Protein 4GMO (pdb70)

B-factor: mean 41.02, std 13.16, range [17.58, 93.57]

Nearest PDB structures (foldseek):
  4gmo-assembly1_A  TM=1.002E+00  e=1.509E-62  Thermochaetoides thermophila DSM 1495
  4gmn-assembly1_A  TM=9.144E-01  e=6.607E-53  Thermochaetoides thermophila DSM 1495
  5aff-assembly1_A  TM=9.149E-01  e=1.069E-51  Thermochaetoides thermophila
  7ozs-assembly1_F  TM=9.091E-01  e=1.495E-50  Thermochaetoides thermophila DSM 1495
  3vyc-assembly1_A  TM=3.008E-01  e=9.945E-04  Saccharomyces cerevisiae S288C

Structure (mmCIF, N/CA/C/O backbone):
data_4GMO
#
_entry.id   4GMO
#
_cell.length_a   166.430
_cell.length_b   59.730
_cell.length_c   69.550
_cell.angle_alpha   90.00
_cell.angle_beta   97.71
_cell.angle_gamma   90.00
#
_symmetry.space_group_name_H-M   'C 1 2 1'
#
loop_
_entity.id
_entity.type
_entity.pdbx_description
1 polymer 'Putative uncharacterized protein'
2 water water
#
loop_
_atom_site.group_PDB
_atom_site.id
_atom_site.type_symbol
_atom_site.label_atom_id
_atom_site.label_alt_id
_atom_site.label_comp_id
_atom_site.label_asym_id
_atom_site.label_entity_id
_atom_site.label_seq_id
_atom_site.pdbx_PDB_ins_code
_atom_site.Cartn_x
_atom_site.Cartn_y
_atom_site.Cartn_z
_atom_site.occupancy
_atom_site.B_iso_or_equiv
_atom_site.auth_seq_id
_atom_site.auth_comp_id
_atom_site.auth_asym_id
_atom_site.auth_atom_id
_atom_site.pdbx_PDB_model_num
ATOM 1 N N . ASP A 1 25 ? 49.133 -0.681 46.240 1.00 49.88 25 ASP A N 1
ATOM 2 C CA . ASP A 1 25 ? 47.797 -0.290 46.704 1.00 58.80 25 ASP A CA 1
ATOM 3 C C . ASP A 1 25 ? 47.627 -0.410 48.225 1.00 58.02 25 ASP A C 1
ATOM 4 O O . ASP A 1 25 ? 47.525 -1.514 48.764 1.00 57.48 25 ASP A O 1
ATOM 9 N N . PRO A 1 26 ? 47.577 0.737 48.926 1.00 61.94 26 PRO A N 1
ATOM 10 C CA . PRO A 1 26 ? 47.490 0.764 50.393 1.00 61.03 26 PRO A CA 1
ATOM 11 C C . PRO A 1 26 ? 46.108 0.379 50.932 1.00 56.60 26 PRO A C 1
ATOM 12 O O . PRO A 1 26 ? 46.017 -0.178 52.025 1.00 57.73 26 PRO A O 1
ATOM 16 N N . GLU A 1 27 ? 45.051 0.669 50.185 1.00 56.74 27 GLU A N 1
ATOM 17 C CA . GLU A 1 27 ? 43.712 0.260 50.611 1.00 63.43 27 GLU A CA 1
ATOM 18 C C . GLU A 1 27 ? 43.544 -1.264 50.654 1.00 59.59 27 GLU A C 1
ATOM 19 O O . GLU A 1 27 ? 42.753 -1.778 51.440 1.00 58.87 27 GLU A O 1
ATOM 25 N N . LEU A 1 28 ? 44.287 -1.975 49.808 1.00 57.90 28 LEU A N 1
ATOM 26 C CA . LEU A 1 28 ? 44.298 -3.433 49.834 1.00 57.64 28 LEU A CA 1
ATOM 27 C C . LEU A 1 28 ? 45.071 -3.970 51.036 1.00 55.69 28 LEU A C 1
ATOM 28 O O . LEU A 1 28 ? 44.710 -4.995 51.610 1.00 54.83 28 LEU A O 1
ATOM 33 N N . ALA A 1 29 ? 46.144 -3.284 51.412 1.00 58.07 29 ALA A N 1
ATOM 34 C CA . ALA A 1 29 ? 46.944 -3.705 52.556 1.00 56.09 29 ALA A CA 1
ATOM 35 C C . ALA A 1 29 ? 46.128 -3.651 53.850 1.00 54.49 29 ALA A C 1
ATOM 36 O O . ALA A 1 29 ? 46.243 -4.531 54.698 1.00 53.40 29 ALA A O 1
ATOM 38 N N . LYS A 1 30 ? 45.303 -2.622 54.002 1.00 56.85 30 LYS A N 1
ATOM 39 C CA . LYS A 1 30 ? 44.509 -2.477 55.216 1.00 59.17 30 LYS A CA 1
ATOM 40 C C . LYS A 1 30 ? 43.331 -3.442 55.190 1.00 60.70 30 LYS A C 1
ATOM 41 O O . LYS A 1 30 ? 43.027 -4.095 56.189 1.00 60.86 30 LYS A O 1
ATOM 47 N N . LEU A 1 31 ? 42.670 -3.505 54.036 1.00 60.81 31 LEU A N 1
ATOM 48 C CA . LEU A 1 31 ? 41.575 -4.435 53.786 1.00 62.18 31 LEU A CA 1
ATOM 49 C C . LEU A 1 31 ? 42.033 -5.853 54.115 1.00 62.40 31 LEU A C 1
ATOM 50 O O . LEU A 1 31 ? 41.301 -6.641 54.715 1.00 65.14 31 LEU A O 1
ATOM 55 N N . ARG A 1 32 ? 43.266 -6.155 53.729 1.00 59.32 32 ARG A N 1
ATOM 56 C CA . ARG A 1 32 ? 43.902 -7.421 54.047 1.00 58.99 32 ARG A CA 1
ATOM 57 C C . ARG A 1 32 ? 44.149 -7.552 55.552 1.00 60.29 32 ARG A C 1
ATOM 58 O O . ARG A 1 32 ? 44.188 -8.657 56.088 1.00 60.50 32 ARG A O 1
ATOM 66 N N . GLU A 1 33 ? 44.520 -6.455 56.173 1.00 63.20 33 GLU A N 1
ATOM 67 C CA . GLU A 1 33 ? 44.783 -6.367 57.606 1.00 66.13 33 GLU A CA 1
ATOM 68 C C . GLU A 1 33 ? 43.606 -6.473 58.548 1.00 68.59 33 GLU A C 1
ATOM 69 O O . GLU A 1 33 ? 43.743 -6.956 59.641 1.00 68.41 33 GLU A O 1
ATOM 75 N N . ASP A 1 34 ? 42.481 -5.913 58.135 1.00 68.03 34 ASP A N 1
ATOM 76 C CA . ASP A 1 34 ? 41.297 -5.819 58.951 1.00 69.55 34 ASP A CA 1
ATOM 77 C C . ASP A 1 34 ? 40.144 -6.754 58.651 1.00 70.74 34 ASP A C 1
ATOM 78 O O . ASP A 1 34 ? 39.158 -6.733 59.358 1.00 69.94 34 ASP A O 1
ATOM 83 N N . LYS A 1 35 ? 40.216 -7.520 57.579 1.00 69.12 35 LYS A N 1
ATOM 84 C CA . LYS A 1 35 ? 39.201 -8.538 57.352 1.00 69.16 35 LYS A CA 1
ATOM 85 C C . LYS A 1 35 ? 39.700 -9.865 56.854 1.00 64.28 35 LYS A C 1
ATOM 86 O O . LYS A 1 35 ? 38.973 -10.803 56.834 1.00 65.41 35 LYS A O 1
ATOM 92 N N . ILE A 1 36 ? 40.933 -9.908 56.398 1.00 63.82 36 ILE A N 1
ATOM 93 C CA . ILE A 1 36 ? 41.434 -11.103 55.769 1.00 63.46 36 ILE A CA 1
ATOM 94 C C . ILE A 1 36 ? 42.315 -11.855 56.708 1.00 60.87 36 ILE A C 1
ATOM 95 O O . ILE A 1 36 ? 42.121 -13.009 56.930 1.00 58.94 36 ILE A O 1
ATOM 100 N N . LEU A 1 37 ? 43.284 -11.167 57.270 1.00 60.89 37 LEU A N 1
ATOM 101 C CA . LEU A 1 37 ? 44.236 -11.794 58.144 1.00 61.93 37 LEU A CA 1
ATOM 102 C C . LEU A 1 37 ? 43.623 -12.312 59.429 1.00 68.75 37 LEU A C 1
ATOM 103 O O . LEU A 1 37 ? 43.988 -13.377 59.905 1.00 69.14 37 LEU A O 1
ATOM 108 N N . PRO A 1 38 ? 42.689 -11.552 59.994 1.00 69.60 38 PRO A N 1
ATOM 109 C CA . PRO A 1 38 ? 41.989 -11.993 61.210 1.00 73.47 38 PRO A CA 1
ATOM 110 C C . PRO A 1 38 ? 41.192 -13.284 61.005 1.00 69.66 38 PRO A C 1
ATOM 111 O O . PRO A 1 38 ? 41.381 -14.256 61.746 1.00 69.06 38 PRO A O 1
ATOM 115 N N . VAL A 1 39 ? 40.316 -13.282 60.004 1.00 65.22 39 VAL A N 1
ATOM 116 C CA . VAL A 1 39 ? 39.433 -14.416 59.745 1.00 67.15 39 VAL A CA 1
ATOM 117 C C . VAL A 1 39 ? 40.186 -15.693 59.383 1.00 64.41 39 VAL A C 1
ATOM 118 O O . VAL A 1 39 ? 39.704 -16.793 59.628 1.00 63.61 39 VAL A O 1
ATOM 122 N N . LEU A 1 40 ? 41.362 -15.545 58.788 1.00 64.52 40 LEU A N 1
ATOM 123 C CA . LEU A 1 40 ? 42.152 -16.701 58.386 1.00 65.51 40 LEU A CA 1
ATOM 124 C C . LEU A 1 40 ? 42.772 -17.378 59.605 1.00 64.77 40 LEU A C 1
ATOM 125 O O . LEU A 1 40 ? 42.913 -18.600 59.645 1.00 61.03 40 LEU A O 1
ATOM 130 N N . LYS A 1 41 ? 43.143 -16.572 60.595 1.00 67.51 41 LYS A N 1
ATOM 131 C CA . LYS A 1 41 ? 43.660 -17.093 61.851 1.00 71.09 41 LYS A CA 1
ATOM 132 C C . LYS A 1 41 ? 42.528 -17.832 62.562 1.00 69.98 41 LYS A C 1
ATOM 133 O O . LYS A 1 41 ? 42.752 -18.785 63.307 1.00 72.48 41 LYS A O 1
ATOM 139 N N . ASP A 1 42 ? 41.308 -17.343 62.399 1.00 65.87 42 ASP A N 1
ATOM 140 C CA . ASP A 1 42 ? 40.114 -18.013 62.860 1.00 67.91 42 ASP A CA 1
ATOM 141 C C . ASP A 1 42 ? 39.832 -19.336 62.136 1.00 69.56 42 ASP A C 1
ATOM 142 O O . ASP A 1 42 ? 39.267 -20.269 62.692 1.00 66.56 42 ASP A O 1
ATOM 147 N N . LEU A 1 43 ? 40.123 -19.351 60.846 1.00 68.02 43 LEU A N 1
ATOM 148 C CA . LEU A 1 43 ? 39.931 -20.536 60.037 1.00 66.70 43 LEU A CA 1
ATOM 149 C C . LEU A 1 43 ? 40.857 -21.584 60.579 1.00 63.38 43 LEU A C 1
ATOM 150 O O . LEU A 1 43 ? 40.553 -22.744 60.599 1.00 58.11 43 LEU A O 1
ATOM 155 N N . LYS A 1 44 ? 42.019 -21.117 61.019 1.00 64.96 44 LYS A N 1
ATOM 156 C CA . LYS A 1 44 ? 42.997 -21.919 61.737 1.00 67.14 44 LYS A CA 1
ATOM 157 C C . LYS A 1 44 ? 42.655 -21.966 63.223 1.00 72.37 44 LYS A C 1
ATOM 158 O O . LYS A 1 44 ? 41.673 -21.360 63.652 1.00 73.38 44 LYS A O 1
ATOM 164 N N . SER A 1 45 ? 43.455 -22.720 63.976 1.00 77.62 45 SER A N 1
ATOM 165 C CA . SER A 1 45 ? 43.339 -22.882 65.435 1.00 79.43 45 SER A CA 1
ATOM 166 C C . SER A 1 45 ? 42.583 -24.146 65.837 1.00 76.20 45 SER A C 1
ATOM 167 O O . SER A 1 45 ? 41.841 -24.717 65.033 1.00 76.95 45 SER A O 1
ATOM 170 N N . PRO A 1 46 ? 42.807 -24.585 67.153 1.00 77.85 46 PRO A N 1
ATOM 171 C CA . PRO A 1 46 ? 42.214 -25.908 67.426 1.00 76.13 46 PRO A CA 1
ATOM 172 C C . PRO A 1 46 ? 40.698 -25.943 67.285 1.00 76.18 46 PRO A C 1
ATOM 173 O O . PRO A 1 46 ? 40.170 -26.897 66.714 1.00 70.31 46 PRO A O 1
ATOM 177 N N . ASP A 1 47 ? 39.998 -24.938 67.826 1.00 74.36 47 ASP A N 1
ATOM 178 C CA . ASP A 1 47 ? 38.538 -24.902 67.755 1.00 67.95 47 ASP A CA 1
ATOM 179 C C . ASP A 1 47 ? 38.080 -23.692 67.011 1.00 70.76 47 ASP A C 1
ATOM 180 O O . ASP A 1 47 ? 38.658 -22.633 67.232 1.00 64.55 47 ASP A O 1
ATOM 185 N N . ALA A 1 48 ? 37.183 -23.815 66.008 1.00 68.26 48 ALA A N 1
ATOM 186 C CA . ALA A 1 48 ? 36.107 -24.791 65.738 1.00 63.45 48 ALA A CA 1
ATOM 187 C C . ALA A 1 48 ? 34.634 -24.314 65.816 1.00 69.21 48 ALA A C 1
ATOM 188 O O . ALA A 1 48 ? 33.765 -24.941 65.212 1.00 62.04 48 ALA A O 1
ATOM 190 N N . LYS A 1 49 ? 34.320 -23.232 66.529 1.00 68.65 49 LYS A N 1
ATOM 191 C CA . LYS A 1 49 ? 33.178 -22.418 66.175 1.00 64.76 49 LYS A CA 1
ATOM 192 C C . LYS A 1 49 ? 33.696 -21.762 64.946 1.00 64.03 49 LYS A C 1
ATOM 193 O O . LYS A 1 49 ? 33.136 -21.780 63.859 1.00 58.48 49 LYS A O 1
ATOM 199 N N . SER A 1 50 ? 34.907 -21.299 65.150 1.00 66.72 50 SER A N 1
ATOM 200 C CA . SER A 1 50 ? 35.478 -20.250 64.348 1.00 66.20 50 SER A CA 1
ATOM 201 C C . SER A 1 50 ? 35.464 -20.766 62.947 1.00 64.99 50 SER A C 1
ATOM 202 O O . SER A 1 50 ? 35.521 -19.966 62.004 1.00 61.02 50 SER A O 1
ATOM 205 N N . ARG A 1 51 ? 35.422 -22.088 62.803 1.00 61.10 51 ARG A N 1
ATOM 206 C CA . ARG A 1 51 ? 35.494 -22.589 61.441 1.00 61.59 51 ARG A CA 1
ATOM 207 C C . ARG A 1 51 ? 34.202 -22.423 60.624 1.00 60.06 51 ARG A C 1
ATOM 208 O O . ARG A 1 51 ? 34.264 -21.925 59.498 1.00 59.54 51 ARG A O 1
ATOM 216 N N . THR A 1 52 ? 33.048 -22.816 61.171 1.00 58.05 52 THR A N 1
ATOM 217 C CA . THR A 1 52 ? 31.774 -22.538 60.487 1.00 55.51 52 THR A CA 1
ATOM 218 C C . THR A 1 52 ? 31.549 -21.028 60.403 1.00 60.20 52 THR A C 1
ATOM 219 O O . THR A 1 52 ? 30.947 -20.530 59.440 1.00 58.45 52 THR A O 1
ATOM 223 N N . THR A 1 53 ? 32.053 -20.314 61.415 1.00 60.29 53 THR A N 1
ATOM 224 C CA . THR A 1 53 ? 31.979 -18.851 61.481 1.00 59.31 53 THR A CA 1
ATOM 225 C C . THR A 1 53 ? 32.877 -18.201 60.435 1.00 56.00 53 THR A C 1
ATOM 226 O O . THR A 1 53 ? 32.474 -17.262 59.748 1.00 58.67 53 THR A O 1
ATOM 230 N N . ALA A 1 54 ? 34.095 -18.712 60.321 1.00 58.81 54 ALA A N 1
ATOM 231 C CA . ALA A 1 54 ? 34.954 -18.374 59.190 1.00 57.89 54 ALA A CA 1
ATOM 232 C C . ALA A 1 54 ? 34.159 -18.539 57.892 1.00 59.92 54 ALA A C 1
ATOM 233 O O . ALA A 1 54 ? 34.052 -17.603 57.091 1.00 57.52 54 ALA A O 1
ATOM 235 N N . ALA A 1 55 ? 33.605 -19.735 57.689 1.00 51.02 55 ALA A N 1
ATOM 236 C CA . ALA A 1 55 ? 32.904 -20.042 56.450 1.00 57.94 55 ALA A CA 1
ATOM 237 C C . ALA A 1 55 ? 31.785 -19.029 56.200 1.00 63.92 55 ALA A C 1
ATOM 238 O O . ALA A 1 55 ? 31.736 -18.396 55.136 1.00 62.99 55 ALA A O 1
ATOM 240 N N . GLY A 1 56 ? 30.896 -18.879 57.180 1.00 58.74 56 GLY A N 1
ATOM 241 C CA . GLY A 1 56 ? 29.767 -17.977 57.044 1.00 60.95 56 GLY A CA 1
ATOM 242 C C . GLY A 1 56 ? 30.259 -16.572 56.761 1.00 61.79 56 GLY A C 1
ATOM 243 O O . GLY A 1 56 ? 29.677 -15.845 55.943 1.00 61.91 56 GLY A O 1
ATOM 244 N N . ALA A 1 57 ? 31.340 -16.191 57.440 1.00 60.81 57 ALA A N 1
ATOM 245 C CA . ALA A 1 57 ? 31.972 -14.895 57.215 1.00 61.48 57 ALA A CA 1
ATOM 246 C C . ALA A 1 57 ? 32.349 -14.780 55.742 1.00 64.35 57 ALA A C 1
ATOM 247 O O . ALA A 1 57 ? 31.996 -13.821 55.053 1.00 66.49 57 ALA A O 1
ATOM 249 N N . ILE A 1 58 ? 33.045 -15.798 55.257 1.00 62.98 58 ILE A N 1
ATOM 250 C CA . ILE A 1 58 ? 33.522 -15.816 53.886 1.00 59.90 58 ILE A CA 1
ATOM 251 C C . ILE A 1 58 ? 32.383 -15.840 52.855 1.00 67.24 58 ILE A C 1
ATOM 252 O O . ILE A 1 58 ? 32.548 -15.331 51.744 1.00 65.66 58 ILE A O 1
ATOM 257 N N . ALA A 1 59 ? 31.239 -16.421 53.221 1.00 61.20 59 ALA A N 1
ATOM 258 C CA . ALA A 1 59 ? 30.084 -16.462 52.326 1.00 63.77 59 ALA A CA 1
ATOM 259 C C . ALA A 1 59 ? 29.682 -15.054 51.891 1.00 69.23 59 ALA A C 1
ATOM 260 O O . ALA A 1 59 ? 29.094 -14.867 50.820 1.00 68.26 59 ALA A O 1
ATOM 262 N N . ASN A 1 60 ? 30.000 -14.066 52.724 1.00 67.51 60 ASN A N 1
ATOM 263 C CA . ASN A 1 60 ? 29.704 -12.678 52.385 1.00 68.80 60 ASN A CA 1
ATOM 264 C C . ASN A 1 60 ? 30.956 -11.904 51.973 1.00 66.34 60 ASN A C 1
ATOM 265 O O . ASN A 1 60 ? 30.890 -11.004 51.133 1.00 65.30 60 ASN A O 1
ATOM 270 N N . ILE A 1 61 ? 32.091 -12.282 52.540 1.00 68.83 61 ILE A N 1
ATOM 271 C CA . ILE A 1 61 ? 33.379 -11.705 52.167 1.00 64.39 61 ILE A CA 1
ATOM 272 C C . ILE A 1 61 ? 33.700 -12.073 50.750 1.00 61.97 61 ILE A C 1
ATOM 273 O O . ILE A 1 61 ? 34.140 -11.256 49.978 1.00 63.64 61 ILE A O 1
ATOM 278 N N . VAL A 1 62 ? 33.389 -13.318 50.405 1.00 65.55 62 VAL A N 1
ATOM 279 C CA . VAL A 1 62 ? 33.653 -13.921 49.099 1.00 60.61 62 VAL A CA 1
ATOM 280 C C . VAL A 1 62 ? 32.910 -13.186 48.004 1.00 60.45 62 VAL A C 1
ATOM 281 O O . VAL A 1 62 ? 33.331 -13.206 46.851 1.00 56.00 62 VAL A O 1
ATOM 285 N N . GLN A 1 63 ? 31.772 -12.617 48.375 1.00 61.11 63 GLN A N 1
ATOM 286 C CA . GLN A 1 63 ? 30.914 -11.860 47.485 1.00 61.71 63 GLN A CA 1
ATOM 287 C C . GLN A 1 63 ? 31.579 -10.624 46.913 1.00 63.35 63 GLN A C 1
ATOM 288 O O . GLN A 1 63 ? 31.313 -10.227 45.797 1.00 65.07 63 GLN A O 1
ATOM 294 N N . ASP A 1 64 ? 32.391 -9.969 47.708 1.00 61.26 64 ASP A N 1
ATOM 295 C CA . ASP A 1 64 ? 33.185 -8.875 47.207 1.00 59.30 64 ASP A CA 1
ATOM 296 C C . ASP A 1 64 ? 34.325 -9.425 46.377 1.00 53.24 64 ASP A C 1
ATOM 297 O O . ASP A 1 64 ? 35.052 -10.279 46.820 1.00 54.23 64 ASP A O 1
ATOM 302 N N . ALA A 1 65 ? 34.503 -8.881 45.197 1.00 53.16 65 ALA A N 1
ATOM 303 C CA . ALA A 1 65 ? 35.610 -9.229 44.305 1.00 52.22 65 ALA A CA 1
ATOM 304 C C . ALA A 1 65 ? 36.994 -9.052 44.947 1.00 54.03 65 ALA A C 1
ATOM 305 O O . ALA A 1 65 ? 37.825 -9.971 44.927 1.00 48.68 65 ALA A O 1
ATOM 307 N N . LYS A 1 66 ? 37.244 -7.865 45.494 1.00 53.88 66 LYS A N 1
ATOM 308 C CA . LYS A 1 66 ? 38.545 -7.548 46.068 1.00 54.33 66 LYS A CA 1
ATOM 309 C C . LYS A 1 66 ? 38.847 -8.354 47.337 1.00 52.54 66 LYS A C 1
ATOM 310 O O . LYS A 1 66 ? 39.993 -8.746 47.563 1.00 49.41 66 LYS A O 1
ATOM 316 N N . CYS A 1 67 ? 37.835 -8.611 48.160 1.00 50.16 67 CYS A N 1
ATOM 317 C CA . CYS A 1 67 ? 38.039 -9.466 49.327 1.00 47.80 67 CYS A CA 1
ATOM 318 C C . CYS A 1 67 ? 38.300 -10.916 48.926 1.00 45.46 67 CYS A C 1
ATOM 319 O O . CYS A 1 67 ? 39.153 -11.590 49.513 1.00 43.11 67 CYS A O 1
ATOM 322 N N . ARG A 1 68 ? 37.565 -11.392 47.924 1.00 47.59 68 ARG A N 1
ATOM 323 C CA . ARG A 1 68 ? 37.709 -12.757 47.440 1.00 43.25 68 ARG A CA 1
ATOM 324 C C . ARG A 1 68 ? 39.113 -12.999 46.893 1.00 41.64 68 ARG A C 1
ATOM 325 O O . ARG A 1 68 ? 39.702 -14.068 47.102 1.00 36.74 68 ARG A O 1
ATOM 333 N N . LYS A 1 69 ? 39.646 -12.008 46.186 1.00 39.63 69 LYS A N 1
ATOM 334 C CA . LYS A 1 69 ? 40.940 -12.174 45.539 1.00 40.20 69 LYS A CA 1
ATOM 335 C C . LYS A 1 69 ? 42.080 -12.217 46.572 1.00 38.55 69 LYS A C 1
ATOM 336 O O . LYS A 1 69 ? 43.031 -12.985 46.420 1.00 33.45 69 LYS A O 1
ATOM 342 N N . LEU A 1 70 ? 41.980 -11.396 47.616 1.00 35.61 70 LEU A N 1
ATOM 343 C CA . LEU A 1 70 ? 42.965 -11.409 48.709 1.00 39.41 70 LEU A CA 1
ATOM 344 C C . LEU A 1 70 ? 42.970 -12.754 49.429 1.00 37.06 70 LEU A C 1
ATOM 345 O O . LEU A 1 70 ? 44.029 -13.300 49.733 1.00 35.88 70 LEU A O 1
ATOM 350 N N . LEU A 1 71 ? 41.777 -13.279 49.693 1.00 37.50 71 LEU A N 1
ATOM 351 C CA . LEU A 1 71 ? 41.622 -14.600 50.297 1.00 38.51 71 LEU A CA 1
ATOM 352 C C . LEU A 1 71 ? 42.305 -15.681 49.467 1.00 34.75 71 LEU A C 1
ATOM 353 O O . LEU A 1 71 ? 43.000 -16.526 50.005 1.00 32.34 71 LEU A O 1
ATOM 358 N N . LEU A 1 72 ? 42.079 -15.664 48.160 1.00 34.01 72 LEU A N 1
ATOM 359 C CA . LEU A 1 72 ? 42.742 -16.617 47.278 1.00 35.06 72 LEU A CA 1
ATOM 360 C C . LEU A 1 72 ? 44.263 -16.423 47.314 1.00 34.21 72 LEU A C 1
ATOM 361 O O . LEU A 1 72 ? 45.018 -17.398 47.321 1.00 33.81 72 LEU A O 1
ATOM 366 N N . ARG A 1 73 ? 44.703 -15.168 47.338 1.00 32.76 73 ARG A N 1
ATOM 367 C CA . ARG A 1 73 ? 46.127 -14.857 47.468 1.00 33.87 73 ARG A CA 1
ATOM 368 C C . ARG A 1 73 ? 46.684 -15.401 48.791 1.00 37.15 73 ARG A C 1
ATOM 369 O O . ARG A 1 73 ? 47.819 -15.883 48.838 1.00 35.16 73 ARG A O 1
ATOM 377 N N . GLU A 1 74 ? 45.882 -15.319 49.857 1.00 35.86 74 GLU A N 1
ATOM 378 C CA . GLU A 1 74 ? 46.263 -15.877 51.160 1.00 39.82 74 GLU A CA 1
ATOM 379 C C . GLU A 1 74 ? 46.174 -17.409 51.249 1.00 38.50 74 GLU A C 1
ATOM 380 O O . GLU A 1 74 ? 46.232 -17.953 52.339 1.00 36.98 74 GLU A O 1
ATOM 386 N N . GLN A 1 75 ? 46.008 -18.105 50.123 1.00 36.69 75 GLN A N 1
ATOM 387 C CA . GLN A 1 75 ? 46.054 -19.574 50.126 1.00 34.49 75 GLN A CA 1
ATOM 388 C C . GLN A 1 75 ? 44.907 -20.266 50.896 1.00 35.44 75 GLN A C 1
ATOM 389 O O . GLN A 1 75 ? 45.104 -21.338 51.495 1.00 30.96 75 GLN A O 1
ATOM 395 N N . VAL A 1 76 ? 43.707 -19.682 50.858 1.00 35.89 76 VAL A N 1
ATOM 396 C CA . VAL A 1 76 ? 42.548 -20.300 51.516 1.00 38.10 76 VAL A CA 1
ATOM 397 C C . VAL A 1 76 ? 42.196 -21.704 50.995 1.00 31.26 76 VAL A C 1
ATOM 398 O O . VAL A 1 76 ? 41.897 -22.594 51.778 1.00 34.21 76 VAL A O 1
ATOM 402 N N . VAL A 1 77 ? 42.230 -21.913 49.688 1.00 33.01 77 VAL A N 1
ATOM 403 C CA . VAL A 1 77 ? 41.914 -23.244 49.167 1.00 34.28 77 VAL A CA 1
ATOM 404 C C . VAL A 1 77 ? 42.859 -24.303 49.760 1.00 35.09 77 VAL A C 1
ATOM 405 O O . VAL A 1 77 ? 42.412 -25.346 50.215 1.00 33.43 77 VAL A O 1
ATOM 409 N N . HIS A 1 78 ? 44.161 -24.024 49.751 1.00 34.29 78 HIS A N 1
ATOM 410 C CA . HIS A 1 78 ? 45.154 -24.962 50.262 1.00 37.77 78 HIS A CA 1
ATOM 411 C C . HIS A 1 78 ? 44.872 -25.258 51.736 1.00 34.99 78 HIS A C 1
ATOM 412 O O . HIS A 1 78 ? 44.936 -26.395 52.174 1.00 32.79 78 HIS A O 1
ATOM 419 N N . ILE A 1 79 ? 44.536 -24.222 52.492 1.00 33.74 79 ILE A N 1
ATOM 420 C CA . ILE A 1 79 ? 44.139 -24.409 53.868 1.00 34.32 79 ILE A CA 1
ATOM 421 C C . ILE A 1 79 ? 42.939 -25.338 53.987 1.00 37.02 79 ILE A C 1
ATOM 422 O O . ILE A 1 79 ? 42.959 -26.279 54.802 1.00 38.11 79 ILE A O 1
ATOM 427 N N . VAL A 1 80 ? 41.885 -25.054 53.214 1.00 34.64 80 VAL A N 1
ATOM 428 C CA . VAL A 1 80 ? 40.631 -25.819 53.300 1.00 31.33 80 VAL A CA 1
ATOM 429 C C . VAL A 1 80 ? 40.866 -27.279 52.953 1.00 33.14 80 VAL A C 1
ATOM 430 O O . VAL A 1 80 ? 40.348 -28.171 53.616 1.00 35.82 80 VA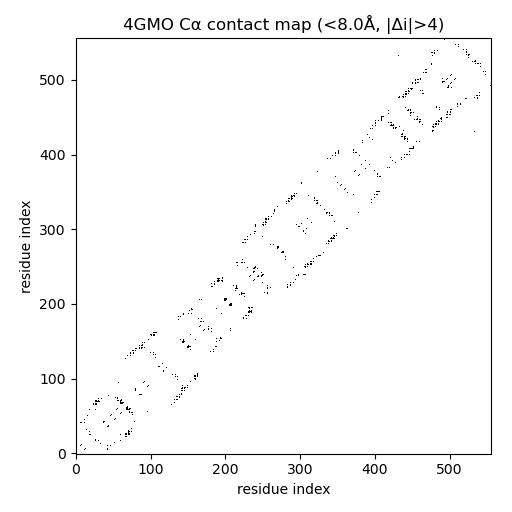L A O 1
ATOM 434 N N . LEU A 1 81 ? 41.647 -27.525 51.908 1.00 35.24 81 LEU A N 1
ATOM 435 C CA . LEU A 1 81 ? 41.902 -28.888 51.447 1.00 36.72 81 LEU A CA 1
ATOM 436 C C . LEU A 1 81 ? 42.809 -29.694 52.395 1.00 36.97 81 LEU A C 1
ATOM 437 O O . LEU A 1 81 ? 42.698 -30.918 52.476 1.00 38.03 81 LEU A O 1
ATOM 442 N N . THR A 1 82 ? 43.703 -29.022 53.111 1.00 38.31 82 THR A N 1
ATOM 443 C CA . THR A 1 82 ? 44.632 -29.752 53.978 1.00 41.70 82 THR A CA 1
ATOM 444 C C . THR A 1 82 ? 44.198 -29.799 55.449 1.00 42.04 82 THR A C 1
ATOM 445 O O . THR A 1 82 ? 44.561 -30.731 56.160 1.00 47.77 82 THR A O 1
ATOM 449 N N . GLU A 1 83 ? 43.440 -28.805 55.905 1.00 36.77 83 GLU A N 1
ATOM 450 C CA . GLU A 1 83 ? 43.033 -28.754 57.311 1.00 43.08 83 GLU A CA 1
ATOM 451 C C . GLU A 1 83 ? 41.534 -28.888 57.555 1.00 43.12 83 GLU A C 1
ATOM 452 O O . GLU A 1 83 ? 41.088 -29.837 58.193 1.00 43.90 83 GLU A O 1
ATOM 458 N N . THR A 1 84 ? 40.772 -27.916 57.059 1.00 40.15 84 THR A N 1
ATOM 459 C CA . THR A 1 84 ? 39.351 -27.807 57.360 1.00 38.46 84 THR A CA 1
ATOM 460 C C . THR A 1 84 ? 38.566 -29.052 56.926 1.00 36.07 84 THR A C 1
ATOM 461 O O . THR A 1 84 ? 37.705 -29.549 57.661 1.00 38.76 84 THR A O 1
ATOM 465 N N . LEU A 1 85 ? 38.871 -29.555 55.738 1.00 36.11 85 LEU A N 1
ATOM 466 C CA . LEU A 1 85 ? 38.131 -30.678 55.168 1.00 38.99 85 LEU A CA 1
ATOM 467 C C . LEU A 1 85 ? 38.551 -32.019 55.774 1.00 38.00 85 LEU A C 1
ATOM 468 O O . LEU A 1 85 ? 37.795 -32.985 55.727 1.00 37.35 85 LEU A O 1
ATOM 473 N N . THR A 1 86 ? 39.757 -32.077 56.327 1.00 40.05 86 THR A N 1
ATOM 474 C CA . THR A 1 86 ? 40.269 -33.331 56.869 1.00 43.05 86 THR A CA 1
ATOM 475 C C . THR A 1 86 ? 40.100 -33.381 58.384 1.00 41.36 86 THR A C 1
ATOM 476 O O . THR A 1 86 ? 40.631 -34.264 59.048 1.00 43.77 86 THR A O 1
ATOM 480 N N . ASP A 1 87 ? 39.328 -32.433 58.908 1.00 40.30 87 ASP A N 1
ATOM 481 C CA . ASP A 1 87 ? 39.029 -32.347 60.329 1.00 40.62 87 ASP A CA 1
ATOM 482 C C . ASP A 1 87 ? 38.065 -33.439 60.792 1.00 44.65 87 ASP A C 1
ATOM 483 O O . ASP A 1 87 ? 37.071 -33.748 60.117 1.00 44.07 87 ASP A O 1
ATOM 488 N N . ASN A 1 88 ? 38.357 -34.009 61.957 1.00 41.67 88 ASN A N 1
ATOM 489 C CA . ASN A 1 88 ? 37.495 -35.014 62.565 1.00 43.44 88 ASN A CA 1
ATOM 490 C C . ASN A 1 88 ? 36.099 -34.506 62.901 1.00 40.08 88 ASN A C 1
ATOM 491 O O . ASN A 1 88 ? 35.143 -35.286 62.942 1.00 43.63 88 ASN A O 1
ATOM 496 N N . ASN A 1 89 ? 35.979 -33.209 63.158 1.00 37.03 89 ASN A N 1
ATOM 497 C CA . ASN A 1 89 ? 34.668 -32.623 63.421 1.00 39.40 89 ASN A CA 1
ATOM 498 C C . ASN A 1 89 ? 33.885 -32.303 62.134 1.00 42.63 89 ASN A C 1
ATOM 499 O O . ASN A 1 89 ? 34.402 -31.636 61.217 1.00 38.22 89 ASN A O 1
ATOM 504 N N . ILE A 1 90 ? 32.637 -32.769 62.087 1.00 39.58 90 ILE A N 1
ATOM 505 C CA . ILE A 1 90 ? 31.773 -32.577 60.935 1.00 39.26 90 ILE A CA 1
ATOM 506 C C . ILE A 1 90 ? 31.351 -31.113 60.774 1.00 40.68 90 ILE A C 1
ATOM 507 O O . ILE A 1 90 ? 31.125 -30.655 59.649 1.00 36.71 90 ILE A O 1
ATOM 512 N N . ASP A 1 91 ? 31.241 -30.380 61.883 1.00 38.66 91 ASP A N 1
ATOM 513 C CA . ASP A 1 91 ? 30.936 -28.953 61.808 1.00 40.71 91 ASP A CA 1
ATOM 514 C C . ASP A 1 91 ? 32.057 -28.251 61.038 1.00 41.04 91 ASP A C 1
ATOM 515 O O . ASP A 1 91 ? 31.815 -27.316 60.267 1.00 42.28 91 ASP A O 1
ATOM 520 N N . SER A 1 92 ? 33.280 -28.734 61.210 1.00 36.75 92 SER A N 1
ATOM 521 C CA . SER A 1 92 ? 34.404 -28.170 60.474 1.00 41.66 92 SER A CA 1
ATOM 522 C C . SER A 1 92 ? 34.370 -28.570 58.990 1.00 37.66 92 SER A C 1
ATOM 523 O O . SER A 1 92 ? 34.530 -27.731 58.106 1.00 34.42 92 SER A O 1
ATOM 526 N N . ARG A 1 93 ? 34.146 -29.849 58.715 1.00 35.32 93 ARG A N 1
ATOM 527 C CA . ARG A 1 93 ? 34.090 -30.289 57.335 1.00 36.72 93 ARG A CA 1
ATOM 528 C C . ARG A 1 93 ? 32.995 -29.544 56.546 1.00 34.71 93 ARG A C 1
ATOM 529 O O . ARG A 1 93 ? 33.202 -29.188 55.391 1.00 30.14 93 ARG A O 1
ATOM 537 N N . ALA A 1 94 ? 31.866 -29.290 57.200 1.00 32.16 94 ALA A N 1
ATOM 538 C CA . ALA A 1 94 ? 30.753 -28.573 56.594 1.00 36.66 94 ALA A CA 1
ATOM 539 C C . ALA A 1 94 ? 31.175 -27.169 56.190 1.00 36.34 94 ALA A C 1
ATOM 540 O O . ALA A 1 94 ? 30.953 -26.754 55.054 1.00 34.19 94 ALA A O 1
ATOM 542 N N . ALA A 1 95 ? 31.788 -26.444 57.124 1.00 34.33 95 ALA A N 1
ATOM 543 C CA . ALA A 1 95 ? 32.311 -25.114 56.845 1.00 37.65 95 ALA A CA 1
ATOM 544 C C . ALA A 1 95 ? 33.308 -25.109 55.683 1.00 33.29 95 ALA A C 1
ATOM 545 O O . ALA A 1 95 ? 33.308 -24.197 54.859 1.00 33.10 95 ALA A O 1
ATOM 547 N N . GLY A 1 96 ? 34.176 -26.109 55.635 1.00 30.78 96 GLY A N 1
ATOM 548 C CA . GLY A 1 96 ? 35.141 -26.223 54.553 1.00 32.73 96 GLY A CA 1
ATOM 549 C C . GLY A 1 96 ? 34.453 -26.354 53.195 1.00 32.75 96 GLY A C 1
ATOM 550 O O . GLY A 1 96 ? 34.816 -25.669 52.242 1.00 28.15 96 GLY A O 1
ATOM 551 N N . TRP A 1 97 ? 33.455 -27.232 53.112 1.00 33.92 97 TRP A N 1
ATOM 552 C CA . TRP A 1 97 ? 32.736 -27.475 51.854 1.00 29.83 97 TRP A CA 1
ATOM 553 C C . TRP A 1 97 ? 31.936 -26.259 51.393 1.00 32.16 97 TRP A C 1
ATOM 554 O O . TRP A 1 97 ? 31.900 -25.950 50.208 1.00 29.81 97 TRP A O 1
ATOM 565 N N . GLU A 1 98 ? 31.281 -25.587 52.335 1.00 33.74 98 GLU A N 1
ATOM 566 C CA . GLU A 1 98 ? 30.637 -24.307 52.054 1.00 35.82 98 GLU A CA 1
ATOM 567 C C . GLU A 1 98 ? 31.612 -23.297 51.429 1.00 37.54 98 GLU A C 1
ATOM 568 O O . GLU A 1 98 ? 31.283 -22.617 50.458 1.00 35.42 98 GLU A O 1
ATOM 574 N N . ILE A 1 99 ? 32.824 -23.211 51.962 1.00 34.19 99 ILE A N 1
ATOM 575 C CA . ILE A 1 99 ? 33.787 -22.249 51.429 1.00 35.70 99 ILE A CA 1
ATOM 576 C C . ILE A 1 99 ? 34.155 -22.534 49.966 1.00 35.44 99 ILE A C 1
ATOM 577 O O . ILE A 1 99 ? 34.202 -21.624 49.138 1.00 32.89 99 ILE A O 1
ATOM 582 N N . LEU A 1 100 ? 34.411 -23.795 49.648 1.00 32.35 100 LEU A N 1
ATOM 583 C CA . LEU A 1 100 ? 34.707 -24.159 48.272 1.00 31.77 100 LEU A CA 1
ATOM 584 C C . LEU A 1 100 ? 33.505 -23.864 47.366 1.00 31.23 100 LEU A C 1
ATOM 585 O O . LEU A 1 100 ? 33.663 -23.459 46.212 1.00 29.86 100 LEU A O 1
ATOM 590 N N . LYS A 1 101 ? 32.307 -24.060 47.905 1.00 31.46 101 LYS A N 1
ATOM 591 C CA . LYS A 1 101 ? 31.083 -23.866 47.140 1.00 34.72 101 LYS A CA 1
ATOM 592 C C . LYS A 1 101 ? 30.943 -22.413 46.710 1.00 35.77 101 LYS A C 1
ATOM 593 O O . LYS A 1 101 ? 30.837 -22.109 45.516 1.00 37.31 101 LYS A O 1
ATOM 599 N N . VAL A 1 102 ? 30.937 -21.509 47.684 1.00 34.43 102 VAL A N 1
ATOM 600 C CA . VAL A 1 102 ? 30.789 -20.089 47.369 1.00 36.26 102 VAL A CA 1
ATOM 601 C C . VAL A 1 102 ? 31.911 -19.555 46.455 1.00 37.93 102 VAL A C 1
ATOM 602 O O . VAL A 1 102 ? 31.653 -18.774 45.549 1.00 38.40 102 VAL A O 1
ATOM 606 N N . LEU A 1 103 ? 33.150 -19.982 46.683 1.00 32.51 103 LEU A N 1
ATOM 607 C CA . LEU A 1 103 ? 34.234 -19.641 45.761 1.00 34.32 103 LEU A CA 1
ATOM 608 C C . LEU A 1 103 ? 33.933 -20.101 44.325 1.00 36.34 103 LEU A C 1
ATOM 609 O O . LEU A 1 103 ? 34.124 -19.346 43.369 1.00 34.30 103 LEU A O 1
ATOM 614 N N . ALA A 1 104 ? 33.477 -21.343 44.169 1.00 32.41 104 ALA A N 1
ATOM 615 C CA . ALA A 1 104 ? 33.221 -21.870 42.834 1.00 30.18 104 ALA A CA 1
ATOM 616 C C . ALA A 1 104 ? 32.078 -21.104 42.157 1.00 34.66 104 ALA A C 1
ATOM 617 O O . ALA A 1 104 ? 32.135 -20.848 40.963 1.00 33.93 104 ALA A O 1
ATOM 619 N N . GLN A 1 105 ? 31.068 -20.730 42.932 1.00 28.02 105 GLN A N 1
ATOM 620 C CA . GLN A 1 105 ? 29.914 -19.991 42.421 1.00 37.83 105 GLN A CA 1
ATOM 621 C C . GLN A 1 105 ? 30.270 -18.570 41.978 1.00 42.14 105 GLN A C 1
ATOM 622 O O . GLN A 1 105 ? 29.531 -17.957 41.213 1.00 40.84 105 GLN A O 1
ATOM 628 N N . GLU A 1 106 ? 31.388 -18.043 42.473 1.00 39.84 106 GLU A N 1
ATOM 629 C CA . GLU A 1 106 ? 31.759 -16.660 42.206 1.00 38.94 106 GLU A CA 1
ATOM 630 C C . GLU A 1 106 ? 32.877 -16.506 41.184 1.00 41.90 106 GLU A C 1
ATOM 631 O O . GLU A 1 106 ? 32.955 -15.489 40.496 1.00 43.27 106 GLU A O 1
ATOM 637 N N . GLU A 1 107 ? 33.755 -17.496 41.086 1.00 38.93 107 GLU A N 1
ATOM 638 C CA . GLU A 1 107 ? 34.873 -17.399 40.152 1.00 41.09 107 GLU A CA 1
ATOM 639 C C . GLU A 1 107 ? 34.476 -17.920 38.779 1.00 42.67 107 GLU A C 1
ATOM 640 O O . GLU A 1 107 ? 33.383 -18.465 38.602 1.00 40.63 107 GLU A O 1
ATOM 646 N N . GLU A 1 108 ? 35.367 -17.748 37.808 1.00 43.77 108 GLU A N 1
ATOM 647 C CA . GLU A 1 108 ? 35.141 -18.321 36.485 1.00 46.18 108 GLU A CA 1
ATOM 648 C C . GLU A 1 108 ? 35.440 -19.815 36.520 1.00 44.02 108 GLU A C 1
ATOM 649 O O . GLU A 1 108 ? 35.908 -20.353 37.532 1.00 45.13 108 GLU A O 1
ATOM 655 N N . ALA A 1 109 ? 35.168 -20.481 35.410 1.00 42.02 109 ALA A N 1
ATOM 656 C CA . ALA A 1 109 ? 35.269 -21.923 35.334 1.00 41.83 109 ALA A CA 1
ATOM 657 C C . ALA A 1 109 ? 36.692 -22.365 35.627 1.00 40.71 109 ALA A C 1
ATOM 658 O O . ALA A 1 109 ? 36.911 -23.466 36.136 1.00 40.54 109 ALA A O 1
ATOM 660 N N . ASP A 1 110 ? 37.664 -21.509 35.315 1.00 40.09 110 ASP A N 1
ATOM 661 C CA . ASP A 1 110 ? 39.065 -21.859 35.563 1.00 41.83 110 ASP A CA 1
ATOM 662 C C . ASP A 1 110 ? 39.371 -22.136 37.053 1.00 36.69 110 ASP A C 1
ATOM 663 O O . ASP A 1 110 ? 40.349 -22.814 37.371 1.00 36.63 110 ASP A O 1
ATOM 668 N N . PHE A 1 111 ? 38.545 -21.617 37.952 1.00 31.08 111 PHE A N 1
ATOM 669 C CA . PHE A 1 111 ? 38.701 -21.920 39.370 1.00 38.71 111 PHE A CA 1
ATOM 670 C C . PHE A 1 111 ? 38.402 -23.402 39.642 1.00 38.29 111 PHE A C 1
ATOM 671 O O . PHE A 1 111 ? 39.127 -24.081 40.389 1.00 35.31 111 PHE A O 1
ATOM 679 N N . CYS A 1 112 ? 37.324 -23.890 39.030 1.00 34.33 112 CYS A N 1
ATOM 680 C CA . CYS A 1 112 ? 36.978 -25.298 39.100 1.00 34.67 112 CYS A CA 1
ATOM 681 C C . CYS A 1 112 ? 38.074 -26.166 38.515 1.00 34.66 112 CYS A C 1
ATOM 682 O O . CYS A 1 112 ? 38.348 -27.250 39.033 1.00 31.92 112 CYS A O 1
ATOM 685 N N . VAL A 1 113 ? 38.706 -25.697 37.440 1.00 33.80 113 VAL A N 1
ATOM 686 C CA . VAL A 1 113 ? 39.805 -26.446 36.839 1.00 35.17 113 VAL A CA 1
ATOM 687 C C . VAL A 1 113 ? 40.951 -26.569 37.834 1.00 35.03 113 VAL A C 1
ATOM 688 O O . VAL A 1 113 ? 41.593 -27.623 37.957 1.00 37.08 113 VAL A O 1
ATOM 692 N N . HIS A 1 114 ? 41.196 -25.475 38.542 1.00 34.52 114 HIS A N 1
ATOM 693 C CA . HIS A 1 114 ? 42.198 -25.424 39.601 1.00 38.58 114 HIS A CA 1
ATOM 694 C C . HIS A 1 114 ? 41.903 -26.432 40.732 1.00 35.44 114 HIS A C 1
ATOM 695 O O . HIS A 1 114 ? 42.765 -27.247 41.088 1.00 36.06 114 HIS A O 1
ATOM 702 N N . LEU A 1 115 ? 40.690 -26.401 41.286 1.00 34.53 115 LEU A N 1
ATOM 703 C CA . LEU A 1 115 ? 40.299 -27.418 42.278 1.00 33.38 115 LEU A CA 1
ATOM 704 C C . LEU A 1 115 ? 40.495 -28.826 41.729 1.00 32.19 115 LEU A C 1
ATOM 705 O O . LEU A 1 115 ? 40.932 -29.740 42.441 1.00 31.47 115 LEU A O 1
ATOM 710 N N . TYR A 1 116 ? 40.177 -29.000 40.451 1.00 32.29 116 TYR A N 1
ATOM 711 C CA . TYR A 1 116 ? 40.311 -30.301 39.830 1.00 32.58 116 TYR A CA 1
ATOM 712 C C . TYR A 1 116 ? 41.773 -30.725 39.815 1.00 33.31 116 TYR A C 1
ATOM 713 O O . TYR A 1 116 ? 42.095 -31.873 40.095 1.00 32.34 116 TYR A O 1
ATOM 722 N N . ARG A 1 117 ? 42.650 -29.790 39.463 1.00 36.49 117 ARG A N 1
ATOM 723 C CA . ARG A 1 117 ? 44.072 -30.088 39.371 1.00 36.39 117 ARG A CA 1
ATOM 724 C C . ARG A 1 117 ? 44.657 -30.323 40.766 1.00 37.21 117 ARG A C 1
ATOM 725 O O . ARG A 1 117 ? 45.643 -31.033 40.913 1.00 39.44 117 ARG A O 1
ATOM 733 N N . LEU A 1 118 ? 44.027 -29.743 41.784 1.00 36.39 118 LEU A N 1
ATOM 734 C CA . LEU A 1 118 ? 44.366 -30.045 43.175 1.00 36.59 118 LEU A CA 1
ATOM 735 C C . LEU A 1 118 ? 43.746 -31.355 43.674 1.00 38.16 118 LEU A C 1
ATOM 736 O O . LEU A 1 118 ? 43.883 -31.700 44.837 1.00 37.40 118 LEU A O 1
ATOM 741 N N . ASP A 1 119 ? 43.053 -32.080 42.803 1.00 38.84 119 ASP A N 1
ATOM 742 C CA . ASP A 1 119 ? 42.505 -33.374 43.190 1.00 38.62 119 ASP A CA 1
ATOM 743 C C . ASP A 1 119 ? 41.282 -33.263 44.127 1.00 38.27 119 ASP A C 1
ATOM 744 O O . ASP A 1 119 ? 41.047 -34.128 44.971 1.00 36.28 119 ASP A O 1
ATOM 749 N N . VAL A 1 120 ? 40.498 -32.198 43.959 1.00 36.89 120 VAL A N 1
ATOM 750 C CA . VAL A 1 120 ? 39.259 -32.011 44.718 1.00 31.38 120 VAL A CA 1
ATOM 751 C C . VAL A 1 120 ? 38.258 -33.173 44.545 1.00 29.19 120 VAL A C 1
ATOM 752 O O . VAL A 1 120 ? 37.461 -33.437 45.429 1.00 30.09 120 VAL A O 1
ATOM 756 N N . LEU A 1 121 ? 38.289 -33.864 43.412 1.00 29.44 121 LEU A N 1
ATOM 757 C CA . LEU A 1 121 ? 37.335 -34.947 43.185 1.00 32.22 121 LEU A CA 1
ATOM 758 C C . LEU A 1 121 ? 37.530 -36.143 44.115 1.00 34.14 121 LEU A C 1
ATOM 759 O O . LEU A 1 121 ? 36.568 -36.837 44.454 1.0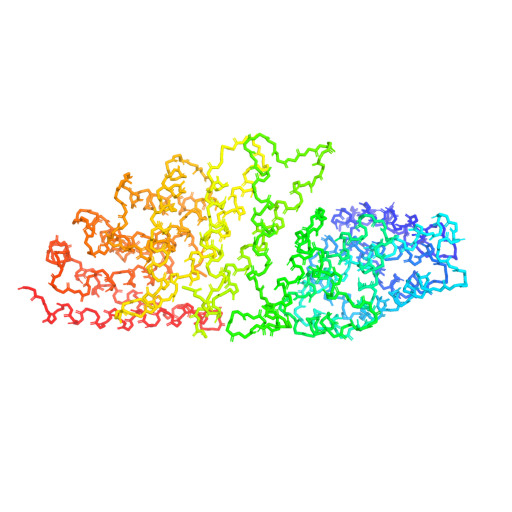0 33.20 121 LEU A O 1
ATOM 764 N N . THR A 1 122 ? 38.769 -36.401 44.508 1.00 33.17 122 THR A N 1
ATOM 765 C CA . THR A 1 122 ? 39.021 -37.455 45.479 1.00 34.60 122 THR A CA 1
ATOM 766 C C . THR A 1 122 ? 38.441 -37.073 46.843 1.00 32.00 122 THR A C 1
ATOM 767 O O . THR A 1 122 ? 37.841 -37.912 47.515 1.00 33.36 122 THR A O 1
ATOM 771 N N . ALA A 1 123 ? 38.576 -35.805 47.228 1.00 27.73 123 ALA A N 1
ATOM 772 C CA . ALA A 1 123 ? 37.957 -35.315 48.473 1.00 31.50 123 ALA A CA 1
ATOM 773 C C . ALA A 1 123 ? 36.420 -35.349 48.457 1.00 31.18 123 ALA A C 1
ATOM 774 O O . ALA A 1 123 ? 35.780 -35.647 49.467 1.00 28.68 123 ALA A O 1
ATOM 776 N N . ILE A 1 124 ? 35.836 -34.989 47.319 1.00 31.08 124 ILE A N 1
ATOM 777 C CA . ILE A 1 124 ? 34.388 -35.017 47.166 1.00 29.17 124 ILE A CA 1
ATOM 778 C C . ILE A 1 124 ? 33.911 -36.458 47.255 1.00 28.49 124 ILE A C 1
ATOM 779 O O . ILE A 1 124 ? 32.941 -36.762 47.939 1.00 26.11 124 ILE A O 1
ATOM 784 N N . GLU A 1 125 ? 34.620 -37.343 46.571 1.00 27.87 125 GLU A N 1
ATOM 785 C CA . GLU A 1 125 ? 34.341 -38.768 46.634 1.00 30.59 125 GLU A CA 1
ATOM 786 C C . GLU A 1 125 ? 34.388 -39.302 48.067 1.00 31.83 125 GLU A C 1
ATOM 787 O O . GLU A 1 125 ? 33.501 -40.049 48.477 1.00 28.36 125 GLU A O 1
ATOM 793 N N . HIS A 1 126 ? 35.407 -38.903 48.834 1.00 31.74 126 HIS A N 1
ATOM 794 C CA . HIS A 1 126 ? 35.512 -39.305 50.243 1.00 33.45 126 HIS A CA 1
ATOM 795 C C . HIS A 1 126 ? 34.349 -38.780 51.100 1.00 30.38 126 HIS A C 1
ATOM 796 O O . HIS A 1 126 ? 33.830 -39.503 51.943 1.00 27.86 126 HIS A O 1
ATOM 803 N N . ALA A 1 127 ? 33.951 -37.528 50.885 1.00 27.08 127 ALA A N 1
ATOM 804 C CA . ALA A 1 127 ? 32.839 -36.958 51.632 1.00 28.16 127 ALA A CA 1
ATOM 805 C C . ALA A 1 127 ? 31.504 -37.616 51.255 1.00 25.62 127 ALA A C 1
ATOM 806 O O . ALA A 1 127 ? 30.644 -37.803 52.111 1.00 28.21 127 ALA A O 1
ATOM 808 N N . ALA A 1 128 ? 31.312 -37.933 49.974 1.00 26.79 128 ALA A N 1
ATOM 809 C CA . ALA A 1 128 ? 30.071 -38.573 49.536 1.00 29.73 128 ALA A CA 1
ATOM 810 C C . ALA A 1 128 ? 30.022 -39.998 50.071 1.00 29.79 128 ALA A C 1
ATOM 811 O O . ALA A 1 128 ? 28.950 -40.525 50.376 1.00 26.44 128 ALA A O 1
ATOM 813 N N . LYS A 1 129 ? 31.192 -40.624 50.156 1.00 30.15 129 LYS A N 1
ATOM 814 C CA . LYS A 1 129 ? 31.316 -41.915 50.827 1.00 30.93 129 LYS A CA 1
ATOM 815 C C . LYS A 1 129 ? 30.812 -41.833 52.271 1.00 29.53 129 LYS A C 1
ATOM 816 O O . LYS A 1 129 ? 29.964 -42.601 52.680 1.00 30.17 129 LYS A O 1
ATOM 822 N N . ALA A 1 130 ? 31.302 -40.863 53.026 1.00 31.12 130 ALA A N 1
ATOM 823 C CA . ALA A 1 130 ? 30.872 -40.714 54.407 1.00 32.05 130 ALA A CA 1
ATOM 824 C C . ALA A 1 130 ? 29.378 -40.374 54.529 1.00 33.49 130 ALA A C 1
ATOM 825 O O . ALA A 1 130 ? 28.701 -40.861 55.438 1.00 31.11 130 ALA A O 1
ATOM 827 N N . VAL A 1 131 ? 28.864 -39.533 53.633 1.00 29.12 131 VAL A N 1
ATOM 828 C CA . VAL A 1 131 ? 27.452 -39.181 53.669 1.00 27.55 131 VAL A CA 1
ATOM 829 C C . VAL A 1 131 ? 26.632 -40.439 53.448 1.00 32.58 131 VAL A C 1
ATOM 830 O O . VAL A 1 131 ? 25.669 -40.696 54.161 1.00 35.31 131 VAL A O 1
ATOM 834 N N . LEU A 1 132 ? 27.021 -41.228 52.454 1.00 30.66 132 LEU A N 1
ATOM 835 C CA . LEU A 1 132 ? 26.266 -42.426 52.107 1.00 34.59 132 LEU A CA 1
ATOM 836 C C . LEU A 1 132 ? 26.271 -43.462 53.247 1.00 38.50 132 LEU A C 1
ATOM 837 O O . LEU A 1 132 ? 25.234 -44.052 53.542 1.00 38.21 132 LEU A O 1
ATOM 842 N N . GLU A 1 133 ? 27.431 -43.667 53.880 1.00 36.40 133 GLU A N 1
ATOM 843 C CA . GLU A 1 133 ? 27.543 -44.497 55.082 1.00 36.68 133 GLU A CA 1
ATOM 844 C C . GLU A 1 133 ? 26.540 -44.060 56.141 1.00 37.47 133 GLU A C 1
ATOM 845 O O . GLU A 1 133 ? 25.804 -44.880 56.677 1.00 40.35 133 GLU A O 1
ATOM 851 N N . THR A 1 134 ? 26.535 -42.767 56.447 1.00 36.02 134 THR A N 1
ATOM 852 C CA . THR A 1 134 ? 25.668 -42.190 57.479 1.00 38.26 134 THR A CA 1
ATOM 853 C C . THR A 1 134 ? 24.164 -42.330 57.195 1.00 41.01 134 THR A C 1
ATOM 854 O O . THR A 1 134 ? 23.338 -42.344 58.113 1.00 37.18 134 THR A O 1
ATOM 858 N N . LEU A 1 135 ? 23.820 -42.428 55.917 1.00 37.90 135 LEU A N 1
ATOM 859 C CA . LEU A 1 135 ? 22.426 -42.468 55.503 1.00 43.05 135 LEU A CA 1
ATOM 860 C C . LEU A 1 135 ? 21.894 -43.896 55.489 1.00 45.68 135 LEU A C 1
ATOM 861 O O . LEU A 1 135 ? 20.683 -44.106 55.549 1.00 48.52 135 LEU A O 1
ATOM 866 N N . THR A 1 136 ? 22.792 -44.871 55.401 1.00 41.86 136 THR A N 1
ATOM 867 C CA . THR A 1 136 ? 22.386 -46.262 55.240 1.00 43.01 136 THR A CA 1
ATOM 868 C C . THR A 1 136 ? 22.733 -47.112 56.462 1.00 47.17 136 THR A C 1
ATOM 869 O O . THR A 1 136 ? 22.399 -48.295 56.503 1.00 50.12 136 THR A O 1
ATOM 873 N N . THR A 1 137 ? 23.402 -46.527 57.453 1.00 47.61 137 THR A N 1
ATOM 874 C CA . THR A 1 137 ? 23.791 -47.297 58.641 1.00 51.00 137 THR A CA 1
ATOM 875 C C . THR A 1 137 ? 22.668 -47.469 59.649 1.00 52.28 137 THR A C 1
ATOM 876 O O . THR A 1 137 ? 21.845 -46.575 59.834 1.00 49.78 137 THR A O 1
ATOM 880 N N . SER A 1 138 ? 22.659 -48.628 60.300 1.00 55.43 138 SER A N 1
ATOM 881 C CA . SER A 1 138 ? 21.721 -48.905 61.376 1.00 55.20 138 SER A CA 1
ATOM 882 C C . SER A 1 138 ? 22.376 -48.671 62.736 1.00 55.81 138 SER A C 1
ATOM 883 O O . SER A 1 138 ? 21.834 -49.060 63.772 1.00 57.34 138 SER A O 1
ATOM 886 N N . GLU A 1 139 ? 23.540 -48.028 62.736 1.00 54.63 139 GLU A N 1
ATOM 887 C CA . GLU A 1 139 ? 24.294 -47.843 63.971 1.00 55.65 139 GLU A CA 1
ATOM 888 C C . GLU A 1 139 ? 24.779 -46.401 64.191 1.00 54.60 139 GLU A C 1
ATOM 889 O O . GLU A 1 139 ? 25.974 -46.115 64.067 1.00 53.34 139 GLU A O 1
ATOM 895 N N . PRO A 1 140 ? 23.852 -45.488 64.526 1.00 52.22 140 PRO A N 1
ATOM 896 C CA . PRO A 1 140 ? 22.412 -45.731 64.569 1.00 54.11 140 PRO A CA 1
ATOM 897 C C . PRO A 1 140 ? 21.804 -45.310 63.250 1.00 51.22 140 PRO A C 1
ATOM 898 O O . PRO A 1 140 ? 22.448 -44.608 62.478 1.00 48.45 140 PRO A O 1
ATOM 902 N N . PRO A 1 141 ? 20.560 -45.725 62.996 1.00 56.85 141 PRO A N 1
ATOM 903 C CA . PRO A 1 141 ? 19.837 -45.287 61.798 1.00 52.76 141 PRO A CA 1
ATOM 904 C C . PRO A 1 141 ? 19.776 -43.770 61.720 1.00 49.65 141 PRO A C 1
ATOM 905 O O . PRO A 1 141 ? 19.640 -43.106 62.745 1.00 50.93 141 PRO A O 1
ATOM 909 N N . PHE A 1 142 ? 19.874 -43.236 60.507 1.00 48.14 142 PHE A N 1
ATOM 910 C CA . PHE A 1 142 ? 19.878 -41.796 60.283 1.00 47.43 142 PHE A CA 1
ATOM 911 C C . PHE A 1 142 ? 18.766 -41.050 61.022 1.00 47.09 142 PHE A C 1
ATOM 912 O O . PHE A 1 142 ? 19.016 -40.022 61.665 1.00 47.06 142 PHE A O 1
ATOM 920 N N . SER A 1 143 ? 17.544 -41.566 60.928 1.00 46.98 143 SER A N 1
ATOM 921 C CA . SER A 1 143 ? 16.392 -40.951 61.588 1.00 50.07 143 SER A CA 1
ATOM 922 C C . SER A 1 143 ? 16.569 -40.766 63.092 1.00 52.77 143 SER A C 1
ATOM 923 O O . SER A 1 143 ? 15.942 -39.884 63.682 1.00 58.16 143 SER A O 1
ATOM 926 N N . LYS A 1 144 ? 17.414 -41.582 63.719 1.00 50.58 144 LYS A N 1
ATOM 927 C CA . LYS A 1 144 ? 17.615 -41.481 65.166 1.00 51.83 144 LYS A CA 1
ATOM 928 C C . LYS A 1 144 ? 18.688 -40.475 65.587 1.00 56.26 144 LYS A C 1
ATOM 929 O O . LYS A 1 144 ? 19.032 -40.397 66.767 1.00 55.47 144 LYS A O 1
ATOM 935 N N . LEU A 1 145 ? 19.223 -39.714 64.634 1.00 48.58 145 LEU A N 1
ATOM 936 C CA . LEU A 1 145 ? 20.189 -38.671 64.961 1.00 47.75 145 LEU A CA 1
ATOM 937 C C . LEU A 1 145 ? 19.479 -37.394 65.396 1.00 49.32 145 LEU A C 1
ATOM 938 O O . LEU A 1 145 ? 18.368 -37.101 64.953 1.00 52.59 145 LEU A O 1
ATOM 943 N N . LEU A 1 146 ? 20.133 -36.616 66.249 1.00 47.74 146 LEU A N 1
ATOM 944 C CA . LEU A 1 146 ? 19.582 -35.328 66.652 1.00 49.60 146 LEU A CA 1
ATOM 945 C C . LEU A 1 146 ? 19.452 -34.419 65.431 1.00 53.48 146 LEU A C 1
ATOM 946 O O . LEU A 1 146 ? 20.308 -34.444 64.532 1.00 50.93 146 LEU A O 1
ATOM 951 N N . LYS A 1 147 ? 18.390 -33.616 65.403 1.00 54.85 147 LYS A N 1
ATOM 952 C CA . LYS A 1 147 ? 18.112 -32.748 64.265 1.00 52.89 147 LYS A CA 1
ATOM 953 C C . LYS A 1 147 ? 19.312 -31.885 63.867 1.00 49.84 147 LYS A C 1
ATOM 954 O O . LYS A 1 147 ? 19.574 -31.707 62.681 1.00 49.36 147 LYS A O 1
ATOM 960 N N . ALA A 1 148 ? 20.043 -31.354 64.841 1.00 44.93 148 ALA A N 1
ATOM 961 C CA . ALA A 1 148 ? 21.219 -30.562 64.516 1.00 48.16 148 ALA A CA 1
ATOM 962 C C . ALA A 1 148 ? 22.225 -31.378 63.708 1.00 46.12 148 ALA A C 1
ATOM 963 O O . ALA A 1 148 ? 22.910 -30.836 62.833 1.00 43.89 148 ALA A O 1
ATOM 965 N N . GLN A 1 149 ? 22.317 -32.671 64.010 1.00 43.19 149 GLN A N 1
ATOM 966 C CA . GLN A 1 149 ? 23.245 -33.557 63.311 1.00 45.18 149 GLN A CA 1
ATOM 967 C C . GLN A 1 149 ? 22.757 -33.885 61.902 1.00 44.73 149 GLN A C 1
ATOM 968 O O . GLN A 1 149 ? 23.539 -33.873 60.958 1.00 40.29 149 GLN A O 1
ATOM 974 N N . GLN A 1 150 ? 21.473 -34.193 61.757 1.00 42.60 150 GLN A N 1
ATOM 975 C CA . GLN A 1 150 ? 20.946 -34.488 60.440 1.00 42.60 150 GLN A CA 1
ATOM 976 C C . GLN A 1 150 ? 21.155 -33.272 59.536 1.00 40.47 150 GLN A C 1
ATOM 977 O O . GLN A 1 150 ? 21.416 -33.417 58.345 1.00 39.34 150 GLN A O 1
ATOM 983 N N . ARG A 1 151 ? 21.060 -32.079 60.115 1.00 40.10 151 ARG A N 1
ATOM 984 C CA . ARG A 1 151 ? 21.165 -30.847 59.348 1.00 42.25 151 ARG A CA 1
ATOM 985 C C . ARG A 1 151 ? 22.554 -30.630 58.785 1.00 40.88 151 ARG A C 1
ATOM 986 O O . ARG A 1 151 ? 22.698 -30.137 57.664 1.00 32.10 151 ARG A O 1
ATOM 994 N N . LEU A 1 152 ? 23.569 -30.941 59.594 1.00 38.01 152 LEU A N 1
ATOM 995 C CA . LEU A 1 152 ? 24.946 -30.870 59.145 1.00 35.14 152 LEU A CA 1
ATOM 996 C C . LEU A 1 152 ? 25.166 -31.817 57.969 1.00 33.43 152 LEU A C 1
ATOM 997 O O . LEU A 1 152 ? 25.891 -31.477 57.027 1.00 30.79 152 LEU A O 1
ATOM 1002 N N . VAL A 1 153 ? 24.539 -32.990 58.013 1.00 30.12 153 VAL A N 1
ATOM 1003 C CA . VAL A 1 153 ? 24.688 -33.954 56.920 1.00 31.20 153 VAL A CA 1
ATOM 1004 C C . VAL A 1 153 ? 24.069 -33.398 55.620 1.00 32.69 153 VAL A C 1
ATOM 1005 O O . VAL A 1 153 ? 24.645 -33.512 54.536 1.00 30.62 153 VAL A O 1
ATOM 1009 N N . TRP A 1 154 ? 22.913 -32.766 55.758 1.00 31.61 154 TRP A N 1
ATOM 1010 C CA . TRP A 1 154 ? 22.292 -32.029 54.669 1.00 31.95 154 TRP A CA 1
ATOM 1011 C C . TRP A 1 154 ? 23.083 -30.810 54.172 1.00 29.56 154 TRP A C 1
ATOM 1012 O O . TRP A 1 154 ? 23.144 -30.589 52.956 1.00 31.18 154 TRP A O 1
ATOM 1023 N N . ASP A 1 155 ? 23.672 -30.036 55.092 1.00 31.90 155 ASP A N 1
ATOM 1024 C CA . ASP A 1 155 ? 24.587 -28.933 54.774 1.00 30.11 155 ASP A CA 1
ATOM 1025 C C . ASP A 1 155 ? 25.655 -29.405 53.778 1.00 33.32 155 ASP A C 1
ATOM 1026 O O . ASP A 1 155 ? 25.873 -28.806 52.714 1.00 27.71 155 ASP A O 1
ATOM 1031 N N . ILE A 1 156 ? 26.366 -30.458 54.177 1.00 27.77 156 ILE A N 1
ATOM 1032 C CA . ILE A 1 156 ? 27.463 -31.017 53.397 1.00 29.39 156 ILE A CA 1
ATOM 1033 C C . ILE A 1 156 ? 27.002 -31.563 52.038 1.00 25.05 156 ILE A C 1
ATOM 1034 O O . ILE A 1 156 ? 27.598 -31.262 51.008 1.00 24.75 156 ILE A O 1
ATOM 1039 N N . THR A 1 157 ? 25.947 -32.373 52.061 1.00 25.50 157 THR A N 1
ATOM 1040 C CA . THR A 1 157 ? 25.345 -32.929 50.853 1.00 23.12 157 THR A CA 1
ATOM 1041 C C . THR A 1 157 ? 25.018 -31.823 49.866 1.00 26.33 157 THR A C 1
ATOM 1042 O O . THR A 1 157 ? 25.366 -31.911 48.670 1.00 24.34 157 THR A O 1
ATOM 1046 N N . GLY A 1 158 ? 24.371 -30.775 50.373 1.00 23.57 158 GLY A N 1
ATOM 1047 C CA . GLY A 1 158 ? 24.037 -29.619 49.557 1.00 29.83 158 GLY A CA 1
ATOM 1048 C C . GLY A 1 158 ? 25.257 -28.991 48.896 1.00 29.13 158 GLY A C 1
ATOM 1049 O O . GLY A 1 158 ? 25.257 -28.728 47.687 1.00 24.11 158 GLY A O 1
ATOM 1050 N N . SER A 1 159 ? 26.298 -28.739 49.689 1.00 25.26 159 SER A N 1
ATOM 1051 C CA . SER A 1 159 ? 27.550 -28.209 49.153 1.00 28.72 159 SER A CA 1
ATOM 1052 C C . SER A 1 159 ? 28.182 -29.106 48.085 1.00 23.22 159 SER A C 1
ATOM 1053 O O . SER A 1 159 ? 28.643 -28.623 47.056 1.00 25.18 159 SER A O 1
ATOM 1056 N N . LEU A 1 160 ? 28.229 -30.403 48.349 1.00 25.30 160 LEU A N 1
ATOM 1057 C CA . LEU A 1 160 ? 28.782 -31.362 47.399 1.00 24.73 160 LEU A CA 1
ATOM 1058 C C . LEU A 1 160 ? 28.038 -31.357 46.043 1.00 25.52 160 LEU A C 1
ATOM 1059 O O . LEU A 1 160 ? 28.662 -31.280 44.985 1.00 23.57 160 LEU A O 1
ATOM 1064 N N . LEU A 1 161 ? 26.713 -31.440 46.094 1.00 23.32 161 LEU A N 1
ATOM 1065 C CA . LEU A 1 161 ? 25.873 -31.473 44.890 1.00 27.62 161 LEU A CA 1
ATOM 1066 C C . LEU A 1 161 ? 26.129 -30.271 43.969 1.00 27.61 161 LEU A C 1
ATOM 1067 O O . LEU A 1 161 ? 26.292 -30.423 42.763 1.00 25.60 161 LEU A O 1
ATOM 1072 N N . VAL A 1 162 ? 26.166 -29.083 44.556 1.00 24.59 162 VAL A N 1
ATOM 1073 C CA . VAL A 1 162 ? 26.497 -27.863 43.838 1.00 25.86 162 VAL A CA 1
ATOM 1074 C C . VAL A 1 162 ? 27.886 -27.923 43.212 1.00 25.72 162 VAL A C 1
ATOM 1075 O O . VAL A 1 162 ? 28.053 -27.632 42.019 1.00 25.40 162 VAL A O 1
ATOM 1079 N N . LEU A 1 163 ? 28.887 -28.287 44.016 1.00 25.64 163 LEU A N 1
ATOM 1080 C CA . LEU A 1 163 ? 30.252 -28.396 43.510 1.00 27.24 163 LEU A CA 1
ATOM 1081 C C . LEU A 1 163 ? 30.384 -29.370 42.345 1.00 21.21 163 LEU A C 1
ATOM 1082 O O . LEU A 1 163 ? 31.012 -29.057 41.359 1.00 22.63 163 LEU A O 1
ATOM 1087 N N . ILE A 1 164 ? 29.813 -30.556 42.490 1.00 21.87 164 ILE A N 1
ATOM 1088 C CA . ILE A 1 164 ? 29.859 -31.570 41.441 1.00 26.27 164 ILE A CA 1
ATOM 1089 C C . ILE A 1 164 ? 29.323 -31.046 40.085 1.00 22.74 164 ILE A C 1
ATOM 1090 O O . ILE A 1 164 ? 29.929 -31.284 39.040 1.00 20.65 164 ILE A O 1
ATOM 1095 N N . GLY A 1 165 ? 28.218 -30.309 40.126 1.00 22.47 165 GLY A N 1
ATOM 1096 C CA . GLY A 1 165 ? 27.613 -29.736 38.929 1.00 24.31 165 GLY A CA 1
ATOM 1097 C C . GLY A 1 165 ? 28.509 -28.700 38.274 1.00 23.31 165 GLY A C 1
ATOM 1098 O O . GLY A 1 165 ? 28.766 -28.759 37.068 1.00 25.05 165 GLY A O 1
ATOM 1099 N N . LEU A 1 166 ? 29.029 -27.778 39.084 1.00 26.74 166 LEU A N 1
ATOM 1100 C CA . LEU A 1 166 ? 29.922 -26.740 38.599 1.00 26.51 166 LEU A CA 1
ATOM 1101 C C . LEU A 1 166 ? 31.169 -27.328 37.960 1.00 25.20 166 LEU A C 1
ATOM 1102 O O . LEU A 1 166 ? 31.563 -26.904 36.871 1.00 29.98 166 LEU A O 1
ATOM 1107 N N . LEU A 1 167 ? 31.786 -28.304 38.628 1.00 23.09 167 LEU A N 1
ATOM 1108 C CA . LEU A 1 167 ? 32.981 -28.967 38.117 1.00 19.68 167 LEU A CA 1
ATOM 1109 C C . LEU A 1 167 ? 32.753 -29.688 36.779 1.00 26.76 167 LEU A C 1
ATOM 1110 O O . LEU A 1 167 ? 33.559 -29.560 35.847 1.00 28.21 167 LEU A O 1
ATOM 1115 N N . ALA A 1 168 ? 31.670 -30.462 36.689 1.00 24.48 168 ALA A N 1
ATOM 1116 C CA . ALA A 1 168 ? 31.321 -31.128 35.427 1.00 27.95 168 ALA A CA 1
ATOM 1117 C C . ALA A 1 168 ? 31.153 -30.124 34.293 1.00 27.21 168 ALA A C 1
ATOM 1118 O O . ALA A 1 168 ? 31.611 -30.357 33.175 1.00 28.04 168 ALA A O 1
ATOM 1120 N N . LEU A 1 169 ? 30.486 -29.014 34.587 1.00 28.84 169 LEU A N 1
ATOM 1121 C CA . LEU A 1 169 ? 30.187 -27.994 33.581 1.00 31.38 169 LEU A CA 1
ATOM 1122 C C . LEU A 1 169 ? 31.446 -27.213 33.146 1.00 32.66 169 LEU A C 1
ATOM 1123 O O . LEU A 1 169 ? 31.466 -26.623 32.070 1.00 30.93 169 LEU A O 1
ATOM 1128 N N . ALA A 1 170 ? 32.495 -27.234 33.971 1.00 32.01 170 ALA A N 1
ATOM 1129 C CA . ALA A 1 170 ? 33.708 -26.460 33.689 1.00 31.37 170 ALA A CA 1
ATOM 1130 C C . ALA A 1 170 ? 34.504 -26.985 32.494 1.00 35.53 170 ALA A C 1
ATOM 1131 O O . ALA A 1 170 ? 34.907 -26.200 31.647 1.00 37.95 170 ALA A O 1
ATOM 1133 N N . ARG A 1 171 ? 34.727 -28.295 32.422 1.00 31.52 171 ARG A N 1
ATOM 1134 C CA . ARG A 1 171 ? 35.427 -28.895 31.275 1.00 38.28 171 ARG A CA 1
ATOM 1135 C C . ARG A 1 171 ? 34.957 -30.324 31.039 1.00 35.30 171 ARG A C 1
ATOM 1136 O O . ARG A 1 171 ? 34.701 -31.056 31.997 1.00 33.19 171 ARG A O 1
ATOM 1144 N N . ASP A 1 172 ? 34.877 -30.721 29.774 1.00 35.14 172 ASP A N 1
ATOM 1145 C CA . ASP A 1 172 ? 34.505 -32.082 29.421 1.00 34.36 172 ASP A CA 1
ATOM 1146 C C . ASP A 1 172 ? 35.350 -33.144 30.139 1.00 34.02 172 ASP A C 1
ATOM 1147 O O . ASP A 1 172 ? 34.837 -34.146 30.613 1.00 31.06 172 ASP A O 1
ATOM 1152 N N . GLU A 1 173 ? 36.649 -32.907 30.224 1.00 37.41 173 GLU A N 1
ATOM 1153 C CA . GLU A 1 173 ? 37.547 -33.794 30.940 1.00 36.11 173 GLU A CA 1
ATOM 1154 C C . GLU A 1 173 ? 37.133 -34.006 32.421 1.00 35.70 173 GLU A C 1
ATOM 1155 O O . GLU A 1 173 ? 37.233 -35.124 32.959 1.00 31.42 173 GLU A O 1
ATOM 1161 N N . ILE A 1 174 ? 36.661 -32.942 33.070 1.00 32.00 174 ILE A N 1
ATOM 1162 C CA . ILE A 1 174 ? 36.258 -33.029 34.483 1.00 31.73 174 ILE A CA 1
ATOM 1163 C C . ILE A 1 174 ? 34.924 -33.776 34.600 1.00 29.17 174 ILE A C 1
ATOM 1164 O O . ILE A 1 174 ? 34.739 -34.610 35.498 1.00 25.96 174 ILE A O 1
ATOM 1169 N N . HIS A 1 175 ? 34.013 -33.479 33.671 1.00 26.47 175 HIS A N 1
ATOM 1170 C CA . HIS A 1 175 ? 32.756 -34.216 33.542 1.00 30.19 175 HIS A CA 1
ATOM 1171 C C . HIS A 1 175 ? 33.015 -35.720 33.424 1.00 28.83 175 HIS A C 1
ATOM 1172 O O . HIS A 1 175 ? 32.424 -36.507 34.162 1.00 28.19 175 HIS A O 1
ATOM 1179 N N . GLU A 1 176 ? 33.899 -36.128 32.517 1.00 27.14 176 GLU A N 1
ATOM 1180 C CA . GLU A 1 176 ? 34.222 -37.555 32.404 1.00 30.03 176 GLU A CA 1
ATOM 1181 C C . GLU A 1 176 ? 34.826 -38.138 33.690 1.00 29.68 176 GLU A C 1
ATOM 1182 O O . GLU A 1 176 ? 34.462 -39.247 34.086 1.00 32.11 176 GLU A O 1
ATOM 1188 N N . ALA A 1 177 ? 35.730 -37.408 34.346 1.00 28.75 177 ALA A N 1
ATOM 1189 C CA . ALA A 1 177 ? 36.298 -37.878 35.615 1.00 28.50 177 ALA A CA 1
ATOM 1190 C C . ALA A 1 177 ? 35.230 -38.099 36.690 1.00 29.31 177 ALA A C 1
ATOM 1191 O O . ALA A 1 177 ? 35.307 -39.052 37.476 1.00 29.23 177 ALA A O 1
ATOM 1193 N N . VAL A 1 178 ? 34.239 -37.209 36.730 1.00 28.10 178 VAL A N 1
ATOM 1194 C CA . VAL A 1 178 ? 33.180 -37.308 37.722 1.00 24.98 178 VAL A CA 1
ATOM 1195 C C . VAL A 1 178 ? 32.422 -38.604 37.482 1.00 25.75 178 VAL A C 1
ATOM 1196 O O . VAL A 1 178 ? 32.167 -39.370 38.416 1.00 26.21 178 VAL A O 1
ATOM 1200 N N . ALA A 1 179 ? 32.115 -38.868 36.217 1.00 26.14 179 ALA A N 1
ATOM 1201 C CA . ALA A 1 179 ? 31.383 -40.071 35.830 1.00 28.42 179 ALA A CA 1
ATOM 1202 C C . ALA A 1 179 ? 32.062 -41.386 36.278 1.00 28.41 179 ALA A C 1
ATOM 1203 O O . ALA A 1 179 ? 31.389 -42.387 36.492 1.00 29.96 179 ALA A O 1
ATOM 1205 N N . THR A 1 180 ? 33.381 -41.369 36.429 1.00 30.54 180 THR A N 1
ATOM 1206 C CA . THR A 1 180 ? 34.120 -42.535 36.914 1.00 35.33 180 THR A CA 1
ATOM 1207 C C . THR A 1 180 ? 34.055 -42.709 38.441 1.00 33.42 180 THR A C 1
ATOM 1208 O O . THR A 1 180 ? 34.520 -43.715 38.967 1.00 34.47 180 THR A O 1
ATOM 1212 N N . LYS A 1 181 ? 33.516 -41.721 39.155 1.00 34.50 181 LYS A N 1
ATOM 1213 C CA . LYS A 1 181 ? 33.441 -41.815 40.618 1.00 33.73 181 LYS A CA 1
ATOM 1214 C C . LYS A 1 181 ? 32.146 -42.487 41.031 1.00 32.93 181 LYS A C 1
ATOM 1215 O O . LYS A 1 181 ? 31.134 -41.822 41.279 1.00 30.06 181 LYS A O 1
ATOM 1221 N N . GLN A 1 182 ? 32.182 -43.811 41.114 1.00 33.35 182 GLN A N 1
ATOM 1222 C CA . GLN A 1 182 ? 30.974 -44.587 41.359 1.00 36.53 182 GLN A CA 1
ATOM 1223 C C . GLN A 1 182 ? 30.232 -44.184 42.645 1.00 32.30 182 GLN A C 1
ATOM 1224 O O . GLN A 1 182 ? 29.000 -44.237 42.698 1.00 32.37 182 GLN A O 1
ATOM 1230 N N . THR A 1 183 ? 30.979 -43.734 43.649 1.00 32.40 183 THR A N 1
ATOM 1231 C CA . THR A 1 183 ? 30.390 -43.344 44.939 1.00 28.03 183 THR A CA 1
ATOM 1232 C C . THR A 1 183 ? 29.564 -42.055 44.863 1.00 27.70 183 THR A C 1
ATOM 1233 O O . THR A 1 183 ? 28.532 -41.935 45.528 1.00 28.97 183 THR A O 1
ATOM 1237 N N . ILE A 1 184 ? 30.003 -41.102 44.043 1.00 27.24 184 ILE A N 1
ATOM 1238 C CA . ILE A 1 184 ? 29.179 -39.927 43.736 1.00 29.19 184 ILE A CA 1
ATOM 1239 C C . ILE A 1 184 ? 27.860 -40.356 43.077 1.00 27.00 184 ILE A C 1
ATOM 1240 O O . ILE A 1 184 ? 26.781 -39.930 43.479 1.00 26.07 184 ILE A O 1
ATOM 1245 N N . LEU A 1 185 ? 27.948 -41.218 42.074 1.00 27.34 185 LEU A N 1
ATOM 1246 C CA . LEU A 1 185 ? 26.743 -41.706 41.414 1.00 30.13 185 LEU A CA 1
ATOM 1247 C C . LEU A 1 185 ? 25.781 -42.427 42.379 1.00 28.65 185 LEU A C 1
ATOM 1248 O O . LEU A 1 185 ? 24.576 -42.197 42.348 1.00 29.71 185 LEU A O 1
ATOM 1253 N N . ARG A 1 186 ? 26.325 -43.286 43.236 1.00 26.97 186 ARG A N 1
ATOM 1254 C CA . ARG A 1 186 ? 25.525 -43.998 44.226 1.00 29.76 186 ARG A CA 1
ATOM 1255 C C . ARG A 1 186 ? 24.841 -43.058 45.212 1.00 24.46 186 ARG A C 1
ATOM 1256 O O . ARG A 1 186 ? 23.703 -43.279 45.587 1.00 27.69 186 ARG A O 1
ATOM 1264 N N . LEU A 1 187 ? 25.533 -42.020 45.656 1.00 26.01 187 LEU A N 1
ATOM 1265 C CA . LEU A 1 187 ? 24.892 -41.054 46.536 1.00 29.90 187 LEU A CA 1
ATOM 1266 C C . LEU A 1 187 ? 23.673 -40.427 45.842 1.00 30.34 187 LEU A C 1
ATOM 1267 O O . LEU A 1 187 ? 22.585 -40.332 46.430 1.00 27.03 187 LEU A O 1
ATOM 1272 N N . LEU A 1 188 ? 23.858 -40.016 44.589 1.00 26.91 188 LEU A N 1
ATOM 1273 C CA . LEU A 1 188 ? 22.751 -39.447 43.811 1.00 27.54 188 LEU A CA 1
ATOM 1274 C C . LEU A 1 188 ? 21.583 -40.427 43.671 1.00 27.29 188 LEU A C 1
ATOM 1275 O O . LEU A 1 188 ? 20.434 -40.040 43.865 1.00 26.33 188 LEU A O 1
ATOM 1280 N N . PHE A 1 189 ? 21.884 -41.684 43.353 1.00 27.82 189 PHE A N 1
ATOM 1281 C CA . PHE A 1 189 ? 20.846 -42.704 43.145 1.00 31.07 189 PHE A CA 1
ATOM 1282 C C . PHE A 1 189 ? 20.069 -42.976 44.433 1.00 31.55 189 PHE A C 1
ATOM 1283 O O . PHE A 1 189 ? 18.851 -43.142 44.429 1.00 33.00 189 PHE A O 1
ATOM 1291 N N . ARG A 1 190 ? 20.788 -42.997 45.543 1.00 33.76 190 ARG A N 1
ATOM 1292 C CA . ARG A 1 190 ? 20.190 -43.197 46.856 1.00 31.21 190 ARG A CA 1
ATOM 1293 C C . ARG A 1 190 ? 19.313 -42.018 47.288 1.00 30.21 190 ARG A C 1
ATOM 1294 O O . ARG A 1 190 ? 18.222 -42.204 47.838 1.00 31.38 190 ARG A O 1
ATOM 1302 N N . LEU A 1 191 ? 19.790 -40.802 47.060 1.00 28.80 191 LEU A N 1
ATOM 1303 C CA . LEU A 1 191 ? 19.010 -39.613 47.398 1.00 28.37 191 LEU A CA 1
ATOM 1304 C C . LEU A 1 191 ? 17.720 -39.551 46.570 1.00 34.69 191 LEU A C 1
ATOM 1305 O O . LEU A 1 191 ? 16.660 -39.099 47.050 1.00 33.03 191 LEU A O 1
ATOM 1310 N N . ILE A 1 192 ? 17.812 -40.001 45.321 1.00 30.18 192 ILE A N 1
ATOM 1311 C CA . ILE A 1 192 ? 16.660 -39.970 44.436 1.00 32.86 192 ILE A CA 1
ATOM 1312 C C . ILE A 1 192 ? 15.692 -41.130 44.714 1.00 35.21 192 ILE A C 1
ATOM 1313 O O . ILE A 1 192 ? 14.493 -40.913 44.801 1.00 34.89 192 ILE A O 1
ATOM 1318 N N . SER A 1 193 ? 16.205 -42.345 44.886 1.00 33.15 193 SER A N 1
ATOM 1319 C CA . SER A 1 193 ? 15.329 -43.505 45.053 1.00 36.86 193 SER A CA 1
ATOM 1320 C C . SER A 1 193 ? 14.729 -43.685 46.464 1.00 40.56 193 SER A C 1
ATOM 1321 O O . SER A 1 193 ? 13.600 -44.158 46.601 1.00 39.98 193 SER A O 1
ATOM 1324 N N . ALA A 1 194 ? 15.466 -43.305 47.506 1.00 41.49 194 ALA A N 1
ATOM 1325 C CA . ALA A 1 194 ? 14.954 -43.455 48.870 1.00 40.78 194 ALA A CA 1
ATOM 1326 C C . ALA A 1 194 ? 13.900 -42.401 49.154 1.00 43.27 194 ALA A C 1
ATOM 1327 O O . ALA A 1 194 ? 13.008 -42.603 49.973 1.00 45.45 194 ALA A O 1
ATOM 1329 N N . ASP A 1 195 ? 14.015 -41.272 48.464 1.00 43.25 195 ASP A N 1
ATOM 1330 C CA . ASP A 1 195 ? 13.013 -40.216 48.535 1.00 46.21 195 ASP A CA 1
ATOM 1331 C C . ASP A 1 195 ? 12.711 -39.813 49.989 1.00 47.43 195 ASP A C 1
ATOM 1332 O O . ASP A 1 195 ? 11.549 -39.736 50.395 1.00 46.81 195 ASP A O 1
ATOM 1337 N N . ILE A 1 196 ? 13.770 -39.547 50.760 1.00 46.28 196 ILE A N 1
ATOM 1338 C CA . ILE A 1 196 ? 13.641 -39.177 52.171 1.00 45.09 196 ILE A CA 1
ATOM 1339 C C . ILE A 1 196 ? 14.474 -37.954 52.564 1.00 45.77 196 ILE A C 1
ATOM 1340 O O . ILE A 1 196 ? 14.530 -37.585 53.739 1.00 44.89 196 ILE A O 1
ATOM 1345 N N . ALA A 1 197 ? 15.128 -37.338 51.589 1.00 39.24 197 ALA A N 1
ATOM 1346 C CA . ALA A 1 197 ? 15.887 -36.128 51.857 1.00 34.76 197 ALA A CA 1
ATOM 1347 C C . ALA A 1 197 ? 14.932 -34.945 51.811 1.00 37.02 197 ALA A C 1
ATOM 1348 O O . ALA A 1 197 ? 13.858 -35.037 51.220 1.00 35.95 197 ALA A O 1
ATOM 1350 N N . PRO A 1 198 ? 15.315 -33.823 52.433 1.00 31.73 198 PRO A N 1
ATOM 1351 C CA . PRO A 1 198 ? 14.486 -32.623 52.331 1.00 30.49 198 PRO A CA 1
ATOM 1352 C C . PRO A 1 198 ? 14.267 -32.259 50.860 1.00 33.57 198 PRO A C 1
ATOM 1353 O O . PRO A 1 198 ? 15.038 -32.670 49.998 1.00 30.98 198 PRO A O 1
ATOM 1357 N N . GLN A 1 199 ? 13.222 -31.487 50.600 1.00 32.70 199 GLN A N 1
ATOM 1358 C CA . GLN A 1 199 ? 12.840 -31.050 49.261 1.00 33.80 199 GLN A CA 1
ATOM 1359 C C . GLN A 1 199 ? 13.960 -30.402 48.448 1.00 31.94 199 GLN A C 1
ATOM 1360 O O . GLN A 1 199 ? 14.213 -30.805 47.313 1.00 32.86 199 GLN A O 1
ATOM 1366 N N . ASP A 1 200 ? 14.618 -29.390 49.006 1.00 33.73 200 ASP A N 1
ATOM 1367 C CA . ASP A 1 200 ? 15.699 -28.715 48.292 1.00 33.04 200 ASP A CA 1
ATOM 1368 C C . ASP A 1 200 ? 16.861 -29.635 47.931 1.00 31.63 200 ASP A C 1
ATOM 1369 O O . ASP A 1 200 ? 17.497 -29.446 46.898 1.00 29.80 200 ASP A O 1
ATOM 1374 N N . ILE A 1 201 ? 17.124 -30.627 48.778 1.00 29.25 201 ILE A N 1
ATOM 1375 C CA . ILE A 1 201 ? 18.193 -31.585 48.524 1.00 29.95 201 ILE A CA 1
ATOM 1376 C C . ILE A 1 201 ? 17.782 -32.535 47.383 1.00 29.27 201 ILE A C 1
ATOM 1377 O O . ILE A 1 201 ? 18.570 -32.816 46.483 1.00 25.29 201 ILE A O 1
ATOM 1382 N N . TYR A 1 202 ? 16.548 -33.027 47.427 1.00 25.93 202 TYR A N 1
ATOM 1383 C CA . TYR A 1 202 ? 16.060 -33.904 46.367 1.00 27.83 202 TYR A CA 1
ATOM 1384 C C . TYR A 1 202 ? 16.105 -33.179 45.015 1.00 27.83 202 TYR A C 1
ATOM 1385 O O . TYR A 1 202 ? 16.523 -33.742 44.019 1.00 26.85 202 TYR A O 1
ATOM 1394 N N . GLU A 1 203 ? 15.706 -31.914 44.998 1.00 27.34 203 GLU A N 1
ATOM 1395 C CA . GLU A 1 203 ? 15.727 -31.143 43.755 1.00 30.21 203 GLU A CA 1
ATOM 1396 C C . GLU A 1 203 ? 17.144 -30.905 43.223 1.00 29.41 203 GLU A C 1
ATOM 1397 O O . GLU A 1 203 ? 17.396 -31.032 42.019 1.00 27.66 203 GLU A O 1
ATOM 1403 N N . GLU A 1 204 ? 18.064 -30.565 44.122 1.00 27.37 204 GLU A N 1
ATOM 1404 C CA . GLU A 1 204 ? 19.457 -30.387 43.753 1.00 29.52 204 GLU A CA 1
ATOM 1405 C C . GLU A 1 204 ? 20.106 -31.688 43.261 1.00 27.58 204 GLU A C 1
ATOM 1406 O O . GLU A 1 204 ? 20.923 -31.663 42.347 1.00 29.17 204 GLU A O 1
ATOM 1412 N N . ALA A 1 205 ? 19.744 -32.818 43.860 1.00 25.41 205 ALA A N 1
ATOM 1413 C CA . ALA A 1 205 ? 20.221 -34.113 43.387 1.00 28.73 205 ALA A CA 1
ATOM 1414 C C . ALA A 1 205 ? 19.695 -34.399 41.983 1.00 26.74 205 ALA A C 1
ATOM 1415 O O . ALA A 1 205 ? 20.424 -34.906 41.124 1.00 25.87 205 ALA A O 1
ATOM 1417 N N . ILE A 1 206 ? 18.434 -34.071 41.738 1.00 29.64 206 ILE A N 1
ATOM 1418 C CA . ILE A 1 206 ? 17.869 -34.293 40.406 1.00 29.63 206 ILE A CA 1
ATOM 1419 C C . ILE A 1 206 ? 18.616 -33.425 39.370 1.00 25.59 206 ILE A C 1
ATOM 1420 O O . ILE A 1 206 ? 19.028 -33.893 38.304 1.00 24.13 206 ILE A O 1
ATOM 1425 N N . SER A 1 207 ? 18.799 -32.162 39.720 1.00 23.91 207 SER A N 1
ATOM 1426 C CA . SER A 1 207 ? 19.482 -31.207 38.863 1.00 27.69 207 SER A CA 1
ATOM 1427 C C . SER A 1 207 ? 20.935 -31.626 38.577 1.00 27.65 207 SER A C 1
ATOM 1428 O O . SER A 1 207 ? 21.395 -31.564 37.422 1.00 22.89 207 SER A O 1
ATOM 1431 N N . CYS A 1 208 ? 21.647 -32.048 39.629 1.00 24.73 208 CYS A N 1
ATOM 1432 C CA . CYS A 1 208 ? 23.016 -32.557 39.487 1.00 24.96 208 CYS A CA 1
ATOM 1433 C C . CYS A 1 208 ? 23.101 -33.745 38.512 1.00 24.21 208 CYS A C 1
ATOM 1434 O O . CYS A 1 208 ? 23.953 -33.766 37.618 1.00 24.03 208 CYS A O 1
ATOM 1437 N N . LEU A 1 209 ? 22.240 -34.740 38.712 1.00 19.77 209 LEU A N 1
ATOM 1438 C CA . LEU A 1 209 ? 22.203 -35.900 37.839 1.00 24.11 209 LEU A CA 1
ATOM 1439 C C . LEU A 1 209 ? 21.831 -35.537 36.390 1.00 22.03 209 LEU A C 1
ATOM 1440 O O . LEU A 1 209 ? 22.325 -36.149 35.454 1.00 23.30 209 LEU A O 1
ATOM 1445 N N . THR A 1 210 ? 20.968 -34.545 36.212 1.00 24.13 210 THR A N 1
ATOM 1446 C CA . THR A 1 210 ? 20.647 -34.038 34.879 1.00 24.05 210 THR A CA 1
ATOM 1447 C C . THR A 1 210 ? 21.912 -33.527 34.226 1.00 23.28 210 THR A C 1
ATOM 1448 O O . THR A 1 210 ? 22.200 -33.854 33.083 1.00 22.06 210 THR A O 1
ATOM 1452 N N . THR A 1 211 ? 22.675 -32.721 34.965 1.00 23.22 211 THR A N 1
ATOM 1453 C CA . THR A 1 211 ? 23.923 -32.211 34.450 1.00 21.15 211 THR A CA 1
ATOM 1454 C C . THR A 1 211 ? 24.892 -33.344 34.074 1.00 22.49 211 THR A C 1
ATOM 1455 O O . THR A 1 211 ? 25.520 -33.308 33.011 1.00 22.72 211 THR A O 1
ATOM 1459 N N . LEU A 1 212 ? 25.008 -34.350 34.943 1.00 22.26 212 LEU A N 1
ATOM 1460 C CA . LEU A 1 212 ? 25.970 -35.443 34.730 1.00 22.99 212 LEU A CA 1
ATOM 1461 C C . LEU A 1 212 ? 25.550 -36.383 33.591 1.00 23.22 212 LEU A C 1
ATOM 1462 O O . LEU A 1 212 ? 26.391 -36.990 32.923 1.00 25.51 212 LEU A O 1
ATOM 1467 N N . SER A 1 213 ? 24.250 -36.502 33.369 1.00 22.78 213 SER A N 1
ATOM 1468 C CA . SER A 1 213 ? 23.761 -37.408 32.339 1.00 24.82 213 SER A CA 1
ATOM 1469 C C . SER A 1 213 ? 23.742 -36.800 30.934 1.00 25.13 213 SER A C 1
ATOM 1470 O O . SER A 1 213 ? 23.480 -37.510 29.975 1.00 26.10 213 SER A O 1
ATOM 1473 N N . GLU A 1 214 ? 24.010 -35.505 30.804 1.00 21.70 214 GLU A N 1
ATOM 1474 C CA . GLU A 1 214 ? 23.993 -34.882 29.474 1.00 26.34 214 GLU A CA 1
ATOM 1475 C C . GLU A 1 214 ? 25.197 -35.312 28.618 1.00 26.65 214 GLU A C 1
ATOM 1476 O O . GLU A 1 214 ? 26.336 -35.115 29.014 1.00 26.76 214 GLU A O 1
ATOM 1482 N N . ASP A 1 215 ? 24.934 -35.902 27.447 1.00 26.35 215 ASP A N 1
ATOM 1483 C CA . ASP A 1 215 ? 25.997 -36.404 26.569 1.00 26.69 215 ASP A CA 1
ATOM 1484 C C . ASP A 1 215 ? 27.067 -37.185 27.356 1.00 29.38 215 ASP A C 1
ATOM 1485 O O . ASP A 1 215 ? 28.278 -36.940 27.252 1.00 25.93 215 ASP A O 1
ATOM 1490 N N . ASN A 1 216 ? 26.613 -38.136 28.156 1.00 30.33 216 ASN A N 1
ATOM 1491 C CA . ASN A 1 216 ? 27.561 -38.962 28.877 1.00 29.01 216 ASN A CA 1
ATOM 1492 C C . ASN A 1 216 ? 27.127 -40.403 28.960 1.00 27.85 216 ASN A C 1
ATOM 1493 O O . ASN A 1 216 ? 26.195 -40.764 29.693 1.00 26.79 216 ASN A O 1
ATOM 1498 N N . LEU A 1 217 ? 27.835 -41.216 28.191 1.00 29.41 217 LEU A N 1
ATOM 1499 C CA . LEU A 1 217 ? 27.574 -42.639 28.078 1.00 30.95 217 LEU A CA 1
ATOM 1500 C C . LEU A 1 217 ? 27.679 -43.367 29.423 1.00 30.39 217 LEU A C 1
ATOM 1501 O O . LEU A 1 217 ? 26.764 -44.101 29.817 1.00 28.20 217 LEU A O 1
ATOM 1506 N N . LYS A 1 218 ? 28.788 -43.144 30.125 1.00 30.66 218 LYS A N 1
ATOM 1507 C CA . LYS A 1 218 ? 29.059 -43.839 31.383 1.00 32.07 218 LYS A CA 1
ATOM 1508 C C . LYS A 1 218 ? 27.966 -43.585 32.410 1.00 30.54 218 LYS A C 1
ATOM 1509 O O . LYS A 1 218 ? 27.519 -44.506 33.083 1.00 29.18 218 LYS A O 1
ATOM 1515 N N . VAL A 1 219 ? 27.523 -42.335 32.511 1.00 27.79 219 VAL A N 1
ATOM 1516 C CA . VAL A 1 219 ? 26.442 -41.990 33.424 1.00 26.58 219 VAL A CA 1
ATOM 1517 C C . VAL A 1 219 ? 25.129 -42.627 33.005 1.00 26.80 219 VAL A C 1
ATOM 1518 O O . VAL A 1 219 ? 24.385 -43.147 33.844 1.00 27.81 219 VAL A O 1
ATOM 1522 N N . GLY A 1 220 ? 24.846 -42.601 31.703 1.00 28.44 220 GLY A N 1
ATOM 1523 C CA . GLY A 1 220 ? 23.647 -43.236 31.183 1.00 28.14 220 GLY A CA 1
ATOM 1524 C C . GLY A 1 220 ? 23.604 -44.710 31.527 1.00 28.80 220 GLY A C 1
ATOM 1525 O O . GLY A 1 220 ? 22.568 -45.245 31.912 1.00 29.80 220 GLY A O 1
ATOM 1526 N N . GLN A 1 221 ? 24.745 -45.367 31.386 1.00 29.10 221 GLN A N 1
ATOM 1527 C CA . GLN A 1 221 ? 24.868 -46.781 31.700 1.00 32.15 221 GLN A CA 1
ATOM 1528 C C . GLN A 1 221 ? 24.696 -47.049 33.189 1.00 33.78 221 GLN A C 1
ATOM 1529 O O . GLN A 1 221 ? 23.998 -47.984 33.581 1.00 33.22 221 GLN A O 1
ATOM 1535 N N . ALA A 1 222 ? 25.324 -46.224 34.017 1.00 29.74 222 ALA A N 1
ATOM 1536 C CA . ALA A 1 222 ? 25.223 -46.395 35.460 1.00 32.75 222 ALA A CA 1
ATOM 1537 C C . ALA A 1 222 ? 23.763 -46.312 35.906 1.00 31.06 222 ALA A C 1
ATOM 1538 O O . ALA A 1 222 ? 23.329 -47.064 36.783 1.00 30.34 222 ALA A O 1
ATOM 1540 N N . ILE A 1 223 ? 23.007 -45.390 35.306 1.00 30.36 223 ILE A N 1
ATOM 1541 C CA . ILE A 1 223 ? 21.593 -45.238 35.630 1.00 27.89 223 ILE A CA 1
ATOM 1542 C C . ILE A 1 223 ? 20.778 -46.475 35.215 1.00 33.01 223 ILE A C 1
ATOM 1543 O O . ILE A 1 223 ? 19.975 -46.983 36.000 1.00 32.96 223 ILE A O 1
ATOM 1548 N N . THR A 1 224 ? 20.980 -46.953 33.985 1.00 30.65 224 THR A N 1
ATOM 1549 C CA . THR A 1 224 ? 20.166 -48.058 33.465 1.00 33.05 224 THR A CA 1
ATOM 1550 C C . THR A 1 224 ? 20.585 -49.440 34.019 1.00 36.77 224 THR A C 1
ATOM 1551 O O . THR A 1 224 ? 19.782 -50.372 34.046 1.00 32.59 224 THR A O 1
ATOM 1555 N N . ASP A 1 225 ? 21.836 -49.548 34.470 1.00 37.50 225 ASP A N 1
ATOM 1556 C CA . ASP A 1 225 ? 22.388 -50.785 35.033 1.00 39.20 225 ASP A CA 1
ATOM 1557 C C . ASP A 1 225 ? 22.358 -50.829 36.569 1.00 39.77 225 ASP A C 1
ATOM 1558 O O . ASP A 1 225 ? 22.888 -51.761 37.170 1.00 41.59 225 ASP A O 1
ATOM 1563 N N . ASP A 1 226 ? 21.769 -49.819 37.199 1.00 37.42 226 ASP A N 1
ATOM 1564 C CA . ASP A 1 226 ? 21.715 -49.748 38.658 1.00 40.38 226 ASP A CA 1
ATOM 1565 C C . ASP A 1 226 ? 20.694 -50.708 39.265 1.00 42.10 226 ASP A C 1
ATOM 1566 O O . ASP A 1 226 ? 19.499 -50.427 39.275 1.00 41.95 226 ASP A O 1
ATOM 1571 N N . GLN A 1 227 ? 21.168 -51.823 39.802 1.00 42.39 227 GLN A N 1
ATOM 1572 C CA . GLN A 1 227 ? 20.268 -52.778 40.429 1.00 43.46 227 GLN A CA 1
ATOM 1573 C C . GLN A 1 227 ? 20.337 -52.745 41.951 1.00 43.01 227 GLN A C 1
ATOM 1574 O O . GLN A 1 227 ? 19.689 -53.543 42.617 1.00 42.01 227 GLN A O 1
ATOM 1580 N N . GLU A 1 228 ? 21.108 -51.809 42.494 1.00 42.00 228 GLU A N 1
ATOM 1581 C CA . GLU A 1 228 ? 21.133 -51.585 43.936 1.00 41.72 228 GLU A CA 1
ATOM 1582 C C . GLU A 1 228 ? 19.910 -50.751 44.346 1.00 42.41 228 GLU A C 1
ATOM 1583 O O . GLU A 1 228 ? 19.172 -51.105 45.267 1.00 42.57 228 GLU A O 1
ATOM 1589 N N . THR A 1 229 ? 19.686 -49.647 43.642 1.00 40.88 229 THR A N 1
ATOM 1590 C CA . THR A 1 229 ? 18.571 -48.765 43.961 1.00 38.32 229 THR A CA 1
ATOM 1591 C C . THR A 1 229 ? 17.526 -48.702 42.842 1.00 39.37 229 THR A C 1
ATOM 1592 O O . THR A 1 229 ? 16.482 -48.067 43.001 1.00 38.86 229 THR A O 1
ATOM 1596 N N . HIS A 1 230 ? 17.797 -49.382 41.727 1.00 36.52 230 HIS A N 1
ATOM 1597 C CA . HIS A 1 230 ? 16.902 -49.345 40.576 1.00 39.76 230 HIS A CA 1
ATOM 1598 C C . HIS A 1 230 ? 16.479 -47.913 40.257 1.00 39.63 230 HIS A C 1
ATOM 1599 O O . HIS A 1 230 ? 15.284 -47.638 40.119 1.00 34.81 230 HIS A O 1
ATOM 1606 N N . VAL A 1 231 ? 17.445 -47.001 40.146 1.00 36.64 231 VAL A N 1
ATOM 1607 C CA . VAL A 1 231 ? 17.103 -45.589 39.970 1.00 33.82 231 VAL A CA 1
ATOM 1608 C C . VAL A 1 231 ? 16.367 -45.320 38.644 1.00 29.90 231 VAL A C 1
ATOM 1609 O O . VAL A 1 231 ? 15.526 -44.428 38.559 1.00 30.01 231 VAL A O 1
ATOM 1613 N N . TYR A 1 232 ? 16.680 -46.098 37.617 1.00 31.95 232 TYR A N 1
ATOM 1614 C CA . TYR A 1 232 ? 16.002 -45.952 36.332 1.00 32.23 232 TYR A CA 1
ATOM 1615 C C . TYR A 1 232 ? 14.487 -46.211 36.415 1.00 35.67 232 TYR A C 1
ATOM 1616 O O . TYR A 1 232 ? 13.695 -45.445 35.871 1.00 31.64 232 TYR A O 1
ATOM 1625 N N . ASP A 1 233 ? 14.097 -47.290 37.096 1.00 36.32 233 ASP A N 1
ATOM 1626 C CA . ASP A 1 233 ? 12.677 -47.605 37.307 1.00 38.89 233 ASP A CA 1
ATOM 1627 C C . ASP A 1 233 ? 11.993 -46.565 38.180 1.00 32.22 233 ASP A C 1
ATOM 1628 O O . ASP A 1 233 ? 10.847 -46.198 37.945 1.00 35.83 233 ASP A O 1
ATOM 1633 N N . VAL A 1 234 ? 12.694 -46.090 39.203 1.00 36.69 234 VAL A N 1
ATOM 1634 C CA . VAL A 1 234 ? 12.142 -45.050 40.063 1.00 35.19 234 VAL A CA 1
ATOM 1635 C C . VAL A 1 234 ? 11.845 -43.829 39.194 1.00 34.18 234 VAL A C 1
ATOM 1636 O O . VAL A 1 234 ? 10.753 -43.256 39.250 1.00 34.90 234 VAL A O 1
ATOM 1640 N N . LEU A 1 235 ? 12.838 -43.435 38.398 1.00 31.51 235 LEU A N 1
ATOM 1641 C CA . LEU A 1 235 ? 12.698 -42.279 37.519 1.00 31.51 235 LEU A CA 1
ATOM 1642 C C . LEU A 1 235 ? 11.584 -42.474 36.498 1.00 30.38 235 LEU A C 1
ATOM 1643 O O . LEU A 1 235 ? 10.781 -41.568 36.281 1.00 32.15 235 LEU A O 1
ATOM 1648 N N . LEU A 1 236 ? 11.542 -43.651 35.879 1.00 30.61 236 LEU A N 1
ATOM 1649 C CA . LEU A 1 236 ? 10.570 -43.934 34.833 1.00 29.14 236 LEU A CA 1
ATOM 1650 C C . LEU A 1 236 ? 9.137 -43.848 35.362 1.00 34.88 236 LEU A C 1
ATOM 1651 O O . LEU A 1 236 ? 8.250 -43.329 34.676 1.00 39.26 236 LEU A O 1
ATOM 1656 N N . LYS A 1 237 ? 8.908 -44.330 36.580 1.00 34.47 237 LYS A N 1
ATOM 1657 C CA . LYS A 1 237 ? 7.563 -44.284 37.168 1.00 38.94 237 LYS A CA 1
ATOM 1658 C C . LYS A 1 237 ? 7.132 -42.849 37.402 1.00 37.78 237 LYS A C 1
ATOM 1659 O O . LYS A 1 237 ? 5.985 -42.475 37.160 1.00 38.65 237 LYS A O 1
ATOM 1665 N N . LEU A 1 238 ? 8.072 -42.048 37.878 1.00 37.60 238 LEU A N 1
ATOM 1666 C CA . LEU A 1 238 ? 7.810 -40.662 38.216 1.00 35.20 238 LEU A CA 1
ATOM 1667 C C . LEU A 1 238 ? 7.574 -39.809 36.979 1.00 36.15 238 LEU A C 1
ATOM 1668 O O . LEU A 1 238 ? 6.718 -38.920 36.979 1.00 34.55 238 LEU A O 1
ATOM 1673 N N . ALA A 1 239 ? 8.360 -40.064 35.937 1.00 33.12 239 ALA A N 1
ATOM 1674 C CA . ALA A 1 239 ? 8.291 -39.265 34.724 1.00 35.04 239 ALA A CA 1
ATOM 1675 C C . ALA A 1 239 ? 6.943 -39.477 34.066 1.00 39.31 239 ALA A C 1
ATOM 1676 O O . ALA A 1 239 ? 6.400 -38.576 33.436 1.00 38.14 239 ALA A O 1
ATOM 1678 N N . THR A 1 240 ? 6.395 -40.673 34.254 1.00 41.08 240 THR A N 1
ATOM 1679 C CA . THR A 1 240 ? 5.220 -41.126 33.507 1.00 42.77 240 THR A CA 1
ATOM 1680 C C . THR A 1 240 ? 3.886 -40.857 34.226 1.00 44.27 240 THR A C 1
ATOM 1681 O O . THR A 1 240 ? 2.819 -40.860 33.606 1.00 49.49 240 THR A O 1
ATOM 1685 N N . GLY A 1 241 ? 3.955 -40.607 35.528 1.00 43.43 241 GLY A N 1
ATOM 1686 C CA . GLY A 1 241 ? 2.763 -40.458 36.343 1.00 45.35 241 GLY A CA 1
ATOM 1687 C C . GLY A 1 241 ? 2.362 -39.024 36.632 1.00 43.97 241 GLY A C 1
ATOM 1688 O O . GLY A 1 241 ? 2.588 -38.133 35.820 1.00 46.55 241 GLY A O 1
ATOM 1689 N N . THR A 1 242 ? 1.771 -38.809 37.805 1.00 49.77 242 THR A N 1
ATOM 1690 C CA . THR A 1 242 ? 1.159 -37.527 38.156 1.00 51.09 242 THR A CA 1
ATOM 1691 C C . THR A 1 242 ? 1.846 -36.768 39.294 1.00 49.75 242 THR A C 1
ATOM 1692 O O . THR A 1 242 ? 1.365 -35.716 39.715 1.00 48.60 242 THR A O 1
ATOM 1696 N N . ASP A 1 243 ? 2.948 -37.304 39.811 1.00 47.24 243 ASP A N 1
ATOM 1697 C CA . ASP A 1 243 ? 3.729 -36.592 40.821 1.00 47.44 243 ASP A CA 1
ATOM 1698 C C . ASP A 1 243 ? 4.180 -35.257 40.231 1.00 45.45 243 ASP A C 1
ATOM 1699 O O . ASP A 1 243 ? 4.541 -35.190 39.051 1.00 44.66 243 ASP A O 1
ATOM 1704 N N . PRO A 1 244 ? 4.149 -34.184 41.037 1.00 46.02 244 PRO A N 1
ATOM 1705 C CA . PRO A 1 244 ? 4.522 -32.869 40.502 1.00 42.94 244 PRO A CA 1
ATOM 1706 C C . PRO A 1 244 ? 5.991 -32.795 40.088 1.00 41.03 244 PRO A C 1
ATOM 1707 O O . PRO A 1 244 ? 6.411 -31.778 39.546 1.00 43.63 244 PRO A O 1
ATOM 1711 N N . ARG A 1 245 ? 6.750 -33.856 40.335 1.00 41.03 245 ARG A N 1
ATOM 1712 C CA . ARG A 1 245 ? 8.171 -33.891 39.985 1.00 40.91 245 ARG A CA 1
ATOM 1713 C C . ARG A 1 245 ? 8.382 -34.696 38.704 1.00 37.21 245 ARG A C 1
ATOM 1714 O O . ARG A 1 245 ? 9.504 -35.045 38.356 1.00 33.19 245 ARG A O 1
ATOM 1722 N N . ALA A 1 246 ? 7.278 -34.996 38.025 1.00 36.02 246 ALA A N 1
ATOM 1723 C CA . ALA A 1 246 ? 7.303 -35.730 36.758 1.00 38.24 246 ALA A CA 1
ATOM 1724 C C . ALA A 1 246 ? 8.282 -35.118 35.750 1.00 29.70 246 ALA A C 1
ATOM 1725 O O . ALA A 1 246 ? 9.099 -35.822 35.181 1.00 30.52 246 ALA A O 1
ATOM 1727 N N . VAL A 1 247 ? 8.179 -33.813 35.531 1.00 27.90 247 VAL A N 1
ATOM 1728 C CA . VAL A 1 247 ? 9.038 -33.119 34.567 1.00 32.56 247 VAL A CA 1
ATOM 1729 C C . VAL A 1 247 ? 10.544 -33.206 34.910 1.00 30.86 247 VAL A C 1
ATOM 1730 O O . VAL A 1 247 ? 11.372 -33.369 34.019 1.00 29.05 247 VAL A O 1
ATOM 1734 N N . MET A 1 248 ? 10.889 -33.124 36.196 1.00 31.33 248 MET A N 1
ATOM 1735 C CA . MET A 1 248 ? 12.283 -33.307 36.635 1.00 31.73 248 MET A CA 1
ATOM 1736 C C . MET A 1 248 ? 12.860 -34.648 36.191 1.00 29.18 248 MET A C 1
ATOM 1737 O O . MET A 1 248 ? 13.979 -34.721 35.678 1.00 26.99 248 MET A O 1
ATOM 1742 N N . ALA A 1 249 ? 12.097 -35.709 36.436 1.00 30.49 249 ALA A N 1
ATOM 1743 C CA . ALA A 1 249 ? 12.470 -37.054 36.027 1.00 29.59 249 ALA A CA 1
ATOM 1744 C C . ALA A 1 249 ? 12.658 -37.112 34.507 1.00 27.23 249 ALA A C 1
ATOM 1745 O O . ALA A 1 249 ? 13.591 -37.744 34.006 1.00 24.74 249 ALA A O 1
ATOM 1747 N N . CYS A 1 250 ? 11.775 -36.425 33.788 1.00 28.70 250 CYS A N 1
ATOM 1748 C CA . CYS A 1 250 ? 11.826 -36.358 32.331 1.00 26.38 250 CYS A CA 1
ATOM 1749 C C . CYS A 1 250 ? 13.131 -35.777 31.819 1.00 23.84 250 CYS A C 1
ATOM 1750 O O . CYS A 1 250 ? 13.691 -36.274 30.847 1.00 25.54 250 CYS A O 1
ATOM 1753 N N . GLY A 1 251 ? 13.594 -34.716 32.481 1.00 25.28 251 GLY A N 1
ATOM 1754 C CA . GLY A 1 251 ? 14.871 -34.104 32.194 1.00 23.26 251 GLY A CA 1
ATOM 1755 C C . GLY A 1 251 ? 16.023 -35.097 32.275 1.00 27.12 251 GLY A C 1
ATOM 1756 O O . GLY A 1 251 ? 16.859 -35.140 31.369 1.00 26.18 251 GLY A O 1
ATOM 1757 N N . VAL A 1 252 ? 16.070 -35.896 33.344 1.00 22.99 252 VAL A N 1
ATOM 1758 C CA . VAL A 1 252 ? 17.119 -36.907 33.470 1.00 22.79 252 VAL A CA 1
ATOM 1759 C C . VAL A 1 252 ? 16.979 -38.007 32.410 1.00 21.96 252 VAL A C 1
ATOM 1760 O O . VAL A 1 252 ? 17.957 -38.372 31.751 1.00 22.92 252 VAL A O 1
ATOM 1764 N N . LEU A 1 253 ? 15.770 -38.547 32.268 1.00 21.74 253 LEU A N 1
ATOM 1765 C CA . LEU A 1 253 ? 15.530 -39.616 31.298 1.00 24.26 253 LEU A CA 1
ATOM 1766 C C . LEU A 1 253 ? 15.797 -39.199 29.840 1.00 24.16 253 LEU A C 1
ATOM 1767 O O . LEU A 1 253 ? 16.332 -39.986 29.060 1.00 25.44 253 LEU A O 1
ATOM 1772 N N . HIS A 1 254 ? 15.434 -37.978 29.460 1.00 23.99 254 HIS A N 1
ATOM 1773 C CA . HIS A 1 254 ? 15.785 -37.534 28.119 1.00 23.88 254 HIS A CA 1
ATOM 1774 C C . HIS A 1 254 ? 17.296 -37.527 27.890 1.00 25.24 254 HIS A C 1
ATOM 1775 O O . HIS A 1 254 ? 17.776 -37.970 26.849 1.00 25.02 254 HIS A O 1
ATOM 1782 N N . ASN A 1 255 ? 18.046 -37.012 28.866 1.00 26.68 255 ASN A N 1
ATOM 1783 C CA . ASN A 1 255 ? 19.503 -36.983 28.756 1.00 25.99 255 ASN A CA 1
ATOM 1784 C C . ASN A 1 255 ? 20.111 -38.366 28.561 1.00 26.34 255 ASN A C 1
ATOM 1785 O O . ASN A 1 255 ? 20.979 -38.542 27.692 1.00 24.86 255 ASN A O 1
ATOM 1790 N N . VAL A 1 256 ? 19.659 -39.349 29.344 1.00 22.67 256 VAL A N 1
ATOM 1791 C CA . VAL A 1 256 ? 20.136 -40.714 29.139 1.00 26.86 256 VAL A CA 1
ATOM 1792 C C . VAL A 1 256 ? 19.699 -41.373 27.813 1.00 25.19 256 VAL A C 1
ATOM 1793 O O . VAL A 1 256 ? 20.475 -42.117 27.218 1.00 24.41 256 VAL A O 1
ATOM 1797 N N . PHE A 1 257 ? 18.479 -41.098 27.357 1.00 26.61 257 PHE A N 1
ATOM 1798 C CA . PHE A 1 257 ? 18.025 -41.614 26.055 1.00 29.97 257 PHE A CA 1
ATOM 1799 C C . PHE A 1 257 ? 18.940 -41.138 24.926 1.00 30.21 257 PHE A C 1
ATOM 1800 O O . PHE A 1 257 ? 19.285 -41.927 24.031 1.00 29.34 257 PHE A O 1
ATOM 1808 N N . THR A 1 258 ? 19.346 -39.861 24.973 1.00 28.62 258 THR A N 1
ATOM 1809 C CA . THR A 1 258 ? 20.226 -39.311 23.931 1.00 27.09 258 THR A CA 1
ATOM 1810 C C . THR A 1 258 ? 21.642 -39.863 24.052 1.00 27.65 258 THR A C 1
ATOM 1811 O O . THR A 1 258 ? 22.271 -40.213 23.053 1.00 30.17 258 THR A O 1
ATOM 1815 N N . SER A 1 259 ? 22.136 -39.943 25.279 1.00 25.96 259 SER A N 1
ATOM 1816 C CA . SER A 1 259 ? 23.461 -40.477 25.556 1.00 27.28 259 SER A CA 1
ATOM 1817 C C . SER A 1 259 ? 23.598 -41.921 25.087 1.00 27.10 259 SER A C 1
ATOM 1818 O O . SER A 1 259 ? 24.588 -42.274 24.461 1.00 28.49 259 SER A O 1
ATOM 1821 N N . LEU A 1 260 ? 22.601 -42.743 25.403 1.00 27.13 260 LEU A N 1
ATOM 1822 C CA . LEU A 1 260 ? 22.619 -44.163 25.063 1.00 30.37 260 LEU A CA 1
ATOM 1823 C C . LEU A 1 260 ? 22.107 -44.444 23.646 1.00 33.02 260 LEU A C 1
ATOM 1824 O O . LEU A 1 260 ? 22.197 -45.567 23.152 1.00 32.23 260 LEU A O 1
ATOM 1829 N N . GLN A 1 261 ? 21.567 -43.417 22.997 1.00 31.64 261 GLN A N 1
ATOM 1830 C CA . GLN A 1 261 ? 20.952 -43.589 21.691 1.00 32.58 261 GLN A CA 1
ATOM 1831 C C . GLN A 1 261 ? 19.759 -44.552 21.783 1.00 35.88 261 GLN A C 1
ATOM 1832 O O . GLN A 1 261 ? 19.582 -45.428 20.941 1.00 39.89 261 GLN A O 1
ATOM 1838 N N . TRP A 1 262 ? 18.950 -44.388 22.824 1.00 35.77 262 TRP A N 1
ATOM 1839 C CA . TRP A 1 262 ? 17.662 -45.051 22.904 1.00 34.69 262 TRP A CA 1
ATOM 1840 C C . TRP A 1 262 ? 16.676 -44.137 22.193 1.00 37.41 262 TRP A C 1
ATOM 1841 O O . TRP A 1 262 ? 16.193 -43.168 22.787 1.00 33.14 262 TRP A O 1
ATOM 1852 N N . MET A 1 263 ? 16.389 -44.459 20.929 1.00 36.99 263 MET A N 1
ATOM 1853 C CA . MET A 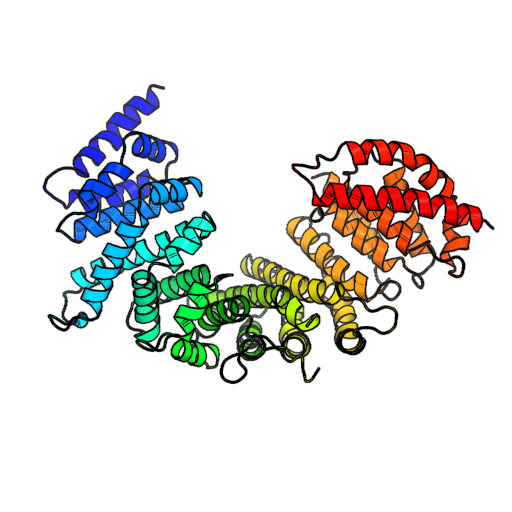1 263 ? 15.607 -43.603 20.036 1.00 36.52 263 MET A CA 1
ATOM 1854 C C . MET A 1 263 ? 14.606 -44.389 19.169 1.00 38.30 263 MET A C 1
ATOM 1855 O O . MET A 1 263 ? 14.542 -45.614 19.230 1.00 37.36 263 MET A O 1
ATOM 1860 N N . ASP A 1 264 ? 13.807 -43.664 18.394 1.00 39.09 264 ASP A N 1
ATOM 1861 C CA . ASP A 1 264 ? 12.788 -44.267 17.531 1.00 43.54 264 ASP A CA 1
ATOM 1862 C C . ASP A 1 264 ? 13.352 -45.433 16.720 1.00 39.92 264 ASP A C 1
ATOM 1863 O O . ASP A 1 264 ? 12.785 -46.520 16.711 1.00 41.09 264 ASP A O 1
ATOM 1868 N N . HIS A 1 265 ? 14.495 -45.202 16.084 1.00 40.94 265 HIS A N 1
ATOM 1869 C CA . HIS A 1 265 ? 15.136 -46.188 15.224 1.00 42.45 265 HIS A CA 1
ATOM 1870 C C . HIS A 1 265 ? 15.893 -47.299 15.978 1.00 49.89 265 HIS A C 1
ATOM 1871 O O . HIS A 1 265 ? 16.294 -48.302 15.377 1.00 47.89 265 HIS A O 1
ATOM 1878 N N . SER A 1 266 ? 16.104 -47.115 17.279 1.00 45.46 266 SER A N 1
ATOM 1879 C CA . SER A 1 266 ? 16.700 -48.157 18.109 1.00 42.44 266 SER A CA 1
ATOM 1880 C C . SER A 1 266 ? 16.249 -47.984 19.556 1.00 42.44 266 SER A C 1
ATOM 1881 O O . SER A 1 266 ? 17.021 -47.559 20.421 1.00 45.48 266 SER A O 1
ATOM 1884 N N . PRO A 1 267 ? 14.979 -48.312 19.822 1.00 43.40 267 PRO A N 1
ATOM 1885 C CA . PRO A 1 267 ? 14.353 -48.139 21.139 1.00 37.18 267 PRO A CA 1
ATOM 1886 C C . PRO A 1 267 ? 15.183 -48.764 22.245 1.00 40.54 267 PRO A C 1
ATOM 1887 O O . PRO A 1 267 ? 16.032 -49.610 21.966 1.00 43.68 267 PRO A O 1
ATOM 1891 N N . GLY A 1 268 ? 14.947 -48.346 23.486 1.00 40.52 268 GLY A N 1
ATOM 1892 C CA . GLY A 1 268 ? 15.686 -48.879 24.619 1.00 39.33 268 GLY A CA 1
ATOM 1893 C C . GLY A 1 268 ? 14.857 -49.906 25.352 1.00 41.08 268 GLY A C 1
ATOM 1894 O O . GLY A 1 268 ? 13.919 -50.461 24.787 1.00 43.94 268 GLY A O 1
ATOM 1895 N N . LYS A 1 269 ? 15.182 -50.158 26.615 1.00 45.40 269 LYS A N 1
ATOM 1896 C CA . LYS A 1 269 ? 14.433 -51.141 27.392 1.00 46.61 269 LYS A CA 1
ATOM 1897 C C . LYS A 1 269 ? 12.931 -50.895 27.242 1.00 47.13 269 LYS A C 1
ATOM 1898 O O . LYS A 1 269 ? 12.441 -49.801 27.525 1.00 45.88 269 LYS A O 1
ATOM 1904 N N . ASP A 1 270 ? 12.211 -51.911 26.771 1.00 46.73 270 ASP A N 1
ATOM 1905 C CA . ASP A 1 270 ? 10.761 -51.834 26.619 1.00 43.43 270 ASP A CA 1
ATOM 1906 C C . ASP A 1 270 ? 10.300 -50.722 25.670 1.00 41.34 270 ASP A C 1
ATOM 1907 O O . ASP A 1 270 ? 9.255 -50.116 25.878 1.00 45.80 270 ASP A O 1
ATOM 1912 N N . GLY A 1 271 ? 11.083 -50.466 24.629 1.00 40.96 271 GLY A N 1
ATOM 1913 C CA . GLY A 1 271 ? 10.750 -49.457 23.640 1.00 37.92 271 GLY A CA 1
ATOM 1914 C C . GLY A 1 271 ? 11.007 -48.020 24.070 1.00 40.29 271 GLY A C 1
ATOM 1915 O O . GLY A 1 271 ? 10.511 -47.087 23.434 1.00 34.58 271 GLY A O 1
ATOM 1916 N N . ALA A 1 272 ? 11.793 -47.831 25.132 1.00 37.18 272 ALA A N 1
ATOM 1917 C CA . ALA A 1 272 ? 12.046 -46.483 25.669 1.00 37.85 272 ALA A CA 1
ATOM 1918 C C . ALA A 1 272 ? 12.648 -45.510 24.651 1.00 33.34 272 ALA A C 1
ATOM 1919 O O . ALA A 1 272 ? 13.630 -45.828 23.987 1.00 35.08 272 ALA A O 1
ATOM 1921 N N . CYS A 1 273 ? 12.047 -44.328 24.541 1.00 31.30 273 CYS A N 1
ATOM 1922 C CA . CYS A 1 273 ? 12.621 -43.222 23.771 1.00 33.48 273 CYS A CA 1
ATOM 1923 C C . CYS A 1 273 ? 11.907 -41.916 24.119 1.00 30.76 273 CYS A C 1
ATOM 1924 O O . CYS A 1 273 ? 10.976 -41.912 24.911 1.00 29.09 273 CYS A O 1
ATOM 1927 N N . ASP A 1 274 ? 12.358 -40.812 23.533 1.00 30.32 274 ASP A N 1
ATOM 1928 C CA . ASP A 1 274 ? 11.790 -39.492 23.813 1.00 30.84 274 ASP A CA 1
ATOM 1929 C C . ASP A 1 274 ? 10.266 -39.420 23.715 1.00 30.86 274 ASP A C 1
ATOM 1930 O O . ASP A 1 274 ? 9.623 -38.677 24.468 1.00 27.72 274 ASP A O 1
ATOM 1935 N N . ALA A 1 275 ? 9.687 -40.190 22.793 1.00 29.35 275 ALA A N 1
ATOM 1936 C CA . ALA A 1 275 ? 8.238 -40.174 22.597 1.00 30.61 275 ALA A CA 1
ATOM 1937 C C . ALA A 1 275 ? 7.466 -40.458 23.870 1.00 30.16 275 ALA A C 1
ATOM 1938 O O . ALA A 1 275 ? 6.419 -39.858 24.108 1.00 30.95 275 ALA A O 1
ATOM 1940 N N . ILE A 1 276 ? 7.976 -41.364 24.700 1.00 30.61 276 ILE A N 1
ATOM 1941 C CA . ILE A 1 276 ? 7.267 -41.706 25.924 1.00 33.06 276 ILE A CA 1
ATOM 1942 C C . ILE A 1 276 ? 7.247 -40.569 26.952 1.00 32.38 276 ILE A C 1
ATOM 1943 O O . ILE A 1 276 ? 6.529 -40.646 27.944 1.00 36.47 276 ILE A O 1
ATOM 1948 N N . LEU A 1 277 ? 8.029 -39.518 26.719 1.00 32.12 277 LEU A N 1
ATOM 1949 C CA . LEU A 1 277 ? 8.123 -38.401 27.676 1.00 31.57 277 LEU A CA 1
ATOM 1950 C C . LEU A 1 277 ? 7.276 -37.199 27.256 1.00 31.45 277 LEU A C 1
ATOM 1951 O O . LEU A 1 277 ? 6.890 -36.379 28.085 1.00 31.81 277 LEU A O 1
ATOM 1956 N N . ILE A 1 278 ? 7.014 -37.089 25.958 1.00 32.44 278 ILE A N 1
ATOM 1957 C CA . ILE A 1 278 ? 6.343 -35.910 25.407 1.00 32.49 278 ILE A CA 1
ATOM 1958 C C . ILE A 1 278 ? 4.976 -35.601 26.028 1.00 30.07 278 ILE A C 1
ATOM 1959 O O . ILE A 1 278 ? 4.689 -34.447 26.344 1.00 31.76 278 ILE A O 1
ATOM 1964 N N . PRO A 1 279 ? 4.155 -36.632 26.273 1.00 32.38 279 PRO A N 1
ATOM 1965 C CA . PRO A 1 279 ? 2.889 -36.365 26.972 1.00 34.75 279 PRO A CA 1
ATOM 1966 C C . PRO A 1 279 ? 3.073 -35.582 28.274 1.00 35.75 279 PRO A C 1
ATOM 1967 O O . PRO A 1 279 ? 2.381 -34.575 28.477 1.00 36.29 279 PRO A O 1
ATOM 1971 N N . THR A 1 280 ? 3.982 -36.039 29.142 1.00 35.30 280 THR A N 1
ATOM 1972 C CA . THR A 1 280 ? 4.176 -35.403 30.439 1.00 32.58 280 THR A CA 1
ATOM 1973 C C . THR A 1 280 ? 4.585 -33.949 30.260 1.00 32.77 280 THR A C 1
ATOM 1974 O O . THR A 1 280 ? 4.040 -33.055 30.896 1.00 29.99 280 THR A O 1
ATOM 1978 N N . LEU A 1 281 ? 5.547 -33.725 29.377 1.00 33.11 281 LEU A N 1
ATOM 1979 C CA . LEU A 1 281 ? 6.030 -32.384 29.091 1.00 32.08 281 LEU A CA 1
ATOM 1980 C C . LEU A 1 281 ? 4.940 -31.473 28.517 1.00 31.45 281 LEU A C 1
ATOM 1981 O O . LEU A 1 281 ? 4.821 -30.322 28.924 1.00 31.96 281 LEU A O 1
ATOM 1986 N N . THR A 1 282 ? 4.141 -31.987 27.585 1.00 32.63 282 THR A N 1
ATOM 1987 C CA . THR A 1 282 ? 3.082 -31.173 26.991 1.00 35.22 282 THR A CA 1
ATOM 1988 C C . THR A 1 282 ? 2.016 -30.856 28.038 1.00 37.01 282 THR A C 1
ATOM 1989 O O . THR A 1 282 ? 1.565 -29.721 28.150 1.00 40.96 282 THR A O 1
ATOM 1993 N N . ARG A 1 283 ? 1.660 -31.856 28.836 1.00 39.46 283 ARG A N 1
ATOM 1994 C CA . ARG A 1 283 ? 0.761 -31.661 29.970 1.00 41.66 283 ARG A CA 1
ATOM 1995 C C . ARG A 1 283 ? 1.177 -30.477 30.845 1.00 39.76 283 ARG A C 1
ATOM 1996 O O . ARG A 1 283 ? 0.334 -29.698 31.296 1.00 41.44 283 ARG A O 1
ATOM 2004 N N . ALA A 1 284 ? 2.477 -30.334 31.079 1.00 37.33 284 ALA A N 1
ATOM 2005 C CA . ALA A 1 284 ? 2.969 -29.235 31.903 1.00 38.32 284 ALA A CA 1
ATOM 2006 C C . ALA A 1 284 ? 2.664 -27.876 31.281 1.00 42.54 284 ALA A C 1
ATOM 2007 O O . ALA A 1 284 ? 2.511 -26.885 31.987 1.00 48.13 284 ALA A O 1
ATOM 2009 N N . LEU A 1 285 ? 2.552 -27.833 29.959 1.00 39.95 285 LEU A N 1
ATOM 2010 C CA . LEU A 1 285 ? 2.348 -26.563 29.268 1.00 43.51 285 LEU A CA 1
ATOM 2011 C C . LEU A 1 285 ? 0.899 -26.056 29.298 1.00 44.20 285 LEU A C 1
ATOM 2012 O O . LEU A 1 285 ? 0.658 -24.853 29.229 1.00 44.02 285 LEU A O 1
ATOM 2017 N N . GLU A 1 286 ? -0.058 -26.968 29.403 1.00 44.68 286 GLU A N 1
ATOM 2018 C CA . GLU A 1 286 ? -1.464 -26.581 29.446 1.00 48.38 286 GLU A CA 1
ATOM 2019 C C . GLU A 1 286 ? -1.831 -25.844 30.737 1.00 50.65 286 GLU A C 1
ATOM 2020 O O . GLU A 1 286 ? -2.875 -25.211 30.815 1.00 54.64 286 GLU A O 1
ATOM 2026 N N . HIS A 1 287 ? -0.974 -25.926 31.750 1.00 54.86 287 HIS A N 1
ATOM 2027 C CA . HIS A 1 287 ? -1.250 -25.267 33.025 1.00 58.89 287 HIS A CA 1
ATOM 2028 C C . HIS A 1 287 ? -0.807 -23.805 33.004 1.00 60.94 287 HIS A C 1
ATOM 2029 O O . HIS A 1 287 ? -1.069 -23.045 33.944 1.00 64.03 287 HIS A O 1
ATOM 2036 N N . VAL A 1 288 ? -0.124 -23.421 31.930 1.00 55.63 288 VAL A N 1
ATOM 2037 C CA . VAL A 1 288 ? 0.312 -22.042 31.756 1.00 58.97 288 VAL A CA 1
ATOM 2038 C C . VAL A 1 288 ? -0.799 -21.272 31.061 1.00 58.38 288 VAL A C 1
ATOM 2039 O O . VAL A 1 288 ? -1.298 -21.700 30.026 1.00 58.32 288 VAL A O 1
ATOM 2043 N N . VAL A 1 289 ? -1.200 -20.146 31.638 1.00 62.66 289 VAL A N 1
ATOM 2044 C CA . VAL A 1 289 ? -2.232 -19.316 31.028 1.00 67.73 289 VAL A CA 1
ATOM 2045 C C . VAL A 1 289 ? -1.881 -17.844 31.170 1.00 69.33 289 VAL A C 1
ATOM 2046 O O . VAL A 1 289 ? -1.027 -17.489 31.983 1.00 69.93 289 VAL A O 1
ATOM 2050 N N . PRO A 1 290 ? -2.526 -16.982 30.369 1.00 70.71 290 PRO A N 1
ATOM 2051 C CA . PRO A 1 290 ? -2.284 -15.550 30.544 1.00 73.45 290 PRO A CA 1
ATOM 2052 C C . PRO A 1 290 ? -2.890 -15.121 31.870 1.00 77.38 290 PRO A C 1
ATOM 2053 O O . PRO A 1 290 ? -4.104 -15.222 32.054 1.00 77.23 290 PRO A O 1
ATOM 2057 N N . GLY A 1 291 ? -2.042 -14.671 32.787 1.00 76.80 291 GLY A N 1
ATOM 2058 C CA . GLY A 1 291 ? -2.468 -14.352 34.135 1.00 79.72 291 GLY A CA 1
ATOM 2059 C C . GLY A 1 291 ? -1.567 -14.998 35.171 1.00 83.74 291 GLY A C 1
ATOM 2060 O O . GLY A 1 291 ? -0.701 -14.339 35.747 1.00 86.11 291 GLY A O 1
ATOM 2061 N N . GLY A 1 292 ? -1.758 -16.294 35.399 1.00 82.69 292 GLY A N 1
ATOM 2062 C CA . GLY A 1 292 ? -0.999 -17.000 36.417 1.00 85.18 292 GLY A CA 1
ATOM 2063 C C . GLY A 1 292 ? 0.160 -17.837 35.899 1.00 87.03 292 GLY A C 1
ATOM 2064 O O . GLY A 1 292 ? -0.040 -18.797 35.155 1.00 85.17 292 GLY A O 1
ATOM 2065 N N . ALA A 1 293 ? 1.375 -17.476 36.306 1.00 90.24 293 ALA A N 1
ATOM 2066 C CA . ALA A 1 293 ? 2.584 -18.222 35.947 1.00 87.01 293 ALA A CA 1
ATOM 2067 C C . ALA A 1 293 ? 3.331 -18.732 37.187 1.00 87.29 293 ALA A C 1
ATOM 2068 O O . ALA A 1 293 ? 3.663 -19.914 37.275 1.00 87.74 293 ALA A O 1
ATOM 2070 N N . LYS A 1 294 ? 3.610 -17.836 38.132 1.00 86.50 294 LYS A N 1
ATOM 2071 C CA . LYS A 1 294 ? 4.253 -18.217 39.390 1.00 85.40 294 LYS A CA 1
ATOM 2072 C C . LYS A 1 294 ? 3.485 -17.637 40.572 1.00 89.11 294 LYS A C 1
ATOM 2073 O O . LYS A 1 294 ? 3.070 -16.480 40.550 1.00 89.73 294 LYS A O 1
ATOM 2079 N N . PHE A 1 295 ? 3.292 -18.442 41.607 1.00 88.20 295 PHE A N 1
ATOM 2080 C CA . PHE A 1 295 ? 2.570 -17.970 42.779 1.00 87.78 295 PHE A CA 1
ATOM 2081 C C . PHE A 1 295 ? 3.368 -18.243 44.055 1.00 86.66 295 PHE A C 1
ATOM 2082 O O . PHE A 1 295 ? 4.393 -18.916 44.017 1.00 86.09 295 PHE A O 1
ATOM 2090 N N . ASN A 1 296 ? 2.944 -17.673 45.179 1.00 85.47 296 ASN A N 1
ATOM 2091 C CA . ASN A 1 296 ? 3.529 -18.048 46.479 1.00 81.47 296 ASN A CA 1
ATOM 2092 C C . ASN A 1 296 ? 2.789 -19.251 47.032 1.00 81.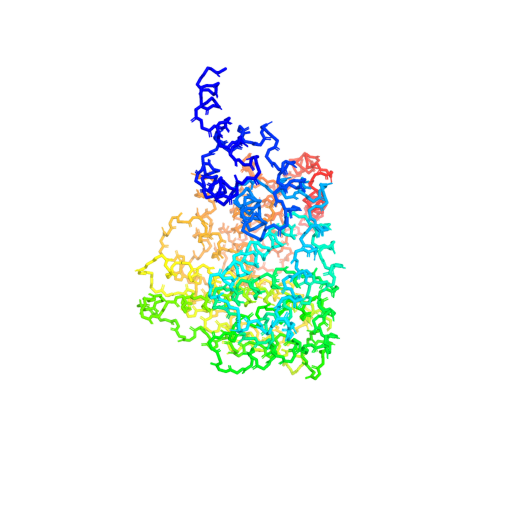83 296 ASN A C 1
ATOM 2093 O O . ASN A 1 296 ? 3.408 -20.164 47.599 1.00 77.40 296 ASN A O 1
ATOM 2098 N N . GLY A 1 297 ? 1.463 -19.234 46.861 1.00 83.91 297 GLY A N 1
ATOM 2099 C CA . GLY A 1 297 ? 0.628 -20.390 47.143 1.00 84.59 297 GLY A CA 1
ATOM 2100 C C . GLY A 1 297 ? 0.989 -21.590 46.266 1.00 85.44 297 GLY A C 1
ATOM 2101 O O . GLY A 1 297 ? 0.883 -22.746 46.703 1.00 83.49 297 GLY A O 1
ATOM 2102 N N . ASP A 1 298 ? 1.539 -21.229 45.093 1.00 86.09 298 ASP A N 1
ATOM 2103 C CA . ASP A 1 298 ? 1.952 -22.126 44.012 1.00 85.66 298 ASP A CA 1
ATOM 2104 C C . ASP A 1 298 ? 3.395 -21.861 43.551 1.00 83.46 298 ASP A C 1
ATOM 2105 O O . ASP A 1 298 ? 3.666 -21.585 42.376 1.00 83.26 298 ASP A O 1
ATOM 2107 N N . ALA A 1 299 ? 4.332 -22.009 44.467 1.00 80.76 299 ALA A N 1
ATOM 2108 C CA . ALA A 1 299 ? 5.693 -21.628 44.178 1.00 78.84 299 ALA A CA 1
ATOM 2109 C C . ALA A 1 299 ? 6.399 -22.535 43.183 1.00 74.89 299 ALA A C 1
ATOM 2110 O O . ALA A 1 299 ? 6.315 -23.751 43.255 1.00 73.67 299 ALA A O 1
ATOM 2112 N N . ARG A 1 300 ? 7.067 -21.918 42.229 1.00 71.61 300 ARG A N 1
ATOM 2113 C CA . ARG A 1 300 ? 7.981 -22.611 41.361 1.00 69.71 300 ARG A CA 1
ATOM 2114 C C . ARG A 1 300 ? 7.260 -23.785 40.726 1.00 70.27 300 ARG A C 1
ATOM 2115 O O . ARG A 1 300 ? 7.835 -24.792 40.403 1.00 69.33 300 ARG A O 1
ATOM 2123 N N . TYR A 1 301 ? 5.979 -23.638 40.504 1.00 70.13 301 TYR A N 1
ATOM 2124 C CA . TYR A 1 301 ? 5.357 -24.584 39.596 1.00 65.91 301 TYR A CA 1
ATOM 2125 C C . TYR A 1 301 ? 5.849 -23.899 38.400 1.00 66.10 301 TYR A C 1
ATOM 2126 O O . TYR A 1 301 ? 6.080 -24.459 37.326 1.00 62.76 301 TYR A O 1
ATOM 2135 N N . ALA A 1 302 ? 6.003 -22.611 38.604 1.00 66.89 302 ALA A N 1
ATOM 2136 C CA . ALA A 1 302 ? 6.722 -21.910 37.635 1.00 63.99 302 ALA A CA 1
ATOM 2137 C C . ALA A 1 302 ? 7.923 -22.792 37.288 1.00 62.68 302 ALA A C 1
ATOM 2138 O O . ALA A 1 302 ? 8.536 -22.477 36.287 1.00 55.96 302 ALA A O 1
ATOM 2140 N N . ASN A 1 303 ? 8.307 -23.823 38.104 1.00 65.32 303 ASN A N 1
ATOM 2141 C CA . ASN A 1 303 ? 9.644 -24.590 38.012 1.00 64.13 303 ASN A CA 1
ATOM 2142 C C . ASN A 1 303 ? 9.622 -25.702 36.994 1.00 57.81 303 ASN A C 1
ATOM 2143 O O . ASN A 1 303 ? 10.624 -25.940 36.341 1.00 55.23 303 ASN A O 1
ATOM 2148 N N . ILE A 1 304 ? 8.464 -26.366 36.937 1.00 52.57 304 ILE A N 1
ATOM 2149 C CA . ILE A 1 304 ? 8.051 -27.397 35.986 1.00 47.76 304 ILE A CA 1
ATOM 2150 C C . ILE A 1 304 ? 7.898 -26.827 34.566 1.00 42.00 304 ILE A C 1
ATOM 2151 O O . ILE A 1 304 ? 8.366 -27.416 33.579 1.00 37.09 304 ILE A O 1
ATOM 2156 N N . THR A 1 305 ? 7.260 -25.657 34.478 1.00 41.34 305 THR A N 1
ATOM 2157 C CA . THR A 1 305 ? 6.996 -24.993 33.210 1.00 41.90 305 THR A CA 1
ATOM 2158 C C . THR A 1 305 ? 8.269 -24.773 32.406 1.00 36.14 305 THR A C 1
ATOM 2159 O O . THR A 1 305 ? 8.334 -25.206 31.263 1.00 29.37 305 THR A O 1
ATOM 2163 N N . LEU A 1 306 ? 9.276 -24.125 32.982 1.00 34.15 306 LEU A N 1
ATOM 2164 C CA . LEU A 1 306 ? 10.496 -23.858 32.225 1.00 38.34 306 LEU A CA 1
ATOM 2165 C C . LEU A 1 306 ? 11.349 -25.103 31.998 1.00 35.73 306 LEU A C 1
ATOM 2166 O O . LEU A 1 306 ? 11.987 -25.231 30.960 1.00 29.75 306 LEU A O 1
ATOM 2171 N N . LEU A 1 307 ? 11.385 -26.008 32.969 1.00 33.98 307 LEU A N 1
ATOM 2172 C CA . LEU A 1 307 ? 12.096 -27.270 32.769 1.00 34.83 307 LEU A CA 1
ATOM 2173 C C . LEU A 1 307 ? 11.497 -28.050 31.592 1.00 29.51 307 LEU A C 1
ATOM 2174 O O . LEU A 1 307 ? 12.213 -28.662 30.810 1.00 26.97 307 LEU A O 1
ATOM 2179 N N . ALA A 1 308 ? 10.178 -28.041 31.499 1.00 26.54 308 ALA A N 1
ATOM 2180 C CA . ALA A 1 308 ? 9.483 -28.741 30.422 1.00 28.28 308 ALA A CA 1
ATOM 2181 C C . ALA A 1 308 ? 9.895 -28.175 29.065 1.00 28.15 308 ALA A C 1
ATOM 2182 O O . ALA A 1 308 ? 10.202 -28.918 28.129 1.00 25.84 308 ALA A O 1
ATOM 2184 N N . LEU A 1 309 ? 9.927 -26.850 28.986 1.00 26.62 309 LEU A N 1
ATOM 2185 C CA . LEU A 1 309 ? 10.283 -26.168 27.767 1.00 27.60 309 LEU A CA 1
ATOM 2186 C C . LEU A 1 309 ? 11.750 -26.406 27.407 1.00 28.03 309 LEU A C 1
ATOM 2187 O O . LEU A 1 309 ? 12.071 -26.598 26.239 1.00 26.65 309 LEU A O 1
ATOM 2192 N N . VAL A 1 310 ? 12.633 -26.396 28.408 1.00 27.45 310 VAL A N 1
ATOM 2193 C CA . VAL A 1 310 ? 14.048 -26.649 28.166 1.00 29.47 310 VAL A CA 1
ATOM 2194 C C . VAL A 1 310 ? 14.249 -28.063 27.631 1.00 26.49 310 VAL A C 1
ATOM 2195 O O . VAL A 1 310 ? 14.970 -28.274 26.666 1.00 26.86 310 VAL A O 1
ATOM 2199 N N . THR A 1 311 ? 13.596 -29.026 28.260 1.00 25.57 311 THR A N 1
ATOM 2200 C CA . THR A 1 311 ? 13.628 -30.406 27.785 1.00 28.08 311 THR A CA 1
ATOM 2201 C C . THR A 1 311 ? 13.061 -30.544 26.364 1.00 23.56 311 THR A C 1
ATOM 2202 O O . THR A 1 311 ? 13.648 -31.216 25.527 1.00 24.69 311 THR A O 1
ATOM 2206 N N . LEU A 1 312 ? 11.921 -29.913 26.100 1.00 26.42 312 LEU A N 1
ATOM 2207 C CA . LEU A 1 312 ? 11.335 -29.958 24.757 1.00 26.29 312 LEU A CA 1
ATOM 2208 C C . LEU A 1 312 ? 12.291 -29.425 23.698 1.00 22.81 312 LEU A C 1
ATOM 2209 O O . LEU A 1 312 ? 12.408 -29.998 22.625 1.00 24.94 312 LEU A O 1
ATOM 2214 N N . ALA A 1 313 ? 13.001 -28.345 24.019 1.00 24.81 313 ALA A N 1
ATOM 2215 C CA . ALA A 1 313 ? 13.978 -27.779 23.096 1.00 23.44 313 ALA A CA 1
ATOM 2216 C C . ALA A 1 313 ? 15.148 -28.728 22.802 1.00 25.59 313 ALA A C 1
ATOM 2217 O O . ALA A 1 313 ? 15.647 -28.797 21.673 1.00 26.59 313 ALA A O 1
ATOM 2219 N N . SER A 1 314 ? 15.585 -29.448 23.829 1.00 26.73 314 SER A N 1
ATOM 2220 C CA . SER A 1 314 ? 16.648 -30.453 23.710 1.00 22.58 314 SER A CA 1
ATOM 2221 C C . SER A 1 314 ? 16.191 -31.655 22.873 1.00 24.95 314 SER A C 1
ATOM 2222 O O . SER A 1 314 ? 16.953 -32.182 22.061 1.00 24.70 314 SER A O 1
ATOM 2225 N N . ILE A 1 315 ? 14.952 -32.096 23.077 1.00 25.71 315 ILE A N 1
ATOM 2226 C CA . ILE A 1 315 ? 14.370 -33.141 22.224 1.00 28.55 315 ILE A CA 1
ATOM 2227 C C . ILE A 1 315 ? 14.278 -32.708 20.737 1.00 25.48 315 ILE A C 1
ATOM 2228 O O . ILE A 1 315 ? 14.552 -33.499 19.827 1.00 27.27 315 ILE A O 1
ATOM 2233 N N . GLY A 1 316 ? 13.898 -31.455 20.508 1.00 25.83 316 GLY A N 1
ATOM 2234 C CA . GLY A 1 316 ? 13.821 -30.881 19.168 1.00 24.44 316 GLY A CA 1
ATOM 2235 C C . GLY A 1 316 ? 15.148 -30.909 18.416 1.00 27.05 316 GLY A C 1
ATOM 2236 O O . GLY A 1 316 ? 15.180 -31.033 17.186 1.00 27.43 316 GLY A O 1
ATOM 2237 N N . THR A 1 317 ? 16.251 -30.795 19.154 1.00 24.77 317 THR A N 1
ATOM 2238 C CA . THR A 1 317 ? 17.579 -30.913 18.568 1.00 25.67 317 THR A CA 1
ATOM 2239 C C . THR A 1 317 ? 17.975 -32.384 18.383 1.00 27.90 317 THR A C 1
ATOM 2240 O O . THR A 1 317 ? 18.279 -32.827 17.270 1.00 27.81 317 THR A O 1
ATOM 2244 N N . ASP A 1 318 ? 17.953 -33.130 19.486 1.00 25.23 318 ASP A N 1
ATOM 2245 C CA . ASP A 1 318 ? 18.374 -34.530 19.528 1.00 27.60 318 ASP A CA 1
ATOM 2246 C C . ASP A 1 318 ? 17.674 -35.497 18.559 1.00 30.05 318 ASP A C 1
ATOM 2247 O O . ASP A 1 318 ? 18.269 -36.496 18.143 1.00 30.28 318 ASP A O 1
ATOM 2252 N N . PHE A 1 319 ? 16.420 -35.220 18.210 1.00 28.79 319 PHE A N 1
ATOM 2253 C CA . PHE A 1 319 ? 15.641 -36.199 17.444 1.00 33.72 319 PHE A CA 1
ATOM 2254 C C . PHE A 1 319 ? 16.035 -36.207 15.966 1.00 36.40 319 PHE A C 1
ATOM 2255 O O . PHE A 1 319 ? 15.514 -37.000 15.172 1.00 40.43 319 PHE A O 1
ATOM 2263 N N . GLN A 1 320 ? 16.965 -35.324 15.619 1.00 32.85 320 GLN A N 1
ATOM 2264 C CA . GLN A 1 320 ? 17.569 -35.298 14.291 1.00 40.17 320 GLN A CA 1
ATOM 2265 C C . GLN A 1 320 ? 18.058 -36.687 13.854 1.00 44.99 320 GLN A C 1
ATOM 2266 O O . GLN A 1 320 ? 17.864 -37.090 12.702 1.00 42.16 320 GLN A O 1
ATOM 2272 N N . GLU A 1 321 ? 18.681 -37.414 14.779 1.00 39.57 321 GLU A N 1
ATOM 2273 C CA . GLU A 1 321 ? 19.177 -38.760 14.502 1.00 43.69 321 GLU A CA 1
ATOM 2274 C C . GLU A 1 321 ? 18.115 -39.760 14.029 1.00 43.46 321 GLU A C 1
ATOM 2275 O O . GLU A 1 321 ? 18.395 -40.602 13.181 1.00 43.27 321 GLU A O 1
ATOM 2281 N N . THR A 1 322 ? 16.913 -39.692 14.588 1.00 42.80 322 THR A N 1
ATOM 2282 C CA . THR A 1 322 ? 15.848 -40.589 14.148 1.00 45.33 322 THR A CA 1
ATOM 2283 C C . THR A 1 322 ? 15.438 -40.298 12.700 1.00 49.80 322 THR A C 1
ATOM 2284 O O . THR A 1 322 ? 15.070 -41.205 11.957 1.00 50.15 322 THR A O 1
ATOM 2288 N N . LEU A 1 323 ? 15.506 -39.032 12.306 1.00 48.68 323 LEU A N 1
ATOM 2289 C CA . LEU A 1 323 ? 15.050 -38.616 10.986 1.00 48.58 323 LEU A CA 1
ATOM 2290 C C . LEU A 1 323 ? 15.994 -39.172 9.931 1.00 55.51 323 LEU A C 1
ATOM 2291 O O . LEU A 1 323 ? 15.586 -39.470 8.801 1.00 55.49 323 LEU A O 1
ATOM 2296 N N . VAL A 1 324 ? 17.258 -39.325 10.317 1.00 50.83 324 VAL A N 1
ATOM 2297 C CA . VAL A 1 324 ? 18.311 -39.728 9.388 1.00 54.20 324 VAL A CA 1
ATOM 2298 C C . VAL A 1 324 ? 18.462 -41.246 9.244 1.00 57.51 324 VAL A C 1
ATOM 2299 O O . VAL A 1 324 ? 18.838 -41.733 8.176 1.00 60.36 324 VAL A O 1
ATOM 2303 N N . LYS A 1 325 ? 18.106 -41.910 10.286 1.00 54.34 325 LYS A N 1
ATOM 2304 C CA . LYS A 1 325 ? 18.518 -43.295 10.523 1.00 52.88 325 LYS A CA 1
ATOM 2305 C C . LYS A 1 325 ? 17.352 -44.279 10.654 1.00 50.92 325 LYS A C 1
ATOM 2306 O O . LYS A 1 325 ? 16.283 -44.106 10.054 1.00 52.97 325 LYS A O 1
ATOM 2312 N N . LEU A 1 408 ? 3.672 -41.791 10.001 1.00 51.71 408 LEU A N 1
ATOM 2313 C CA . LEU A 1 408 ? 4.817 -41.660 10.911 1.00 48.66 408 LEU A CA 1
ATOM 2314 C C . LEU A 1 408 ? 4.795 -42.731 11.995 1.00 50.98 408 LEU A C 1
ATOM 2315 O O . LEU A 1 408 ? 5.041 -42.441 13.164 1.00 49.69 408 LEU A O 1
ATOM 2320 N N . GLU A 1 409 ? 4.507 -43.967 11.602 1.00 53.77 409 GLU A N 1
ATOM 2321 C CA . GLU A 1 409 ? 4.374 -45.058 12.556 1.00 55.36 409 GLU A CA 1
ATOM 2322 C C . GLU A 1 409 ? 5.715 -45.440 13.170 1.00 52.49 409 GLU A C 1
ATOM 2323 O O . GLU A 1 409 ? 5.785 -45.890 14.319 1.00 52.84 409 GLU A O 1
ATOM 2329 N N . ASP A 1 410 ? 6.775 -45.264 12.392 1.00 52.87 410 ASP A N 1
ATOM 2330 C CA . ASP A 1 410 ? 8.124 -45.552 12.855 1.00 48.85 410 ASP A CA 1
ATOM 2331 C C . ASP A 1 410 ? 8.811 -44.322 13.430 1.00 42.07 410 ASP A C 1
ATOM 2332 O O . ASP A 1 410 ? 9.975 -44.395 13.828 1.00 45.08 410 ASP A O 1
ATOM 2337 N N . LEU A 1 411 ? 8.103 -43.197 13.466 1.00 39.79 411 LEU A N 1
ATOM 2338 C CA . LEU A 1 411 ? 8.653 -41.960 14.040 1.00 40.89 411 LEU A CA 1
ATOM 2339 C C . LEU A 1 411 ? 7.747 -41.316 15.094 1.00 35.31 411 LEU A C 1
ATOM 2340 O O . LEU A 1 411 ? 7.288 -40.191 14.925 1.00 33.43 411 LEU A O 1
ATOM 2345 N N . PRO A 1 412 ? 7.518 -42.025 16.204 1.00 36.82 412 PRO A N 1
ATOM 2346 C CA . PRO A 1 412 ? 6.620 -41.587 17.280 1.00 36.44 412 PRO A CA 1
ATOM 2347 C C . PRO A 1 412 ? 7.015 -40.238 17.910 1.00 34.91 412 PRO A C 1
ATOM 2348 O O . PRO A 1 412 ? 6.146 -39.494 18.388 1.00 33.31 412 PRO A O 1
ATOM 2352 N N . THR A 1 413 ? 8.308 -39.926 17.924 1.00 34.72 413 THR A N 1
ATOM 2353 C CA . THR A 1 413 ? 8.768 -38.695 18.585 1.00 36.94 413 THR A CA 1
ATOM 2354 C C . THR A 1 413 ? 8.402 -37.484 17.741 1.00 33.45 413 THR A C 1
ATOM 2355 O O . THR A 1 413 ? 7.795 -36.528 18.219 1.00 31.20 413 THR A O 1
ATOM 2359 N N . LEU A 1 414 ? 8.786 -37.539 16.474 1.00 34.88 414 LEU A N 1
ATOM 2360 C CA . LEU A 1 414 ? 8.327 -36.566 15.498 1.00 32.65 414 LEU A CA 1
ATOM 2361 C C . LEU A 1 414 ? 6.806 -36.468 15.553 1.00 32.08 414 LEU A C 1
ATOM 2362 O O . LEU A 1 414 ? 6.239 -35.377 15.571 1.00 32.49 414 LEU A O 1
ATOM 2367 N N . ARG A 1 415 ? 6.142 -37.614 15.584 1.00 34.35 415 ARG A N 1
ATOM 2368 C CA . ARG A 1 415 ? 4.690 -37.621 15.595 1.00 35.75 415 ARG A CA 1
ATOM 2369 C C . ARG A 1 415 ? 4.115 -36.912 16.821 1.00 39.58 415 ARG A C 1
ATOM 2370 O O . ARG A 1 415 ? 3.162 -36.135 16.681 1.00 36.13 415 ARG A O 1
ATOM 2378 N N . GLU A 1 416 ? 4.691 -37.173 18.006 1.00 35.24 416 GLU A N 1
ATOM 2379 C CA . GLU A 1 416 ? 4.256 -36.505 19.237 1.00 33.53 416 GLU A CA 1
ATOM 2380 C C . GLU A 1 416 ? 4.607 -35.026 19.235 1.00 32.37 416 GLU A C 1
ATOM 2381 O O . GLU A 1 416 ? 3.844 -34.199 19.750 1.00 33.82 416 GLU A O 1
ATOM 2387 N N . LEU A 1 417 ? 5.766 -34.688 18.681 1.00 27.51 417 LEU A N 1
ATOM 2388 C CA . LEU A 1 417 ? 6.156 -33.282 18.615 1.00 29.57 417 LEU A CA 1
ATOM 2389 C C . LEU A 1 417 ? 5.150 -32.477 17.786 1.00 31.35 417 LEU A C 1
ATOM 2390 O O . LEU A 1 417 ? 4.732 -31.396 18.182 1.00 31.68 417 LEU A O 1
ATOM 2395 N N . ILE A 1 418 ? 4.735 -33.026 16.652 1.00 31.02 418 ILE A N 1
ATOM 2396 C CA . ILE A 1 418 ? 3.815 -32.313 15.762 1.00 35.16 418 ILE A CA 1
ATOM 2397 C C . ILE A 1 418 ? 2.394 -32.238 16.326 1.00 34.76 418 ILE A C 1
ATOM 2398 O O . ILE A 1 418 ? 1.777 -31.171 16.350 1.00 35.40 418 ILE A O 1
ATOM 2403 N N . GLN A 1 419 ? 1.890 -33.362 16.816 1.00 35.25 419 GLN A N 1
ATOM 2404 C CA . GLN A 1 419 ? 0.493 -33.436 17.226 1.00 37.90 419 GLN A CA 1
ATOM 2405 C C . GLN A 1 419 ? 0.194 -32.912 18.627 1.00 39.17 419 GLN A C 1
ATOM 2406 O O . GLN A 1 419 ? -0.873 -32.343 18.873 1.00 38.62 419 GLN A O 1
ATOM 2412 N N . THR A 1 420 ? 1.142 -33.094 19.540 1.00 37.91 420 THR A N 1
ATOM 2413 C CA . THR A 1 420 ? 0.934 -32.769 20.950 1.00 37.51 420 THR A CA 1
ATOM 2414 C C . THR A 1 420 ? 1.709 -31.518 21.388 1.00 37.71 420 THR A C 1
ATOM 2415 O O . THR A 1 420 ? 1.116 -30.522 21.834 1.00 36.09 420 THR A O 1
ATOM 2419 N N . ALA A 1 421 ? 3.033 -31.556 21.238 1.00 33.14 421 ALA A N 1
ATOM 2420 C CA . ALA A 1 421 ? 3.882 -30.466 21.726 1.00 34.39 421 ALA A CA 1
ATOM 2421 C C . ALA A 1 421 ? 3.744 -29.124 20.986 1.00 28.47 421 ALA A C 1
ATOM 2422 O O . ALA A 1 421 ? 3.494 -28.096 21.616 1.00 27.07 421 ALA A O 1
ATOM 2424 N N . VAL A 1 422 ? 3.919 -29.127 19.660 1.00 32.27 422 VAL A N 1
ATOM 2425 C CA . VAL A 1 422 ? 3.944 -27.872 18.890 1.00 28.22 422 VAL A CA 1
ATOM 2426 C C . VAL A 1 422 ? 2.700 -26.979 19.089 1.00 26.32 422 VAL A C 1
ATOM 2427 O O . VAL A 1 422 ? 2.813 -25.756 19.200 1.00 28.76 422 VAL A O 1
ATOM 2431 N N . PRO A 1 423 ? 1.506 -27.582 19.144 1.00 31.19 423 PRO A N 1
ATOM 2432 C CA . PRO A 1 423 ? 0.339 -26.716 19.357 1.00 30.37 423 PRO A CA 1
ATOM 2433 C C . PRO A 1 423 ? 0.438 -25.869 20.638 1.00 31.19 423 PRO A C 1
ATOM 2434 O O . PRO A 1 423 ? 0.132 -24.674 20.600 1.00 32.01 423 PRO A O 1
ATOM 2438 N N . GLN A 1 424 ? 0.887 -26.470 21.739 1.00 30.88 424 GLN A N 1
ATOM 2439 C CA . GLN A 1 424 ? 1.139 -25.747 22.983 1.00 27.69 424 GLN A CA 1
ATOM 2440 C C . GLN A 1 424 ? 2.284 -24.742 22.875 1.00 30.47 424 GLN A C 1
ATOM 2441 O O . GLN A 1 424 ? 2.225 -23.656 23.450 1.00 32.75 424 GLN A O 1
ATOM 2447 N N . LEU A 1 425 ? 3.330 -25.097 22.135 1.00 29.36 425 LEU A N 1
ATOM 2448 C CA . LEU A 1 425 ? 4.452 -24.183 21.950 1.00 29.86 425 LEU A CA 1
ATOM 2449 C C . LEU A 1 425 ? 4.008 -22.939 21.212 1.00 29.76 425 LEU A C 1
ATOM 2450 O O . LEU A 1 425 ? 4.360 -21.811 21.588 1.00 31.25 425 LEU A O 1
ATOM 2455 N N . ILE A 1 426 ? 3.221 -23.145 20.164 1.00 31.30 426 ILE A N 1
ATOM 2456 C CA . ILE A 1 426 ? 2.607 -22.024 19.447 1.00 34.14 426 ILE A CA 1
ATOM 2457 C C . ILE A 1 426 ? 1.766 -21.172 20.387 1.00 33.68 426 ILE A C 1
ATOM 2458 O O . ILE A 1 426 ? 1.943 -19.955 20.480 1.00 34.90 426 ILE A O 1
ATOM 2463 N N . ARG A 1 427 ? 0.868 -21.824 21.114 1.00 34.45 427 ARG A N 1
ATOM 2464 C CA . ARG A 1 427 ? 0.008 -21.107 22.036 1.00 36.16 427 ARG A CA 1
ATOM 2465 C C . ARG A 1 427 ? 0.803 -20.225 23.001 1.00 38.78 427 ARG A C 1
ATOM 2466 O O . ARG A 1 427 ? 0.454 -19.058 23.189 1.00 39.47 427 ARG A O 1
ATOM 2474 N N . LEU A 1 428 ? 1.847 -20.772 23.619 1.00 38.09 428 LEU A N 1
ATOM 2475 C CA . LEU A 1 428 ? 2.751 -20.067 24.541 1.00 35.22 428 LEU A CA 1
ATOM 2476 C C . LEU A 1 428 ? 3.643 -19.028 23.913 1.00 37.00 428 LEU A C 1
ATOM 2477 O O . LEU A 1 428 ? 4.040 -18.091 24.546 1.00 41.20 428 LEU A O 1
ATOM 2482 N N . SER A 1 429 ? 4.012 -19.236 22.676 1.00 33.52 429 SER A N 1
ATOM 2483 C CA . SER A 1 429 ? 4.851 -18.281 21.980 1.00 38.09 429 SER A CA 1
ATOM 2484 C C . SER A 1 429 ? 4.172 -16.938 21.784 1.00 39.42 429 SER A C 1
ATOM 2485 O O . SER A 1 429 ? 4.806 -15.952 21.588 1.00 39.75 429 SER A O 1
ATOM 2488 N N . ASN A 1 430 ? 2.860 -16.939 21.772 1.00 39.30 430 ASN A N 1
ATOM 2489 C CA . ASN A 1 430 ? 2.117 -15.740 21.503 1.00 46.34 430 ASN A CA 1
ATOM 2490 C C . ASN A 1 430 ? 1.223 -15.280 22.610 1.00 48.84 430 ASN A C 1
ATOM 2491 O O . ASN A 1 430 ? 0.177 -14.786 22.361 1.00 51.47 430 ASN A O 1
ATOM 2496 N N . LEU A 1 431 ? 1.637 -15.476 23.846 1.00 51.66 431 LEU A N 1
ATOM 2497 C CA . LEU A 1 431 ? 0.818 -15.093 24.977 1.00 50.88 431 LEU A CA 1
ATOM 2498 C C . LEU A 1 431 ? 0.997 -13.606 25.228 1.00 56.27 431 LEU A C 1
ATOM 2499 O O . LEU A 1 431 ? 2.062 -13.046 24.954 1.00 55.93 431 LEU A O 1
ATOM 2504 N N . PRO A 1 432 ? -0.053 -12.954 25.746 1.00 57.52 432 PRO A N 1
ATOM 2505 C CA . PRO A 1 432 ? 0.081 -11.554 26.150 1.00 59.53 432 PRO A CA 1
ATOM 2506 C C . PRO A 1 432 ? 1.135 -11.442 27.246 1.00 62.62 432 PRO A C 1
ATOM 2507 O O . PRO A 1 432 ? 1.097 -12.225 28.196 1.00 61.26 432 PRO A O 1
ATOM 2511 N N . ILE A 1 433 ? 2.071 -10.506 27.101 1.00 60.76 433 ILE A N 1
ATOM 2512 C CA . ILE A 1 433 ? 3.089 -10.297 28.123 1.00 64.62 433 ILE A CA 1
ATOM 2513 C C . ILE A 1 433 ? 2.585 -9.381 29.230 1.00 68.09 433 ILE A C 1
ATOM 2514 O O . ILE A 1 433 ? 2.172 -8.251 28.978 1.00 70.45 433 ILE A O 1
ATOM 2519 N N . ASP A 1 434 ? 2.628 -9.877 30.459 1.00 67.30 434 ASP A N 1
ATOM 2520 C CA . ASP A 1 434 ? 2.103 -9.149 31.601 1.00 67.39 434 ASP A CA 1
ATOM 2521 C C . ASP A 1 434 ? 3.065 -9.244 32.776 1.00 70.47 434 ASP A C 1
ATOM 2522 O O . ASP A 1 434 ? 2.717 -8.899 33.906 1.00 73.98 434 ASP A O 1
ATOM 2527 N N . SER A 1 435 ? 4.278 -9.715 32.498 1.00 66.70 435 SER A N 1
ATOM 2528 C CA . SER A 1 435 ? 5.306 -9.869 33.521 1.00 66.13 435 SER A CA 1
ATOM 2529 C C . SER A 1 435 ? 6.647 -10.241 32.898 1.00 65.04 435 SER A C 1
ATOM 2530 O O . SER A 1 435 ? 6.789 -10.271 31.674 1.00 63.48 435 SER A O 1
ATOM 2533 N N . ASP A 1 436 ? 7.634 -10.523 33.740 1.00 63.40 436 ASP A N 1
ATOM 2534 C CA . ASP A 1 436 ? 8.911 -11.020 33.246 1.00 64.51 436 ASP A CA 1
ATOM 2535 C C . ASP A 1 436 ? 8.815 -12.516 33.019 1.00 59.01 436 ASP A C 1
ATOM 2536 O O . ASP A 1 436 ? 9.459 -13.056 32.123 1.00 53.88 436 ASP A O 1
ATOM 2541 N N . GLU A 1 437 ? 8.006 -13.180 33.841 1.00 57.99 437 GLU A N 1
ATOM 2542 C CA . GLU A 1 437 ? 7.756 -14.605 33.689 1.00 54.67 437 GLU A CA 1
ATOM 2543 C C . GLU A 1 437 ? 7.181 -14.931 32.311 1.00 50.40 437 GLU A C 1
ATOM 2544 O O . GLU A 1 437 ? 7.619 -15.873 31.668 1.00 47.27 437 GLU A O 1
ATOM 2550 N N . SER A 1 438 ? 6.196 -14.160 31.865 1.00 49.75 438 SER A N 1
ATOM 2551 C CA . SER A 1 438 ? 5.576 -14.407 30.565 1.00 47.92 438 SER A CA 1
ATOM 2552 C C . SER A 1 438 ? 6.551 -14.179 29.407 1.00 43.97 438 SER A C 1
ATOM 2553 O O . SER A 1 438 ? 6.431 -14.791 28.353 1.00 41.77 438 SER A O 1
ATOM 2556 N N . LEU A 1 439 ? 7.521 -13.297 29.609 1.00 48.54 439 LEU A N 1
ATOM 2557 C CA . LEU A 1 439 ? 8.513 -13.018 28.586 1.00 45.46 439 LEU A CA 1
ATOM 2558 C C . LEU A 1 439 ? 9.531 -14.154 28.555 1.00 39.82 439 LEU A C 1
ATOM 2559 O O . LEU A 1 439 ? 9.959 -14.590 27.493 1.00 36.92 439 LEU A O 1
ATOM 2564 N N . THR A 1 440 ? 9.901 -14.645 29.728 1.00 39.88 440 THR A N 1
ATOM 2565 C CA . THR A 1 440 ? 10.811 -15.774 29.810 1.00 39.95 440 THR A CA 1
ATOM 2566 C C . THR A 1 440 ? 10.179 -16.995 29.175 1.00 35.04 440 THR A C 1
ATOM 2567 O O . THR A 1 440 ? 10.833 -17.701 28.411 1.00 32.45 440 THR A O 1
ATOM 2571 N N . ILE A 1 441 ? 8.905 -17.218 29.485 1.00 33.01 441 ILE A N 1
ATOM 2572 C CA . ILE A 1 441 ? 8.130 -18.303 28.896 1.00 35.73 441 ILE A CA 1
ATOM 2573 C C . ILE A 1 441 ? 8.012 -18.182 27.368 1.00 33.41 441 ILE A C 1
ATOM 2574 O O . ILE A 1 441 ? 8.192 -19.175 26.654 1.00 28.85 441 ILE A O 1
ATOM 2579 N N . GLN A 1 442 ? 7.720 -16.982 26.862 1.00 33.82 442 GLN A N 1
ATOM 2580 C CA . GLN A 1 442 ? 7.666 -16.793 25.401 1.00 34.53 442 GLN A CA 1
ATOM 2581 C C . GLN A 1 442 ? 9.018 -17.153 24.754 1.00 31.20 442 GLN A C 1
ATOM 2582 O O . GLN A 1 442 ? 9.081 -17.841 23.736 1.00 29.44 442 GLN A O 1
ATOM 2588 N N . SER A 1 443 ? 10.095 -16.692 25.373 1.00 29.88 443 SER A N 1
ATOM 2589 C CA . SER A 1 443 ? 11.442 -16.976 24.896 1.00 32.88 443 SER A CA 1
ATOM 2590 C C . SER A 1 443 ? 11.774 -18.481 24.896 1.00 29.53 443 SER A C 1
ATOM 2591 O O . SER A 1 443 ? 12.376 -19.003 23.950 1.00 24.59 443 SER A O 1
ATOM 2594 N N . HIS A 1 444 ? 11.391 -19.180 25.963 1.00 27.70 444 HIS A N 1
ATOM 2595 C CA . HIS A 1 444 ? 11.644 -20.613 26.026 1.00 29.31 444 HIS A CA 1
ATOM 2596 C C . HIS A 1 444 ? 10.796 -21.410 25.020 1.00 28.97 444 HIS A C 1
ATOM 2597 O O . HIS A 1 444 ? 11.236 -22.439 24.519 1.00 27.73 444 HIS A O 1
ATOM 2604 N N . ALA A 1 445 ? 9.587 -20.931 24.737 1.00 26.13 445 ALA A N 1
ATOM 2605 C CA . ALA A 1 445 ? 8.714 -21.560 23.744 1.00 28.82 445 ALA A CA 1
ATOM 2606 C C . ALA A 1 445 ? 9.233 -21.368 22.319 1.00 25.50 445 ALA A C 1
ATOM 2607 O O . ALA A 1 445 ? 9.189 -22.292 21.530 1.00 24.33 445 ALA A O 1
ATOM 2609 N N . LEU A 1 446 ? 9.716 -20.170 22.004 1.00 26.23 446 LEU A N 1
ATOM 2610 C CA . LEU A 1 446 ? 10.319 -19.906 20.698 1.00 28.97 446 LEU A CA 1
ATOM 2611 C C . LEU A 1 446 ? 11.548 -20.802 20.474 1.00 28.97 446 LEU A C 1
ATOM 2612 O O . LEU A 1 446 ? 11.744 -21.380 19.392 1.00 24.52 446 LEU A O 1
ATOM 2617 N N . SER A 1 447 ? 12.353 -20.920 21.528 1.00 28.84 447 SER A N 1
ATOM 2618 C CA . SER A 1 447 ? 13.554 -21.738 21.528 1.00 28.58 447 SER A CA 1
ATOM 2619 C C . SER A 1 447 ? 13.235 -23.180 21.159 1.00 25.59 447 SER A C 1
ATOM 2620 O O . SER A 1 447 ? 13.871 -23.747 20.271 1.00 22.51 447 SER A O 1
ATOM 2623 N N . ALA A 1 448 ? 12.254 -23.775 21.835 1.00 23.80 448 ALA A N 1
ATOM 2624 C CA . ALA A 1 448 ? 11.832 -25.132 21.494 1.00 25.04 448 ALA A CA 1
ATOM 2625 C C . ALA A 1 448 ? 11.256 -25.235 20.063 1.00 24.94 448 ALA A C 1
ATOM 2626 O O . ALA A 1 448 ? 11.578 -26.172 19.328 1.00 23.03 448 ALA A O 1
ATOM 2628 N N . LEU A 1 449 ? 10.416 -24.277 19.664 1.00 22.75 449 LEU A N 1
ATOM 2629 C CA . LEU A 1 449 ? 9.874 -24.263 18.303 1.00 26.55 449 LEU A CA 1
ATOM 2630 C C . LEU A 1 449 ? 10.992 -24.247 17.274 1.00 25.17 449 LEU A C 1
ATOM 2631 O O . LEU A 1 449 ? 10.931 -24.934 16.250 1.00 23.95 449 LEU A O 1
ATOM 2636 N N . ASN A 1 450 ? 11.993 -23.420 17.558 1.00 20.52 450 ASN A N 1
ATOM 2637 C CA . ASN A 1 450 ? 13.112 -23.185 16.672 1.00 22.91 450 ASN A CA 1
ATOM 2638 C C . ASN A 1 450 ? 13.920 -24.449 16.462 1.00 26.56 450 ASN A C 1
ATOM 2639 O O . ASN A 1 450 ? 14.205 -24.827 15.329 1.00 24.45 450 ASN A O 1
ATOM 2644 N N . ASN A 1 451 ? 14.272 -25.110 17.568 1.00 24.25 451 ASN A N 1
ATOM 2645 C CA . ASN A 1 451 ? 14.987 -26.365 17.513 1.00 23.29 451 ASN A CA 1
ATOM 2646 C C . ASN A 1 451 ? 14.218 -27.420 16.726 1.00 22.04 451 ASN A C 1
ATOM 2647 O O . ASN A 1 451 ? 14.761 -28.031 15.830 1.00 23.07 451 ASN A O 1
ATOM 2652 N N . ILE A 1 452 ? 12.957 -27.629 17.061 1.00 23.59 452 ILE A N 1
ATOM 2653 C CA . ILE A 1 452 ? 12.130 -28.559 16.297 1.00 25.83 452 ILE A CA 1
ATOM 2654 C C . ILE A 1 452 ? 12.103 -28.209 14.804 1.00 26.70 452 ILE A C 1
ATOM 2655 O O . ILE A 1 452 ? 12.381 -29.054 13.962 1.00 27.34 452 ILE A O 1
ATOM 2660 N N . SER A 1 453 ? 11.786 -26.958 14.489 1.00 26.29 453 SER A N 1
ATOM 2661 C CA . SER A 1 453 ? 11.670 -26.525 13.095 1.00 26.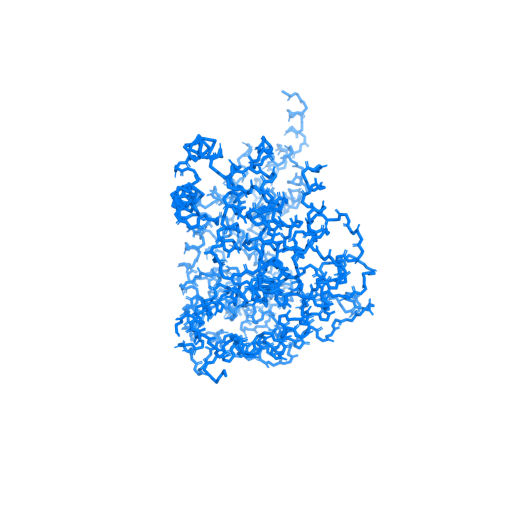42 453 SER A CA 1
ATOM 2662 C C . SER A 1 453 ? 12.985 -26.610 12.307 1.00 29.06 453 SER A C 1
ATOM 2663 O O . SER A 1 453 ? 12.970 -26.929 11.114 1.00 27.63 453 SER A O 1
ATOM 2666 N N . TRP A 1 454 ? 14.109 -26.291 12.954 1.00 26.88 454 TRP A N 1
ATOM 2667 C CA . TRP A 1 454 ? 15.410 -26.363 12.284 1.00 29.21 454 TRP A CA 1
ATOM 2668 C C . TRP A 1 454 ? 15.805 -27.791 11.935 1.00 29.05 454 TRP A C 1
ATOM 2669 O O . TRP A 1 454 ? 16.355 -28.038 10.868 1.00 28.90 454 TRP A O 1
ATOM 2680 N N . THR A 1 455 ? 15.528 -28.715 12.853 1.00 25.60 455 THR A N 1
ATOM 2681 C CA . THR A 1 455 ? 15.817 -30.118 12.654 1.00 31.02 455 THR A CA 1
ATOM 2682 C C . THR A 1 455 ? 15.095 -30.659 11.412 1.00 30.47 455 THR A C 1
ATOM 2683 O O . THR A 1 455 ? 15.693 -31.343 10.583 1.00 30.12 455 THR A O 1
ATOM 2687 N N . ILE A 1 456 ? 13.815 -30.342 11.281 1.00 28.70 456 ILE A N 1
ATOM 2688 C CA . ILE A 1 456 ? 13.054 -30.812 10.129 1.00 33.34 456 ILE A CA 1
ATOM 2689 C C . ILE A 1 456 ? 13.531 -30.175 8.813 1.00 32.80 456 ILE A C 1
ATOM 2690 O O . ILE A 1 456 ? 13.604 -30.841 7.793 1.00 35.12 456 ILE A O 1
ATOM 2695 N N . SER A 1 457 ? 13.879 -28.898 8.844 1.00 30.37 457 SER A N 1
ATOM 2696 C CA . SER A 1 457 ? 14.229 -28.196 7.622 1.00 33.63 457 SER A CA 1
ATOM 2697 C C . SER A 1 457 ? 15.600 -28.575 7.095 1.00 36.19 457 SER A C 1
ATOM 2698 O O . SER A 1 457 ? 15.954 -28.242 5.960 1.00 35.76 457 SER A O 1
ATOM 2701 N N . CYS A 1 458 ? 16.390 -29.257 7.913 1.00 37.26 458 CYS A N 1
ATOM 2702 C CA . CYS A 1 458 ? 17.687 -29.704 7.441 1.00 38.09 458 CYS A CA 1
ATOM 2703 C C . CYS A 1 458 ? 17.584 -30.983 6.613 1.00 40.06 458 CYS A C 1
ATOM 2704 O O . CYS A 1 458 ? 18.579 -31.447 6.077 1.00 47.97 458 CYS A O 1
ATOM 2707 N N . LEU A 1 459 ? 16.382 -31.538 6.486 1.00 41.14 459 LEU A N 1
ATOM 2708 C CA . LEU A 1 459 ? 16.184 -32.708 5.632 1.00 47.13 459 LEU A CA 1
ATOM 2709 C C . LEU A 1 459 ? 16.106 -32.357 4.135 1.00 52.26 459 LEU A C 1
ATOM 2710 O O . LEU A 1 459 ? 15.641 -31.281 3.754 1.00 50.12 459 LEU A O 1
ATOM 2715 N N . GLU A 1 460 ? 16.557 -33.286 3.297 1.00 58.66 460 GLU A N 1
ATOM 2716 C CA . GLU A 1 460 ? 16.458 -33.147 1.840 1.00 62.33 460 GLU A CA 1
ATOM 2717 C C . GLU A 1 460 ? 15.072 -33.555 1.339 1.00 60.42 460 GLU A C 1
ATOM 2718 O O . GLU A 1 460 ? 14.658 -34.693 1.526 1.00 62.84 460 GLU A O 1
ATOM 2724 N N . PHE A 1 461 ? 14.355 -32.626 0.725 1.00 62.89 461 PHE A N 1
ATOM 2725 C CA . PHE A 1 461 ? 13.014 -32.891 0.246 1.00 63.27 461 PHE A CA 1
ATOM 2726 C C . PHE A 1 461 ? 12.821 -32.949 -1.270 1.00 70.10 461 PHE A C 1
ATOM 2727 O O . PHE A 1 461 ? 11.958 -33.652 -1.756 1.00 68.52 461 PHE A O 1
ATOM 2735 N N . ALA A 1 462 ? 13.638 -3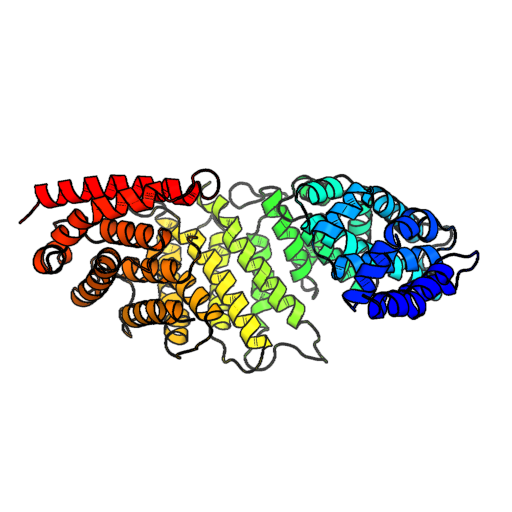2.229 -2.015 1.00 72.12 462 ALA A N 1
ATOM 2736 C CA . ALA A 1 462 ? 13.509 -32.224 -3.467 1.00 78.20 462 ALA A CA 1
ATOM 2737 C C . ALA A 1 462 ? 13.805 -33.616 -4.028 1.00 79.57 462 ALA A C 1
ATOM 2738 O O . ALA A 1 462 ? 14.680 -34.295 -3.510 1.00 77.42 462 ALA A O 1
ATOM 2740 N N . ASN A 1 463 ? 13.090 -34.018 -5.083 1.00 79.72 463 ASN A N 1
ATOM 2741 C CA . ASN A 1 463 ? 13.177 -35.382 -5.606 1.00 80.65 463 ASN A CA 1
ATOM 2742 C C . ASN A 1 463 ? 12.361 -36.330 -4.729 1.00 80.24 463 ASN A C 1
ATOM 2743 O O . ASN A 1 463 ? 12.621 -37.519 -4.682 1.00 80.50 463 ASN A O 1
ATOM 2748 N N . GLY A 1 464 ? 11.387 -35.786 -4.012 1.00 77.72 464 GLY A N 1
ATOM 2749 C CA . GLY A 1 464 ? 10.445 -36.609 -3.271 1.00 73.90 464 GLY A CA 1
ATOM 2750 C C . GLY A 1 464 ? 11.082 -37.442 -2.186 1.00 70.26 464 GLY A C 1
ATOM 2751 O O . GLY A 1 464 ? 10.634 -38.518 -1.820 1.00 70.19 464 GLY A O 1
ATOM 2752 N N . GLU A 1 465 ? 12.146 -36.923 -1.637 1.00 68.65 465 GLU A N 1
ATOM 2753 C CA . GLU A 1 465 ? 12.784 -37.598 -0.515 1.00 67.72 465 GLU A CA 1
ATOM 2754 C C . GLU A 1 465 ? 12.191 -37.136 0.825 1.00 63.42 465 GLU A C 1
ATOM 2755 O O . GLU A 1 465 ? 11.842 -35.968 0.990 1.00 61.08 465 GLU A O 1
ATOM 2761 N N . ASN A 1 466 ? 12.071 -38.063 1.773 1.00 63.11 466 ASN A N 1
ATOM 2762 C CA . ASN A 1 466 ? 11.483 -37.764 3.078 1.00 58.46 466 ASN A CA 1
ATOM 2763 C C . ASN A 1 466 ? 10.084 -37.218 2.929 1.00 56.46 466 ASN A C 1
ATOM 2764 O O . ASN A 1 466 ? 9.590 -36.495 3.795 1.00 51.41 466 ASN A O 1
ATOM 2769 N N . ALA A 1 467 ? 9.454 -37.573 1.816 1.00 54.03 467 ALA A N 1
ATOM 2770 C CA . ALA A 1 467 ? 8.121 -37.105 1.499 1.00 51.94 467 ALA A CA 1
ATOM 2771 C C . ALA A 1 467 ? 7.152 -37.220 2.673 1.00 48.31 467 ALA A C 1
ATOM 2772 O O . ALA A 1 467 ? 6.331 -36.332 2.894 1.00 48.84 467 ALA A O 1
ATOM 2774 N N . ASN A 1 468 ? 7.233 -38.310 3.427 1.00 46.99 468 ASN A N 1
ATOM 2775 C CA . ASN A 1 468 ? 6.292 -38.501 4.530 1.00 47.01 468 ASN A CA 1
ATOM 2776 C C . ASN A 1 468 ? 6.409 -37.403 5.589 1.00 44.90 468 ASN A C 1
ATOM 2777 O O . ASN A 1 468 ? 5.406 -36.875 6.072 1.00 44.00 468 ASN A O 1
ATOM 2782 N N . ILE A 1 469 ? 7.644 -37.050 5.925 1.00 48.08 469 ILE A N 1
ATOM 2783 C CA . ILE A 1 469 ? 7.908 -36.028 6.934 1.00 43.84 469 ILE A CA 1
ATOM 2784 C C . ILE A 1 469 ? 7.444 -34.663 6.438 1.00 43.49 469 ILE A C 1
ATOM 2785 O O . ILE A 1 469 ? 6.726 -33.943 7.142 1.00 38.90 469 ILE A O 1
ATOM 2790 N N . HIS A 1 470 ? 7.834 -34.327 5.208 1.00 45.75 470 HIS A N 1
ATOM 2791 C CA . HIS A 1 470 ? 7.399 -33.086 4.569 1.00 43.98 470 HIS A CA 1
ATOM 2792 C C . HIS A 1 470 ? 5.889 -32.892 4.634 1.00 42.65 470 HIS A C 1
ATOM 2793 O O . HIS A 1 470 ? 5.405 -31.837 5.050 1.00 45.89 470 HIS A O 1
ATOM 2800 N N . ASN A 1 471 ? 5.144 -33.904 4.207 1.00 44.45 471 ASN A N 1
ATOM 2801 C CA . ASN A 1 471 ? 3.689 -33.838 4.241 1.00 43.53 471 ASN A CA 1
ATOM 2802 C C . ASN A 1 471 ? 3.127 -33.682 5.655 1.00 40.52 471 ASN A C 1
ATOM 2803 O O . ASN A 1 471 ? 2.170 -32.948 5.867 1.00 37.87 471 ASN A O 1
ATOM 2808 N N . ALA A 1 472 ? 3.705 -34.399 6.615 1.00 39.92 472 ALA A N 1
ATOM 2809 C CA . ALA A 1 472 ? 3.243 -34.323 8.003 1.00 38.40 472 ALA A CA 1
ATOM 2810 C C . ALA A 1 472 ? 3.493 -32.957 8.647 1.00 34.63 472 ALA A C 1
ATOM 2811 O O . ALA A 1 472 ? 2.761 -32.543 9.550 1.00 34.43 472 ALA A O 1
ATOM 2813 N N . TRP A 1 473 ? 4.515 -32.258 8.163 1.00 33.81 473 TRP A N 1
ATOM 2814 C CA . TRP A 1 473 ? 4.985 -30.999 8.762 1.00 34.46 473 TRP A CA 1
ATOM 2815 C C . TRP A 1 473 ? 4.432 -29.743 8.085 1.00 33.12 473 TRP A C 1
ATOM 2816 O O . TRP A 1 473 ? 4.088 -28.761 8.746 1.00 31.10 473 TRP A O 1
ATOM 2827 N N . TYR A 1 474 ? 4.358 -29.789 6.757 1.00 35.39 474 TYR A N 1
ATOM 2828 C CA . TYR A 1 474 ? 4.056 -28.613 5.942 1.00 31.69 474 TYR A CA 1
ATOM 2829 C C . TYR A 1 474 ? 2.983 -27.688 6.508 1.00 30.63 474 TYR A C 1
ATOM 2830 O O . TYR A 1 474 ? 3.215 -26.489 6.615 1.00 31.19 474 TYR A O 1
ATOM 2839 N N . PRO A 1 475 ? 1.795 -28.234 6.837 1.00 31.50 475 PRO A N 1
ATOM 2840 C CA . PRO A 1 475 ? 0.736 -27.364 7.361 1.00 32.49 475 PRO A CA 1
ATOM 2841 C C . PRO A 1 475 ? 1.024 -26.779 8.750 1.00 33.93 475 PRO A C 1
ATOM 2842 O O . PRO A 1 475 ? 0.521 -25.702 9.087 1.00 31.89 475 PRO A O 1
ATOM 2846 N N . THR A 1 476 ? 1.817 -27.476 9.556 1.00 33.06 476 THR A N 1
ATOM 2847 C CA . THR A 1 476 ? 2.227 -26.907 10.822 1.00 30.64 476 THR A CA 1
ATOM 2848 C C . THR A 1 476 ? 3.224 -25.789 10.553 1.00 27.74 476 THR A C 1
ATOM 2849 O O . THR A 1 476 ? 3.172 -24.742 11.181 1.00 28.71 476 THR A O 1
ATOM 2853 N N . ALA A 1 477 ? 4.109 -25.997 9.586 1.00 26.85 477 ALA A N 1
ATOM 2854 C CA . ALA A 1 477 ? 4.995 -24.918 9.195 1.00 30.17 477 ALA A CA 1
ATOM 2855 C C . ALA A 1 477 ? 4.201 -23.655 8.861 1.00 29.60 477 ALA A C 1
ATOM 2856 O O . ALA A 1 477 ? 4.495 -22.571 9.381 1.00 26.62 477 ALA A O 1
ATOM 2858 N N . LYS A 1 478 ? 3.179 -23.779 8.015 1.00 29.03 478 LYS A N 1
ATOM 2859 C CA . LYS A 1 478 ? 2.372 -22.603 7.673 1.00 28.11 478 LYS A CA 1
ATOM 2860 C C . LYS A 1 478 ? 1.692 -21.966 8.887 1.00 26.46 478 LYS A C 1
ATOM 2861 O O . LYS A 1 478 ? 1.620 -20.751 8.986 1.00 27.81 478 LYS A O 1
ATOM 2867 N N . LYS A 1 479 ? 1.198 -22.784 9.809 1.00 28.72 479 LYS A N 1
ATOM 2868 C CA . LYS A 1 479 ? 0.543 -22.264 11.018 1.00 30.72 479 LYS A CA 1
ATOM 2869 C C . LYS A 1 479 ? 1.485 -21.440 11.907 1.00 29.42 479 LYS A C 1
ATOM 2870 O O . LYS A 1 479 ? 1.113 -20.383 12.403 1.00 27.00 479 LYS A O 1
ATOM 2876 N N . ILE A 1 480 ? 2.708 -21.933 12.101 1.00 32.15 480 ILE A N 1
ATOM 2877 C CA . ILE A 1 480 ? 3.717 -21.194 12.863 1.00 28.17 480 ILE A CA 1
ATOM 2878 C C . ILE A 1 480 ? 3.979 -19.859 12.188 1.00 27.09 480 ILE A C 1
ATOM 2879 O O . ILE A 1 480 ? 4.068 -18.820 12.850 1.00 29.72 480 ILE A O 1
ATOM 2884 N N . TRP A 1 481 ? 4.131 -19.881 10.869 1.00 26.79 481 TRP A N 1
ATOM 2885 C CA . TRP A 1 481 ? 4.353 -18.628 10.161 1.00 26.97 481 TRP A CA 1
ATOM 2886 C C . TRP A 1 481 ? 3.258 -17.621 10.516 1.00 30.25 481 TRP A C 1
ATOM 2887 O O . TRP A 1 481 ? 3.547 -16.503 10.969 1.00 28.63 481 TRP A O 1
ATOM 2898 N N . ARG A 1 482 ? 2.002 -18.041 10.341 1.00 28.28 482 ARG A N 1
ATOM 2899 C CA . ARG A 1 482 ? 0.854 -17.163 10.578 1.00 32.65 482 ARG A CA 1
ATOM 2900 C C . ARG A 1 482 ? 0.537 -16.840 12.043 1.00 29.74 482 ARG A C 1
ATOM 2901 O O . ARG A 1 482 ? 0.117 -15.725 12.342 1.00 30.01 482 ARG A O 1
ATOM 2909 N N . LYS A 1 483 ? 0.699 -17.811 12.940 1.00 31.20 483 LYS A N 1
ATOM 2910 C CA . LYS A 1 483 ? 0.299 -17.627 14.348 1.00 33.95 483 LYS A CA 1
ATOM 2911 C C . LYS A 1 483 ? 1.429 -17.152 15.284 1.00 35.74 483 LYS A C 1
ATOM 2912 O O . LYS A 1 483 ? 1.177 -16.614 16.360 1.00 33.90 483 LYS A O 1
ATOM 2918 N N . THR A 1 484 ? 2.675 -17.354 14.890 1.00 33.41 484 THR A N 1
ATOM 2919 C CA . THR A 1 484 ? 3.774 -16.969 15.768 1.00 31.03 484 THR A CA 1
ATOM 2920 C C . THR A 1 484 ? 4.599 -15.849 15.182 1.00 30.44 484 THR A C 1
ATOM 2921 O O . THR A 1 484 ? 4.793 -14.797 15.805 1.00 32.25 484 THR A O 1
ATOM 2925 N N . ILE A 1 485 ? 5.106 -16.095 13.983 1.00 29.14 485 ILE A N 1
ATOM 2926 C CA . ILE A 1 485 ? 6.065 -15.200 13.347 1.00 31.23 485 ILE A CA 1
ATOM 2927 C C . ILE A 1 485 ? 5.464 -13.829 13.029 1.00 35.63 485 ILE A C 1
ATOM 2928 O O . ILE A 1 485 ? 6.004 -12.789 13.423 1.00 34.32 485 ILE A O 1
ATOM 2933 N N . LEU A 1 486 ? 4.339 -13.840 12.323 1.00 35.55 486 LEU A N 1
ATOM 2934 C CA . LEU A 1 486 ? 3.703 -12.609 11.853 1.00 34.00 486 LEU A CA 1
ATOM 2935 C C . LEU A 1 486 ? 3.229 -11.703 12.993 1.00 34.96 486 LEU A C 1
ATOM 2936 O O . LEU A 1 486 ? 3.472 -10.500 12.973 1.00 38.30 486 LEU A O 1
ATOM 2941 N N . PRO A 1 487 ? 2.586 -12.260 13.981 1.00 35.47 487 PRO A N 1
ATOM 2942 C CA . PRO A 1 487 ? 2.151 -11.449 15.100 1.00 38.58 487 PRO A CA 1
ATOM 2943 C C . PRO A 1 487 ? 3.323 -10.831 15.835 1.00 40.64 487 PRO A C 1
ATOM 2944 O O . PRO A 1 487 ? 3.232 -9.725 16.168 1.00 42.24 487 PRO A O 1
ATOM 2948 N N . ILE A 1 488 ? 4.404 -11.540 16.069 1.00 41.78 488 ILE A N 1
ATOM 2949 C CA . ILE A 1 488 ? 5.567 -10.951 16.724 1.00 39.82 488 ILE A CA 1
ATOM 2950 C C . ILE A 1 488 ? 6.201 -9.851 15.899 1.00 42.12 488 ILE A C 1
ATOM 2951 O O . ILE A 1 488 ? 6.628 -8.874 16.411 1.00 41.34 488 ILE A O 1
ATOM 2956 N N . LEU A 1 489 ? 6.260 -10.066 14.605 1.00 42.77 489 LEU A N 1
ATOM 2957 C CA . LEU A 1 489 ? 6.797 -9.132 13.664 1.00 41.18 489 LEU A CA 1
ATOM 2958 C C . LEU A 1 489 ? 6.015 -7.896 13.647 1.00 48.40 489 LEU A C 1
ATOM 2959 O O . LEU A 1 489 ? 6.567 -6.852 13.570 1.00 54.18 489 LEU A O 1
ATOM 2964 N N . GLU A 1 490 ? 4.704 -8.011 13.677 1.00 50.35 490 GLU A N 1
ATOM 2965 C CA . GLU A 1 490 ? 3.881 -6.846 13.850 1.00 54.23 490 GLU A CA 1
ATOM 2966 C C . GLU A 1 490 ? 3.946 -6.660 15.328 1.00 56.77 490 GLU A C 1
ATOM 2967 O O . GLU A 1 490 ? 3.768 -7.578 16.081 1.00 57.70 490 GLU A O 1
ATOM 2973 N N . ALA A 1 491 ? 4.223 -5.454 15.718 1.00 58.41 491 ALA A N 1
ATOM 2974 C CA . ALA A 1 491 ? 4.744 -5.110 17.032 1.00 62.35 491 ALA A CA 1
ATOM 2975 C C . ALA A 1 491 ? 6.234 -4.888 16.962 1.00 66.68 491 ALA A C 1
ATOM 2976 O O . ALA A 1 491 ? 7.003 -5.811 17.117 1.00 65.29 491 ALA A O 1
ATOM 2978 N N . ASP A 1 492 ? 6.632 -3.635 16.846 1.00 66.99 492 ASP A N 1
ATOM 2979 C CA . ASP A 1 492 ? 8.015 -3.297 16.578 1.00 69.68 492 ASP A CA 1
ATOM 2980 C C . ASP A 1 492 ? 8.857 -3.298 17.841 1.00 69.75 492 ASP A C 1
ATOM 2981 O O . ASP A 1 492 ? 9.460 -2.325 18.208 1.00 74.74 492 ASP A O 1
ATOM 2986 N N . SER A 1 493 ? 8.919 -4.448 18.456 1.00 65.67 493 SER A N 1
ATOM 2987 C CA . SER A 1 493 ? 9.675 -4.770 19.654 1.00 65.58 493 SER A CA 1
ATOM 2988 C C . SER A 1 493 ? 11.123 -4.436 19.345 1.00 68.88 493 SER A C 1
ATOM 2989 O O . SER A 1 493 ? 11.616 -4.758 18.265 1.00 69.55 493 SER A O 1
ATOM 2992 N N . ALA A 1 494 ? 11.811 -3.796 20.284 1.00 66.12 494 ALA A N 1
ATOM 2993 C CA . ALA A 1 494 ? 13.166 -3.341 20.013 1.00 65.06 494 ALA A CA 1
ATOM 2994 C C . ALA A 1 494 ? 14.165 -4.380 20.490 1.00 64.65 494 ALA A C 1
ATOM 2995 O O . ALA A 1 494 ? 15.357 -4.310 20.175 1.00 61.96 494 ALA A O 1
ATOM 2997 N N . ASP A 1 495 ? 13.672 -5.335 21.270 1.00 61.63 495 ASP A N 1
ATOM 2998 C CA . ASP A 1 495 ? 14.529 -6.368 21.807 1.00 56.49 495 ASP A CA 1
ATOM 2999 C C . ASP A 1 495 ? 15.180 -7.171 20.688 1.00 53.36 495 ASP A C 1
ATOM 3000 O O . ASP A 1 495 ? 14.494 -7.785 19.872 1.00 50.68 495 ASP A O 1
ATOM 3005 N N . LEU A 1 496 ? 16.509 -7.161 20.654 1.00 48.84 496 LEU A N 1
ATOM 3006 C CA . LEU A 1 496 ? 17.251 -7.898 19.634 1.00 48.35 496 LEU A CA 1
ATOM 3007 C C . LEU A 1 496 ? 17.256 -9.390 19.907 1.00 45.30 496 LEU A C 1
ATOM 3008 O O . LEU A 1 496 ? 17.303 -10.193 18.972 1.00 40.41 496 LEU A O 1
ATOM 3013 N N . LYS A 1 497 ? 17.227 -9.753 21.188 1.00 43.13 497 LYS A N 1
ATOM 3014 C CA . LYS A 1 497 ? 17.180 -11.154 21.582 1.00 43.54 497 LYS A CA 1
ATOM 3015 C C . LYS A 1 497 ? 15.961 -11.820 20.957 1.00 40.02 497 LYS A C 1
ATOM 3016 O O . LYS A 1 497 ? 16.092 -12.868 20.323 1.00 38.42 497 LYS A O 1
ATOM 3022 N N . LEU A 1 498 ? 14.793 -11.196 21.129 1.00 41.33 498 LEU A N 1
ATOM 3023 C CA . LEU A 1 498 ? 13.530 -11.700 20.579 1.00 40.18 498 LEU A CA 1
ATOM 3024 C C . LEU A 1 498 ? 13.486 -11.636 19.049 1.00 36.50 498 LEU A C 1
ATOM 3025 O O . LEU A 1 498 ? 12.983 -12.551 18.409 1.00 35.24 498 LEU A O 1
ATOM 3030 N N . ALA A 1 499 ? 14.004 -10.556 18.473 1.00 37.08 499 ALA A N 1
ATOM 3031 C CA . ALA A 1 499 ? 14.106 -10.436 17.025 1.00 38.07 499 ALA A CA 1
ATOM 3032 C C . ALA A 1 499 ? 14.982 -11.548 16.463 1.00 34.70 499 ALA A C 1
ATOM 3033 O O . ALA A 1 499 ? 14.688 -12.121 15.412 1.00 33.89 499 ALA A O 1
ATOM 3035 N N . THR A 1 500 ? 16.041 -11.877 17.184 1.00 33.28 500 THR A N 1
ATOM 3036 C CA . THR A 1 500 ? 16.957 -12.922 16.738 1.00 33.75 500 THR A CA 1
ATOM 3037 C C . THR A 1 500 ? 16.268 -14.284 16.728 1.00 29.52 500 THR A C 1
ATOM 3038 O O . THR A 1 500 ? 16.452 -15.069 15.801 1.00 25.77 500 THR A O 1
ATOM 3042 N N . GLN A 1 501 ? 15.459 -14.535 17.751 1.00 29.18 501 GLN A N 1
ATOM 3043 C CA . GLN A 1 501 ? 14.747 -15.793 17.888 1.00 28.85 501 GLN A CA 1
ATOM 3044 C C . GLN A 1 501 ? 13.644 -15.948 16.844 1.00 27.45 501 GLN A C 1
ATOM 3045 O O . GLN A 1 501 ? 13.459 -17.024 16.284 1.00 27.30 501 GLN A O 1
ATOM 3051 N N . VAL A 1 502 ? 12.894 -14.878 16.604 1.00 27.78 502 VAL A N 1
ATOM 3052 C CA . VAL A 1 502 ? 11.801 -14.943 15.653 1.00 30.91 502 VAL A CA 1
ATOM 3053 C C . VAL A 1 502 ? 12.379 -15.108 14.255 1.00 28.46 502 VAL A C 1
ATOM 3054 O O . VAL A 1 502 ? 11.857 -15.877 13.444 1.00 25.88 502 VAL A O 1
ATOM 3058 N N . THR A 1 503 ? 13.481 -14.413 13.991 1.00 26.50 503 THR A N 1
ATOM 3059 C CA . THR A 1 503 ? 14.096 -14.470 12.670 1.00 26.69 503 THR A CA 1
ATOM 3060 C C . THR A 1 503 ? 14.662 -15.865 12.437 1.00 24.61 503 THR A C 1
ATOM 3061 O O . THR A 1 503 ? 14.524 -16.425 11.348 1.00 24.90 503 THR A O 1
ATOM 3065 N N . SER A 1 504 ? 15.286 -16.432 13.469 1.00 26.13 504 SER A N 1
ATOM 3066 C CA . SER A 1 504 ? 15.811 -17.794 13.382 1.00 26.84 504 SER A CA 1
ATOM 3067 C C . SER A 1 504 ? 14.708 -18.836 13.066 1.00 25.91 504 SER A C 1
ATOM 3068 O O . SER A 1 504 ? 14.888 -19.708 12.201 1.00 23.79 504 SER A O 1
ATOM 3071 N N . LEU A 1 505 ? 13.592 -18.747 13.791 1.00 25.50 505 LEU A N 1
ATOM 3072 C CA . LEU A 1 505 ? 12.423 -19.594 13.551 1.00 25.07 505 LEU A CA 1
ATOM 3073 C C . LEU A 1 505 ? 11.867 -19.371 12.144 1.00 23.81 505 LEU A C 1
ATOM 3074 O O . LEU A 1 505 ? 11.605 -20.322 11.423 1.00 24.70 505 LEU A O 1
ATOM 3079 N N . ALA A 1 506 ? 11.693 -18.110 11.758 1.00 24.87 506 ALA A N 1
ATOM 3080 C CA . ALA A 1 506 ? 11.181 -17.786 10.426 1.00 28.00 506 ALA A CA 1
ATOM 3081 C C . ALA A 1 506 ? 12.034 -18.379 9.321 1.00 26.46 506 ALA A C 1
ATOM 3082 O O . ALA A 1 506 ? 11.506 -18.842 8.307 1.00 25.53 506 ALA A O 1
ATOM 3084 N N . TRP A 1 507 ? 13.348 -18.355 9.511 1.00 26.43 507 TRP A N 1
ATOM 3085 C CA . TRP A 1 507 ? 14.268 -18.898 8.519 1.00 25.52 507 TRP A CA 1
ATOM 3086 C C . TRP A 1 507 ? 14.042 -20.393 8.400 1.00 26.64 507 TRP A C 1
ATOM 3087 O O . TRP A 1 507 ? 13.986 -20.949 7.286 1.00 27.43 507 TRP A O 1
ATOM 3098 N N . ALA A 1 508 ? 13.912 -21.041 9.554 1.00 25.78 508 ALA A N 1
ATOM 3099 C CA . ALA A 1 508 ? 13.646 -22.479 9.612 1.00 28.68 508 ALA A CA 1
ATOM 3100 C C . ALA A 1 508 ? 12.371 -22.843 8.852 1.00 24.70 508 ALA A C 1
ATOM 3101 O O . ALA A 1 508 ? 12.315 -23.853 8.148 1.00 24.95 508 ALA A O 1
ATOM 3103 N N . VAL A 1 509 ? 11.336 -22.033 9.047 1.00 26.41 509 VAL A N 1
ATOM 3104 C CA . VAL A 1 509 ? 10.035 -22.279 8.425 1.00 25.74 509 VAL A CA 1
ATOM 3105 C C . VAL A 1 509 ? 10.077 -21.946 6.944 1.00 26.48 509 VAL A C 1
ATOM 3106 O O . VAL A 1 509 ? 9.631 -22.739 6.115 1.00 25.39 509 VAL A O 1
ATOM 3110 N N . ALA A 1 510 ? 10.625 -20.777 6.611 1.00 23.61 510 ALA A N 1
ATOM 3111 C CA . ALA A 1 510 ? 10.703 -20.363 5.207 1.00 26.65 510 ALA A CA 1
ATOM 3112 C C . ALA A 1 510 ? 11.521 -21.323 4.337 1.00 28.12 510 ALA A C 1
ATOM 3113 O O . ALA A 1 510 ? 11.343 -21.368 3.111 1.00 27.39 510 ALA A O 1
ATOM 3115 N N . ARG A 1 511 ? 12.401 -22.100 4.967 1.00 25.65 511 ARG A N 1
ATOM 3116 C CA . ARG A 1 511 ? 13.212 -23.086 4.243 1.00 28.13 511 ARG A CA 1
ATOM 3117 C C . ARG A 1 511 ? 12.369 -24.260 3.753 1.00 28.14 511 ARG A C 1
ATOM 3118 O O . ARG A 1 511 ? 12.717 -24.925 2.786 1.00 29.75 511 ARG A O 1
ATOM 3126 N N . VAL A 1 512 ? 11.254 -24.502 4.397 1.00 27.37 512 VAL A N 1
ATOM 3127 C CA . VAL A 1 512 ? 10.311 -25.522 4.006 1.00 29.64 512 VAL A CA 1
ATOM 3128 C C . VAL A 1 512 ? 9.269 -24.971 3.019 1.00 30.79 512 VAL A C 1
ATOM 3129 O O . VAL A 1 512 ? 8.965 -25.591 2.048 1.00 28.71 512 VAL A O 1
ATOM 3133 N N . LEU A 1 513 ? 8.737 -23.801 3.319 1.00 28.99 513 LEU A N 1
ATOM 3134 C CA . LEU A 1 513 ? 7.730 -23.154 2.497 1.00 30.17 513 LEU A CA 1
ATOM 3135 C C . LEU A 1 513 ? 8.227 -22.578 1.172 1.00 29.35 513 LEU A C 1
ATOM 3136 O O . LEU A 1 513 ? 7.561 -22.683 0.191 1.00 32.84 513 LEU A O 1
ATOM 3141 N N . HIS A 1 514 ? 9.388 -21.954 1.186 1.00 28.23 514 HIS A N 1
ATOM 3142 C CA . HIS A 1 514 ? 9.971 -21.280 0.061 1.00 26.29 514 HIS A CA 1
ATOM 3143 C C . HIS A 1 514 ? 9.057 -20.250 -0.601 1.00 28.61 514 HIS A C 1
ATOM 3144 O O . HIS A 1 514 ? 8.708 -19.300 0.003 1.00 30.41 514 HIS A O 1
ATOM 3151 N N . GLY A 1 515 ? 8.690 -20.439 -1.849 1.00 27.11 515 GLY A N 1
ATOM 3152 C CA . GLY A 1 515 ? 7.896 -19.468 -2.575 1.00 29.30 515 GLY A CA 1
ATOM 3153 C C . GLY A 1 515 ? 6.455 -19.483 -2.182 1.00 30.50 515 GLY A C 1
ATOM 3154 O O . GLY A 1 515 ? 5.748 -18.615 -2.534 1.00 31.71 515 GLY A O 1
ATOM 3155 N N . GLU A 1 516 ? 6.043 -20.499 -1.454 1.00 30.05 516 GLU A N 1
ATOM 3156 C CA . GLU A 1 516 ? 4.688 -20.568 -0.914 1.00 29.96 516 GLU A CA 1
ATOM 3157 C C . GLU A 1 516 ? 4.538 -19.845 0.423 1.00 32.48 516 GLU A C 1
ATOM 3158 O O . GLU A 1 516 ? 3.440 -19.789 0.962 1.00 35.14 516 GLU A O 1
ATOM 3164 N N . THR A 1 517 ? 5.620 -19.292 0.968 1.00 29.67 517 THR A N 1
ATOM 3165 C CA . THR A 1 517 ? 5.516 -18.523 2.229 1.00 31.68 517 THR A CA 1
ATOM 3166 C C . THR A 1 517 ? 4.522 -17.364 2.049 1.00 30.10 517 THR A C 1
ATOM 3167 O O . THR A 1 517 ? 4.620 -16.637 1.071 1.00 29.94 517 THR A O 1
ATOM 3171 N N . PRO A 1 518 ? 3.562 -17.194 2.987 1.00 29.74 518 PRO A N 1
ATOM 3172 C CA . PRO A 1 518 ? 2.594 -16.095 2.854 1.00 30.82 518 PRO A CA 1
ATOM 3173 C C . PRO A 1 518 ? 3.273 -14.744 2.671 1.00 32.63 518 PRO A C 1
ATOM 3174 O O . PRO A 1 518 ? 4.358 -14.516 3.225 1.00 32.77 518 PRO A O 1
ATOM 3178 N N . THR A 1 519 ? 2.644 -13.871 1.885 1.00 31.24 519 THR A N 1
ATOM 3179 C CA . THR A 1 519 ? 3.193 -12.556 1.579 1.00 31.06 519 THR A CA 1
ATOM 3180 C C . THR A 1 519 ? 2.455 -11.551 2.405 1.00 30.86 519 THR A C 1
ATOM 3181 O O . THR A 1 519 ? 2.786 -10.376 2.432 1.00 33.60 519 THR A O 1
ATOM 3185 N N . ASP A 1 520 ? 1.428 -12.038 3.073 1.00 30.44 520 ASP A N 1
ATOM 3186 C CA . ASP A 1 520 ? 0.664 -11.242 4.007 1.00 35.70 520 ASP A CA 1
ATOM 3187 C C . ASP A 1 520 ? 1.555 -10.379 4.922 1.00 39.01 520 ASP A C 1
ATOM 3188 O O . ASP A 1 520 ? 2.385 -10.905 5.670 1.00 36.38 520 ASP A O 1
ATOM 3193 N N . GLY A 1 521 ? 1.376 -9.062 4.864 1.00 36.17 521 GLY A N 1
ATOM 3194 C CA . GLY A 1 521 ? 2.130 -8.140 5.700 1.00 37.89 521 GLY A CA 1
ATOM 3195 C C . GLY A 1 521 ? 3.545 -7.829 5.213 1.00 36.92 521 GLY A C 1
ATOM 3196 O O . GLY A 1 521 ? 4.305 -7.179 5.921 1.00 35.96 521 GLY A O 1
ATOM 3197 N N . ASN A 1 522 ? 3.898 -8.286 4.012 1.00 32.72 522 ASN A N 1
ATOM 3198 C CA . ASN A 1 522 ? 5.222 -8.023 3.443 1.00 34.61 522 ASN A CA 1
ATOM 3199 C C . ASN A 1 522 ? 6.355 -8.294 4.434 1.00 32.79 522 ASN A C 1
ATOM 3200 O O . ASN A 1 522 ? 7.128 -7.397 4.765 1.00 34.66 522 ASN A O 1
ATOM 3205 N N . PRO A 1 523 ? 6.442 -9.534 4.933 1.00 33.69 523 PRO A N 1
ATOM 3206 C CA . PRO A 1 523 ? 7.452 -9.889 5.941 1.00 32.90 523 PRO A CA 1
ATOM 3207 C C . PRO A 1 523 ? 8.896 -9.613 5.503 1.00 33.38 523 PRO A C 1
ATOM 3208 O O . PRO A 1 523 ? 9.741 -9.274 6.343 1.00 33.90 523 PRO A O 1
ATOM 3212 N N . HIS A 1 524 ? 9.183 -9.776 4.215 1.00 31.16 524 HIS A N 1
ATOM 3213 C CA . HIS A 1 524 ? 10.535 -9.568 3.731 1.00 33.50 524 HIS A CA 1
ATOM 3214 C C . HIS A 1 524 ? 11.035 -8.156 4.049 1.00 33.04 524 HIS A C 1
ATOM 3215 O O . HIS A 1 524 ? 12.206 -7.988 4.378 1.00 28.16 524 HIS A O 1
ATOM 3222 N N . ARG A 1 525 ? 10.152 -7.160 3.960 1.00 33.89 525 ARG A N 1
ATOM 3223 C CA . ARG A 1 525 ? 10.510 -5.773 4.269 1.00 34.94 525 ARG A CA 1
ATOM 3224 C C . ARG A 1 525 ? 10.892 -5.559 5.712 1.00 30.34 525 ARG A C 1
ATOM 3225 O O . ARG A 1 525 ? 11.803 -4.798 6.003 1.00 31.67 525 ARG A O 1
ATOM 3233 N N . LYS A 1 526 ? 10.190 -6.230 6.611 1.00 29.01 526 LYS A N 1
ATOM 3234 C CA . LYS A 1 526 ? 10.498 -6.143 8.036 1.00 33.76 526 LYS A CA 1
ATOM 3235 C C . LYS A 1 526 ? 11.846 -6.785 8.381 1.00 31.37 526 LYS A C 1
ATOM 3236 O O . LYS A 1 526 ? 12.592 -6.272 9.214 1.00 30.32 526 LYS A O 1
ATOM 3242 N N . PHE A 1 527 ? 12.162 -7.895 7.723 1.00 28.24 527 PHE A N 1
ATOM 3243 C CA . PHE A 1 527 ? 13.427 -8.586 7.953 1.00 30.52 527 PHE A CA 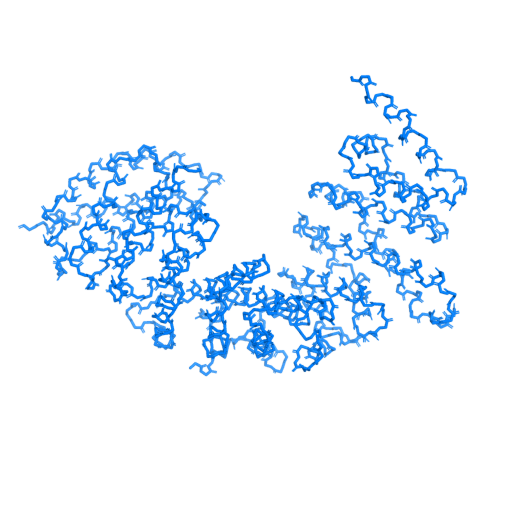1
ATOM 3244 C C . PHE A 1 527 ? 14.618 -7.804 7.405 1.00 30.19 527 PHE A C 1
ATOM 3245 O O . PHE A 1 527 ? 15.690 -7.799 8.006 1.00 30.16 527 PHE A O 1
ATOM 3253 N N . ILE A 1 528 ? 14.423 -7.144 6.268 1.00 30.30 528 ILE A N 1
ATOM 3254 C CA . ILE A 1 528 ? 15.461 -6.301 5.682 1.00 30.11 528 ILE A CA 1
ATOM 3255 C C . ILE A 1 528 ? 15.705 -5.114 6.618 1.00 33.54 528 ILE A C 1
ATOM 3256 O O . ILE A 1 528 ? 16.847 -4.755 6.928 1.00 32.16 528 ILE A O 1
ATOM 3261 N N . SER A 1 529 ? 14.607 -4.528 7.077 1.00 32.40 529 SER A N 1
ATOM 3262 C CA . SER A 1 529 ? 14.623 -3.419 8.016 1.00 33.79 529 SER A CA 1
ATOM 3263 C C . SER A 1 529 ? 15.303 -3.844 9.328 1.00 34.78 529 SER A C 1
ATOM 3264 O O . SER A 1 529 ? 16.211 -3.172 9.811 1.00 37.31 529 SER A O 1
ATOM 3267 N N . LEU A 1 530 ? 14.869 -4.968 9.895 1.00 33.45 530 LEU A N 1
ATOM 3268 C CA . LEU A 1 530 ? 15.582 -5.584 11.007 1.00 34.91 530 LEU A CA 1
ATOM 3269 C C . LEU A 1 530 ? 17.082 -5.747 10.720 1.00 35.59 530 LEU A C 1
ATOM 3270 O O . LEU A 1 530 ? 17.915 -5.482 11.591 1.00 35.71 530 LEU A O 1
ATOM 3275 N N . TYR A 1 531 ? 17.418 -6.162 9.503 1.00 32.44 531 TYR A N 1
ATOM 3276 C CA . TYR A 1 531 ? 18.813 -6.330 9.110 1.00 30.75 531 TYR A CA 1
ATOM 3277 C C . TYR A 1 531 ? 19.644 -5.054 9.311 1.00 37.25 531 TYR A C 1
ATOM 3278 O O . TYR A 1 531 ? 20.707 -5.099 9.936 1.00 38.37 531 TYR A O 1
ATOM 3287 N N . HIS A 1 532 ? 19.170 -3.933 8.764 1.00 36.53 532 HIS A N 1
ATOM 3288 C CA . HIS A 1 532 ? 19.854 -2.643 8.892 1.00 36.69 532 HIS A CA 1
ATOM 3289 C C . HIS A 1 532 ? 19.875 -2.089 10.320 1.00 41.38 532 HIS A C 1
ATOM 3290 O O . HIS A 1 532 ? 20.878 -1.527 10.759 1.00 45.97 532 HIS A O 1
ATOM 3297 N N . SER A 1 533 ? 18.772 -2.242 11.044 1.00 41.29 533 SER A N 1
ATOM 3298 C CA . SER A 1 533 ? 18.692 -1.689 12.391 1.00 43.85 533 SER A CA 1
ATOM 3299 C C . SER A 1 533 ? 19.663 -2.412 13.331 1.00 49.23 533 SER A C 1
ATOM 3300 O O . SER A 1 533 ? 20.259 -1.795 14.223 1.00 47.29 533 SER A O 1
ATOM 3303 N N . SER A 1 534 ? 19.832 -3.713 13.122 1.00 45.12 534 SER A N 1
ATOM 3304 C CA . SER A 1 534 ? 20.757 -4.501 13.931 1.00 46.85 534 SER A CA 1
ATOM 3305 C C . SER A 1 534 ? 22.183 -3.971 13.797 1.00 48.90 534 SER A C 1
ATOM 3306 O O . SER A 1 534 ? 22.917 -3.933 14.777 1.00 52.79 534 SER A O 1
ATOM 3309 N N . LYS A 1 535 ? 22.562 -3.569 12.586 1.00 45.92 535 LYS A N 1
ATOM 3310 C CA . LYS A 1 535 ? 23.903 -3.052 12.325 1.00 49.38 535 LYS A CA 1
ATOM 3311 C C . LYS A 1 535 ? 24.112 -1.693 12.993 1.00 54.55 535 LYS A C 1
ATOM 3312 O O . LYS A 1 535 ? 25.181 -1.083 12.869 1.00 54.11 535 LYS A O 1
ATOM 3318 N N . GLN A 1 536 ? 23.088 -1.232 13.708 1.00 53.79 536 GLN A N 1
ATOM 3319 C CA . GLN A 1 536 ? 23.139 0.066 14.372 1.00 55.20 536 GLN A CA 1
ATOM 3320 C C . GLN A 1 536 ? 22.979 -0.063 15.877 1.00 54.65 536 GLN A C 1
ATOM 3321 O O . GLN A 1 536 ? 22.597 0.888 16.550 1.00 57.31 536 GLN A O 1
ATOM 3327 N N . GLN A 1 537 ? 23.271 -1.244 16.402 1.00 57.03 537 GLN A N 1
ATOM 3328 C CA . GLN A 1 537 ? 23.233 -1.450 17.844 1.00 64.21 537 GLN A CA 1
ATOM 3329 C C . GLN A 1 537 ? 24.354 -2.381 18.293 1.00 64.20 537 GLN A C 1
ATOM 3330 O O . GLN A 1 537 ? 25.282 -2.655 17.525 1.00 66.61 537 GLN A O 1
ATOM 3336 N N . PRO A 1 551 ? 29.586 -17.978 13.587 1.00 50.14 551 PRO A N 1
ATOM 3337 C CA . PRO A 1 551 ? 29.488 -16.752 12.799 1.00 48.81 551 PRO A CA 1
ATOM 3338 C C . PRO A 1 551 ? 28.193 -16.772 11.987 1.00 48.06 551 PRO A C 1
ATOM 3339 O O . PRO A 1 551 ? 27.583 -15.748 11.705 1.00 39.57 551 PRO A O 1
ATOM 3343 N N . PHE A 1 552 ? 27.787 -17.994 11.664 1.00 49.17 552 PHE A N 1
ATOM 3344 C CA . PHE A 1 552 ? 26.558 -18.274 10.986 1.00 46.41 552 PHE A CA 1
ATOM 3345 C C . PHE A 1 552 ? 25.369 -18.188 11.942 1.00 47.36 552 PHE A C 1
ATOM 3346 O O . PHE A 1 552 ? 24.254 -18.474 11.586 1.00 44.50 552 PHE A O 1
ATOM 3354 N N . GLN A 1 553 ? 25.642 -17.755 13.159 1.00 46.15 553 GLN A N 1
ATOM 3355 C CA . GLN A 1 553 ? 24.599 -17.553 14.158 1.00 44.03 553 GLN A CA 1
ATOM 3356 C C . GLN A 1 553 ? 24.270 -16.072 14.357 1.00 39.12 553 GLN A C 1
ATOM 3357 O O . GLN A 1 553 ? 23.455 -15.723 15.203 1.00 39.80 553 GLN A O 1
ATOM 3359 N N . GLY A 1 554 ? 24.903 -15.204 13.579 1.00 36.39 554 GLY A N 1
ATOM 3360 C CA . GLY A 1 554 ? 24.604 -13.783 13.639 1.00 38.36 554 GLY A CA 1
ATOM 3361 C C . GLY A 1 554 ? 23.196 -13.451 13.161 1.00 35.16 554 GLY A C 1
ATOM 3362 O O . GLY A 1 554 ? 22.645 -14.150 12.313 1.00 33.55 554 GLY A O 1
ATOM 3363 N N . LEU A 1 555 ? 22.613 -12.389 13.712 1.00 29.55 555 LEU A N 1
ATOM 3364 C CA . LEU A 1 555 ? 21.294 -11.937 13.290 1.00 35.45 555 LEU A CA 1
ATOM 3365 C C . LEU A 1 555 ? 21.284 -11.548 11.809 1.00 31.10 555 LEU A C 1
ATOM 3366 O O . LEU A 1 555 ? 20.352 -11.891 11.090 1.00 28.51 555 LEU A O 1
ATOM 3371 N N . GLY A 1 556 ? 22.317 -10.832 11.371 1.00 30.98 556 GLY A N 1
ATOM 3372 C CA . GLY A 1 556 ? 22.476 -10.456 9.978 1.00 27.33 556 GLY A CA 1
ATOM 3373 C C . GLY A 1 556 ? 22.307 -11.637 9.031 1.00 28.92 556 GLY A C 1
ATOM 3374 O O . GLY A 1 556 ? 21.545 -11.563 8.068 1.00 26.70 556 GLY A O 1
ATOM 3375 N N . VAL A 1 557 ? 23.018 -12.727 9.306 1.00 28.41 557 VAL A N 1
ATOM 3376 C CA . VAL A 1 557 ? 22.927 -13.934 8.490 1.00 28.61 557 VAL A CA 1
ATOM 3377 C C . VAL A 1 557 ? 21.494 -14.488 8.469 1.00 25.68 557 VAL A C 1
ATOM 3378 O O . VAL A 1 557 ? 21.003 -14.944 7.431 1.00 29.14 557 VAL A O 1
ATOM 3382 N N . LYS A 1 558 ? 20.824 -14.458 9.615 1.00 27.89 558 LYS A N 1
ATOM 3383 C CA . LYS A 1 558 ? 19.483 -15.027 9.710 1.00 29.79 558 LYS A CA 1
ATOM 3384 C C . LYS A 1 558 ? 18.478 -14.242 8.855 1.00 25.49 558 LYS A C 1
ATOM 3385 O O . LYS A 1 558 ? 17.592 -14.837 8.227 1.00 23.60 558 LYS A O 1
ATOM 3391 N N . CYS A 1 559 ? 18.623 -12.921 8.828 1.00 21.58 559 CYS A N 1
ATOM 3392 C CA . CYS A 1 559 ? 17.761 -12.073 7.993 1.00 24.02 559 CYS A CA 1
ATOM 3393 C C . CYS A 1 559 ? 17.939 -12.388 6.512 1.00 26.50 559 CYS A C 1
ATOM 3394 O O . CYS A 1 559 ? 16.955 -12.456 5.754 1.00 26.13 559 CYS A O 1
ATOM 3397 N N . ILE A 1 560 ? 19.200 -12.563 6.114 1.00 25.36 560 ILE A N 1
ATOM 3398 C CA . ILE A 1 560 ? 19.558 -12.903 4.744 1.00 26.54 560 ILE A CA 1
ATOM 3399 C C . ILE A 1 560 ? 18.974 -14.269 4.343 1.00 26.96 560 ILE A C 1
ATOM 3400 O O . ILE A 1 560 ? 18.412 -14.424 3.250 1.00 24.27 560 ILE A O 1
ATOM 3405 N N . GLY A 1 561 ? 19.085 -15.238 5.249 1.00 27.09 561 G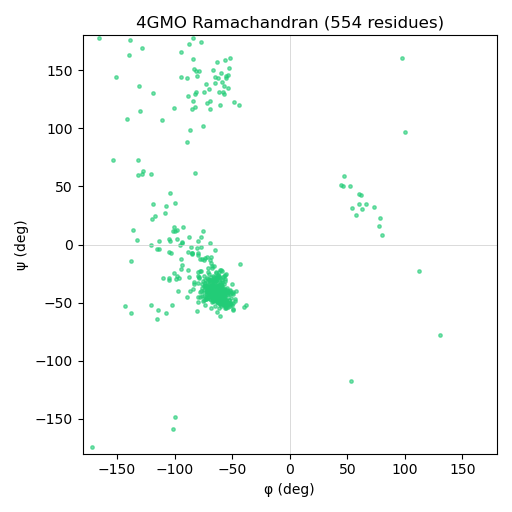LY A N 1
ATOM 3406 C CA . GLY A 1 561 ? 18.540 -16.561 5.038 1.00 26.43 561 GLY A CA 1
ATOM 3407 C C . GLY A 1 561 ? 17.026 -16.612 4.856 1.00 27.84 561 GLY A C 1
ATOM 3408 O O . GLY A 1 561 ? 16.544 -17.235 3.915 1.00 23.43 561 GLY A O 1
ATOM 3409 N N . VAL A 1 562 ? 16.269 -15.982 5.754 1.00 26.60 562 VAL A N 1
ATOM 3410 C CA . VAL A 1 562 ? 14.806 -16.039 5.664 1.00 26.21 562 VAL A CA 1
ATOM 3411 C C . VAL A 1 562 ? 14.284 -15.326 4.396 1.00 27.80 562 VAL A C 1
ATOM 3412 O O . VAL A 1 562 ? 13.431 -15.837 3.658 1.00 23.78 562 VAL A O 1
ATOM 3416 N N . VAL A 1 563 ? 14.842 -14.160 4.132 1.00 25.75 563 VAL A N 1
ATOM 3417 C CA . VAL A 1 563 ? 14.450 -13.335 3.006 1.00 25.34 563 VAL A CA 1
ATOM 3418 C C . VAL A 1 563 ? 14.763 -14.034 1.647 1.00 28.37 563 VAL A C 1
ATOM 3419 O O . VAL A 1 563 ? 13.937 -14.055 0.724 1.00 24.67 563 VAL A O 1
ATOM 3423 N N . GLY A 1 564 ? 15.924 -14.668 1.542 1.00 24.39 564 GLY A N 1
ATOM 3424 C CA . GLY A 1 564 ? 16.244 -15.400 0.338 1.00 24.03 564 GLY A CA 1
ATOM 3425 C C . GLY A 1 564 ? 15.331 -16.598 0.133 1.00 27.32 564 GLY A C 1
ATOM 3426 O O . GLY A 1 564 ? 14.898 -16.883 -0.992 1.00 27.25 564 GLY A O 1
ATOM 3427 N N . SER A 1 565 ? 15.036 -17.300 1.227 1.00 27.45 565 SER A N 1
ATOM 3428 C CA . SER A 1 565 ? 14.156 -18.473 1.218 1.00 25.53 565 SER A CA 1
ATOM 3429 C C . SER A 1 565 ? 12.747 -18.213 0.669 1.00 29.54 565 SER A C 1
ATOM 3430 O O . SER A 1 565 ? 12.198 -19.031 -0.086 1.00 28.23 565 SER A O 1
ATOM 3433 N N . LEU A 1 566 ? 12.143 -17.100 1.075 1.00 27.73 566 LEU A N 1
ATOM 3434 C CA . LEU A 1 566 ? 10.785 -16.781 0.633 1.00 28.91 566 LEU A CA 1
ATOM 3435 C C . LEU A 1 566 ? 10.730 -16.186 -0.783 1.00 30.47 566 LEU A C 1
ATOM 3436 O O . LEU A 1 566 ? 9.655 -16.014 -1.350 1.00 31.57 566 LEU A O 1
ATOM 3441 N N . ALA A 1 567 ? 11.892 -15.899 -1.358 1.00 28.57 567 ALA A N 1
ATOM 3442 C CA . ALA A 1 567 ? 11.941 -15.244 -2.658 1.00 30.95 567 ALA A CA 1
ATOM 3443 C C . ALA A 1 567 ? 11.922 -16.222 -3.838 1.00 28.86 567 ALA A C 1
ATOM 3444 O O . ALA A 1 567 ? 11.838 -15.792 -4.990 1.00 31.92 567 ALA A O 1
ATOM 3446 N N . HIS A 1 568 ? 11.991 -17.523 -3.552 1.00 29.35 568 HIS A N 1
ATOM 3447 C CA . HIS A 1 568 ? 11.973 -18.545 -4.604 1.00 30.71 568 HIS A CA 1
ATOM 3448 C C . HIS A 1 568 ? 10.696 -18.461 -5.421 1.00 31.25 568 HIS A C 1
ATOM 3449 O O . HIS A 1 568 ? 9.643 -18.102 -4.900 1.00 28.10 568 HIS A O 1
ATOM 3456 N N . ASP A 1 569 ? 10.787 -18.787 -6.705 1.00 35.34 569 ASP A N 1
ATOM 3457 C CA . ASP A 1 569 ? 9.582 -19.011 -7.489 1.00 34.97 569 ASP A CA 1
ATOM 3458 C C . ASP A 1 569 ? 8.797 -20.042 -6.697 1.00 32.96 569 ASP A C 1
ATOM 3459 O O . ASP A 1 569 ? 9.375 -21.032 -6.257 1.00 35.03 569 ASP A O 1
ATOM 3464 N N . PRO A 1 570 ? 7.477 -19.842 -6.530 1.00 31.96 570 PRO A N 1
ATOM 3465 C CA . PRO A 1 570 ? 6.604 -18.851 -7.169 1.00 34.03 570 PRO A CA 1
ATOM 3466 C C . PRO A 1 570 ? 6.273 -17.591 -6.362 1.00 37.44 570 PRO A C 1
ATOM 3467 O O . PRO A 1 570 ? 5.142 -17.097 -6.499 1.00 33.65 570 PRO A O 1
ATOM 3471 N N . ALA A 1 571 ? 7.202 -17.069 -5.562 1.00 27.94 571 ALA A N 1
ATOM 3472 C CA . ALA A 1 571 ? 6.966 -15.774 -4.921 1.00 30.97 571 ALA A CA 1
ATOM 3473 C C . ALA A 1 571 ? 6.643 -14.699 -5.970 1.00 34.65 571 ALA A C 1
ATOM 3474 O O . ALA A 1 571 ? 7.199 -14.707 -7.066 1.00 33.10 571 ALA A O 1
ATOM 3476 N N . PRO A 1 572 ? 5.764 -13.748 -5.625 1.00 35.86 572 PRO A N 1
ATOM 3477 C CA . PRO A 1 572 ? 5.477 -12.668 -6.575 1.00 34.68 572 PRO A CA 1
ATOM 3478 C C . PRO A 1 572 ? 6.775 -12.010 -7.047 1.00 36.97 572 PRO A C 1
ATOM 3479 O O . PRO A 1 572 ? 7.777 -11.987 -6.307 1.00 32.96 572 PRO A O 1
ATOM 3483 N N . ILE A 1 573 ? 6.746 -11.463 -8.258 1.00 30.62 573 ILE A N 1
ATOM 3484 C CA . ILE A 1 573 ? 7.946 -10.953 -8.896 1.00 35.51 573 ILE A CA 1
ATOM 3485 C C . ILE A 1 573 ? 8.545 -9.758 -8.155 1.00 34.38 573 ILE A C 1
ATOM 3486 O O . ILE A 1 573 ? 9.764 -9.587 -8.128 1.00 35.36 573 ILE A O 1
ATOM 3491 N N . GLU A 1 574 ? 7.689 -8.940 -7.552 1.00 32.77 574 GLU A N 1
ATOM 3492 C CA . GLU A 1 574 ? 8.156 -7.749 -6.867 1.00 35.42 574 GLU A CA 1
ATOM 3493 C C . GLU A 1 574 ? 8.704 -8.076 -5.473 1.00 33.77 574 GLU A C 1
ATOM 3494 O O . GLU A 1 574 ? 9.499 -7.319 -4.926 1.00 32.77 574 GLU A O 1
ATOM 3500 N N . VAL A 1 575 ? 8.259 -9.190 -4.902 1.00 33.42 575 VAL A N 1
ATOM 3501 C CA . VAL A 1 575 ? 8.864 -9.707 -3.683 1.00 31.03 575 VAL A CA 1
ATOM 3502 C C . VAL A 1 575 ? 10.257 -10.197 -4.053 1.00 31.50 575 VAL A C 1
ATOM 3503 O O . VAL A 1 575 ? 11.242 -9.866 -3.388 1.00 30.44 575 VAL A O 1
ATOM 3507 N N . ASN A 1 576 ? 10.332 -10.953 -5.145 1.00 30.70 576 ASN A N 1
ATOM 3508 C CA . ASN A 1 576 ? 11.594 -11.474 -5.633 1.00 28.31 576 ASN A CA 1
ATOM 3509 C C . ASN A 1 576 ? 12.547 -10.340 -5.954 1.00 33.36 576 ASN A C 1
ATOM 3510 O O . ASN A 1 576 ? 13.729 -10.425 -5.636 1.00 30.57 576 ASN A O 1
ATOM 3515 N N . ARG A 1 577 ? 12.027 -9.268 -6.559 1.00 31.19 577 ARG A N 1
ATOM 3516 C CA . ARG A 1 577 ? 12.869 -8.162 -6.987 1.00 31.94 577 ARG A CA 1
ATOM 3517 C C . ARG A 1 577 ? 13.457 -7.394 -5.799 1.00 33.67 577 ARG A C 1
ATOM 3518 O O . ARG A 1 577 ? 14.636 -7.046 -5.813 1.00 31.80 577 ARG A O 1
ATOM 3526 N N . GLU A 1 578 ? 12.638 -7.112 -4.790 1.00 29.13 578 GLU A N 1
ATOM 3527 C CA . GLU A 1 578 ? 13.113 -6.396 -3.618 1.00 31.94 578 GLU A CA 1
ATOM 3528 C C . GLU A 1 578 ? 14.153 -7.218 -2.850 1.00 31.42 578 GLU A C 1
ATOM 3529 O O . GLU A 1 578 ? 15.137 -6.672 -2.340 1.00 31.79 578 GLU A O 1
ATOM 3535 N N . VAL A 1 579 ? 13.917 -8.521 -2.739 1.00 30.21 579 VAL A N 1
ATOM 3536 C CA . VAL A 1 579 ? 14.882 -9.395 -2.061 1.00 29.24 579 VAL A CA 1
ATOM 3537 C C . VAL A 1 579 ? 16.185 -9.500 -2.868 1.00 29.76 579 VAL A C 1
ATOM 3538 O O . VAL A 1 579 ? 17.287 -9.350 -2.321 1.00 27.24 579 VAL A O 1
ATOM 3542 N N . GLY A 1 580 ? 16.055 -9.719 -4.180 1.00 32.01 580 GLY A N 1
ATOM 3543 C CA . GLY A 1 580 ? 17.205 -9.846 -5.059 1.00 26.76 580 GLY A CA 1
ATOM 3544 C C . GLY A 1 580 ? 18.076 -8.606 -5.023 1.00 30.10 580 GLY A C 1
ATOM 3545 O O . GLY A 1 580 ? 19.298 -8.703 -4.947 1.00 28.80 580 GLY A O 1
ATOM 3546 N N . VAL A 1 581 ? 17.438 -7.440 -5.076 1.00 28.16 581 VAL A N 1
ATOM 3547 C CA . VAL A 1 581 ? 18.139 -6.160 -5.053 1.00 28.78 581 VAL A CA 1
ATOM 3548 C C . VAL A 1 581 ? 18.797 -5.892 -3.689 1.00 27.26 581 VAL A C 1
ATOM 3549 O O . VAL A 1 581 ? 19.871 -5.318 -3.622 1.00 29.96 581 VAL A O 1
ATOM 3553 N N . PHE A 1 582 ? 18.161 -6.325 -2.609 1.00 28.63 582 PHE A N 1
ATOM 3554 C CA . PHE A 1 582 ? 18.796 -6.292 -1.290 1.00 32.54 582 PHE A CA 1
ATOM 3555 C C . PHE A 1 582 ? 20.097 -7.117 -1.278 1.00 27.88 582 PHE A C 1
ATOM 3556 O O . PHE A 1 582 ? 21.138 -6.639 -0.827 1.00 29.24 582 PHE A O 1
ATOM 3564 N N . LEU A 1 583 ? 20.027 -8.336 -1.796 1.00 26.38 583 LEU A N 1
ATOM 3565 C CA . LEU A 1 583 ? 21.147 -9.288 -1.739 1.00 31.11 583 LEU A CA 1
ATOM 3566 C C . LEU A 1 583 ? 22.354 -8.852 -2.578 1.00 31.49 583 LEU A C 1
ATOM 3567 O O . LEU A 1 583 ? 23.498 -8.974 -2.135 1.00 30.23 583 LEU A O 1
ATOM 3572 N N . VAL A 1 584 ? 22.075 -8.360 -3.786 1.00 31.13 584 VAL A N 1
ATOM 3573 C CA . VAL A 1 584 ? 23.083 -7.822 -4.682 1.00 31.77 584 VAL A CA 1
ATOM 3574 C C . VAL A 1 584 ? 23.733 -6.551 -4.122 1.00 30.69 584 VAL A C 1
ATOM 3575 O O . VAL A 1 584 ? 24.934 -6.361 -4.239 1.00 31.95 584 VAL A O 1
ATOM 3579 N N . THR A 1 585 ? 22.931 -5.681 -3.527 1.00 30.87 585 THR A N 1
ATOM 3580 C CA . THR A 1 585 ? 23.443 -4.473 -2.890 1.00 32.61 585 THR A CA 1
ATOM 3581 C C . THR A 1 585 ? 24.403 -4.771 -1.725 1.00 36.17 585 THR A C 1
ATOM 3582 O O . THR A 1 585 ? 25.235 -3.918 -1.374 1.00 35.64 585 THR A O 1
ATOM 3586 N N . LEU A 1 586 ? 24.288 -5.961 -1.124 1.00 32.54 586 LEU A N 1
ATOM 3587 C CA . LEU A 1 586 ? 25.259 -6.379 -0.093 1.00 34.54 586 LEU A CA 1
ATOM 3588 C C . LEU A 1 586 ? 26.625 -6.608 -0.723 1.00 36.93 586 LEU A C 1
ATOM 3589 O O . LEU A 1 586 ? 27.656 -6.337 -0.109 1.00 35.53 586 LEU A O 1
ATOM 3594 N N . LEU A 1 587 ? 26.622 -7.128 -1.946 1.00 33.54 587 LEU A N 1
ATOM 3595 C CA . LEU A 1 587 ? 27.860 -7.403 -2.656 1.00 34.79 587 LEU A CA 1
ATOM 3596 C C . LEU A 1 587 ? 28.540 -6.110 -3.125 1.00 36.43 587 LEU A C 1
ATOM 3597 O O . LEU A 1 587 ? 29.759 -5.978 -3.035 1.00 36.88 587 LEU A O 1
ATOM 3602 N N . ARG A 1 588 ? 27.742 -5.154 -3.596 1.00 36.75 588 ARG A N 1
ATOM 3603 C CA . ARG A 1 588 ? 28.253 -3.872 -4.085 1.00 36.47 588 ARG A CA 1
ATOM 3604 C C . ARG A 1 588 ? 28.727 -2.952 -2.959 1.00 43.08 588 ARG A C 1
ATOM 3605 O O . ARG A 1 588 ? 29.662 -2.164 -3.138 1.00 40.90 588 ARG A O 1
ATOM 3613 N N . GLN A 1 589 ? 28.061 -3.033 -1.810 1.00 39.48 589 GLN A N 1
ATOM 3614 C CA . GLN A 1 589 ? 28.394 -2.183 -0.675 1.00 42.21 589 GLN A CA 1
ATOM 3615 C C . GLN A 1 589 ? 28.781 -3.046 0.511 1.00 40.78 589 GLN A C 1
ATOM 3616 O O . GLN A 1 589 ? 28.135 -2.998 1.557 1.00 44.33 589 GLN A O 1
ATOM 3622 N N . SER A 1 590 ? 29.826 -3.841 0.341 1.00 35.64 590 SER A N 1
ATOM 3623 C CA . SER A 1 590 ? 30.172 -4.867 1.317 1.00 40.72 590 SER A CA 1
ATOM 3624 C C . SER A 1 590 ? 31.174 -4.420 2.387 1.00 42.41 590 SER A C 1
ATOM 3625 O O . SER A 1 590 ? 31.736 -5.256 3.086 1.00 44.62 590 SER A O 1
ATOM 3628 N N . ASN A 1 591 ? 31.394 -3.118 2.531 1.00 42.09 591 ASN A N 1
ATOM 3629 C CA . ASN A 1 591 ? 32.393 -2.657 3.490 1.00 47.12 591 ASN A CA 1
ATOM 3630 C C . ASN A 1 591 ? 32.073 -3.131 4.903 1.00 46.75 591 ASN A C 1
ATOM 3631 O O . ASN A 1 591 ? 32.960 -3.545 5.646 1.00 42.87 591 ASN A O 1
ATOM 3636 N N . ASN A 1 592 ? 30.796 -3.086 5.261 1.00 42.45 592 ASN A N 1
ATOM 3637 C CA . ASN A 1 592 ? 30.392 -3.468 6.599 1.00 46.72 592 ASN A CA 1
ATOM 3638 C C . ASN A 1 592 ? 29.641 -4.791 6.630 1.00 42.17 592 ASN A C 1
ATOM 3639 O O . ASN A 1 592 ? 28.842 -5.035 7.527 1.00 40.73 592 ASN A O 1
ATOM 3644 N N . VAL A 1 593 ? 29.918 -5.649 5.654 1.00 37.43 593 VAL A N 1
ATOM 3645 C CA . VAL A 1 593 ? 29.252 -6.950 5.568 1.00 34.75 593 VAL A CA 1
ATOM 3646 C C . VAL A 1 593 ? 30.247 -8.077 5.856 1.00 34.27 593 VAL A C 1
ATOM 3647 O O . VAL A 1 593 ? 31.114 -8.365 5.041 1.00 35.17 593 VAL A O 1
ATOM 3651 N N . PRO A 1 594 ? 30.138 -8.711 7.037 1.00 33.42 594 PRO A N 1
ATOM 3652 C CA . PRO A 1 594 ? 31.071 -9.785 7.385 1.00 30.65 594 PRO A CA 1
ATOM 3653 C C . PRO A 1 594 ? 30.958 -10.984 6.442 1.00 33.46 594 PRO A C 1
ATOM 3654 O O . PRO A 1 594 ? 29.918 -11.174 5.814 1.00 32.20 594 PRO A O 1
ATOM 3658 N N . PRO A 1 595 ? 32.026 -11.793 6.354 1.00 34.64 595 PRO A N 1
ATOM 3659 C CA . PRO A 1 595 ? 32.124 -12.919 5.422 1.00 35.24 595 PRO A CA 1
ATOM 3660 C C . PRO A 1 595 ? 30.956 -13.888 5.532 1.00 33.08 595 PRO A C 1
ATOM 3661 O O . PRO A 1 595 ? 30.504 -14.369 4.506 1.00 28.88 595 PRO A O 1
ATOM 3665 N N . ALA A 1 596 ? 30.494 -14.194 6.742 1.00 30.76 596 ALA A N 1
ATOM 3666 C CA . ALA A 1 596 ? 29.383 -15.139 6.887 1.00 33.63 596 ALA A CA 1
ATOM 3667 C C . ALA A 1 596 ? 28.107 -14.645 6.183 1.00 28.49 596 ALA A C 1
ATOM 3668 O O . ALA A 1 596 ? 27.316 -15.437 5.692 1.00 26.83 596 ALA A O 1
ATOM 3670 N N . GLU A 1 597 ? 27.915 -13.330 6.169 1.00 28.35 597 GLU A N 1
ATOM 3671 C CA . GLU A 1 597 ? 26.776 -12.722 5.502 1.00 29.99 597 GLU A CA 1
ATOM 3672 C C . GLU A 1 597 ? 26.926 -12.733 3.982 1.00 28.94 597 GLU A C 1
ATOM 3673 O O . GLU A 1 597 ? 25.942 -12.954 3.256 1.00 27.16 597 GLU A O 1
ATOM 3679 N N . ILE A 1 598 ? 28.146 -12.483 3.511 1.00 27.45 598 ILE A N 1
ATOM 3680 C CA . ILE A 1 598 ? 28.453 -12.567 2.094 1.00 28.66 598 ILE A CA 1
ATOM 3681 C C . ILE A 1 598 ? 28.217 -13.982 1.597 1.00 28.65 598 ILE A C 1
ATOM 3682 O O . ILE A 1 598 ? 27.618 -14.187 0.546 1.00 28.40 598 ILE A O 1
ATOM 3687 N N . VAL A 1 599 ? 28.721 -14.958 2.343 1.00 27.67 599 VAL A N 1
ATOM 3688 C CA . VAL A 1 599 ? 28.542 -16.350 1.962 1.00 29.92 599 VAL A CA 1
ATOM 3689 C C . VAL A 1 599 ? 27.059 -16.743 1.874 1.00 27.59 599 VAL A C 1
ATOM 3690 O O . VAL A 1 599 ? 26.654 -17.448 0.955 1.00 27.84 599 VAL A O 1
ATOM 3694 N N . GLU A 1 600 ? 26.248 -16.297 2.829 1.00 29.27 600 GLU A N 1
ATOM 3695 C CA . GLU A 1 600 ? 24.825 -16.645 2.816 1.00 27.40 600 GLU A CA 1
ATOM 3696 C C . GLU A 1 600 ? 24.103 -15.937 1.656 1.00 26.22 600 GLU A C 1
ATOM 3697 O O . GLU A 1 600 ? 23.293 -16.536 0.954 1.00 24.89 600 GLU A O 1
ATOM 3703 N N . ALA A 1 601 ? 24.440 -14.672 1.440 1.00 27.27 601 ALA A N 1
ATOM 3704 C CA . ALA A 1 601 ? 23.874 -13.896 0.345 1.00 28.62 601 ALA A CA 1
ATOM 3705 C C . ALA A 1 601 ? 24.125 -14.562 -1.016 1.00 28.70 601 ALA A C 1
ATOM 3706 O O . ALA A 1 601 ? 23.218 -14.657 -1.840 1.00 26.62 601 ALA A O 1
ATOM 3708 N N . LEU A 1 602 ? 25.362 -15.018 -1.236 1.00 29.03 602 LEU A N 1
ATOM 3709 C CA . LEU A 1 602 ? 25.734 -15.676 -2.483 1.00 29.41 602 LEU A CA 1
ATOM 3710 C C . LEU A 1 602 ? 24.946 -16.973 -2.671 1.00 29.53 602 LEU A C 1
ATOM 3711 O O . LEU A 1 602 ? 24.376 -17.212 -3.741 1.00 30.67 602 LEU A O 1
ATOM 3716 N N . ASN A 1 603 ? 24.911 -17.797 -1.625 1.00 25.65 603 ASN A N 1
ATOM 3717 C CA . ASN A 1 603 ? 24.140 -19.020 -1.644 1.00 26.57 603 ASN A CA 1
ATOM 3718 C C . ASN A 1 603 ? 22.656 -18.797 -1.908 1.00 28.50 603 ASN A C 1
ATOM 3719 O O . ASN A 1 603 ? 22.061 -19.537 -2.677 1.00 28.83 603 ASN A O 1
ATOM 3724 N N . GLN A 1 604 ? 22.054 -17.795 -1.270 1.00 28.26 604 GLN A N 1
ATOM 3725 C CA . GLN A 1 604 ? 20.664 -17.445 -1.568 1.00 26.97 604 GLN A CA 1
ATOM 3726 C C . GLN A 1 604 ? 20.508 -17.116 -3.051 1.00 28.34 604 GLN A C 1
ATOM 3727 O O . GLN A 1 604 ? 19.601 -17.613 -3.710 1.00 28.51 604 GLN A O 1
ATOM 3733 N N . LEU A 1 605 ? 21.405 -16.289 -3.569 1.00 26.76 605 LEU A N 1
ATOM 3734 C CA . LEU A 1 605 ? 21.336 -15.901 -4.961 1.00 30.09 605 LEU A CA 1
ATOM 3735 C C . LEU A 1 605 ? 21.428 -17.104 -5.895 1.00 34.08 605 LEU A C 1
ATOM 3736 O O . LEU A 1 605 ? 20.731 -17.132 -6.898 1.00 29.15 605 LEU A O 1
ATOM 3741 N N . PHE A 1 606 ? 22.258 -18.093 -5.542 1.00 32.89 606 PHE A N 1
ATOM 3742 C CA . PHE A 1 606 ? 22.429 -19.303 -6.341 1.00 31.27 606 PHE A CA 1
ATOM 3743 C C . PHE A 1 606 ? 21.160 -20.131 -6.367 1.00 33.34 606 PHE A C 1
ATOM 3744 O O . PHE A 1 606 ? 20.809 -20.721 -7.401 1.00 34.74 606 PHE A O 1
ATOM 3752 N N . ASP A 1 607 ? 20.481 -20.196 -5.224 1.00 32.97 607 ASP A N 1
ATOM 3753 C CA . ASP A 1 607 ? 19.232 -20.950 -5.114 1.00 32.36 607 ASP A CA 1
ATOM 3754 C C . ASP A 1 607 ? 18.074 -20.319 -5.904 1.00 31.69 607 ASP A C 1
ATOM 3755 O O . ASP A 1 607 ? 17.287 -21.029 -6.518 1.00 30.45 607 ASP A O 1
ATOM 3760 N N . ILE A 1 608 ? 17.964 -18.997 -5.841 1.00 29.10 608 ILE A N 1
ATOM 3761 C CA . ILE A 1 608 ? 16.865 -18.263 -6.465 1.00 31.67 608 ILE A CA 1
ATOM 3762 C C . ILE A 1 608 ? 16.999 -18.083 -7.984 1.00 33.67 608 ILE A C 1
ATOM 3763 O O . ILE A 1 608 ? 16.027 -18.269 -8.720 1.00 33.40 608 ILE A O 1
ATOM 3768 N N . TYR A 1 609 ? 18.181 -17.708 -8.462 1.00 34.36 609 TYR A N 1
ATOM 3769 C CA . TYR A 1 609 ? 18.311 -17.387 -9.887 1.00 34.32 609 TYR A CA 1
ATOM 3770 C C . TYR A 1 609 ? 19.079 -18.429 -10.698 1.00 34.44 609 TYR A C 1
ATOM 3771 O O . TYR A 1 609 ? 19.759 -18.089 -11.659 1.00 35.58 609 TYR A O 1
ATOM 3780 N N . GLY A 1 610 ? 18.964 -19.693 -10.315 1.00 32.70 610 GLY A N 1
ATOM 3781 C CA . GLY A 1 610 ? 19.702 -20.741 -10.988 1.00 39.30 610 GLY A CA 1
ATOM 3782 C C . GLY A 1 610 ? 18.957 -21.434 -12.121 1.00 43.30 610 GLY A C 1
ATOM 3783 O O . GLY A 1 610 ? 19.503 -22.346 -12.743 1.00 45.85 610 GLY A O 1
ATOM 3784 N N . ASP A 1 611 ? 17.732 -20.991 -12.405 1.00 43.87 611 ASP A N 1
ATOM 3785 C CA . ASP A 1 611 ? 16.841 -21.680 -13.347 1.00 38.31 611 ASP A CA 1
ATOM 3786 C C . ASP A 1 611 ? 16.241 -20.729 -14.392 1.00 45.79 611 ASP A C 1
ATOM 3787 O O . ASP A 1 611 ? 15.447 -19.842 -14.061 1.00 44.92 611 ASP A O 1
ATOM 3792 N N . GLU A 1 612 ? 16.602 -20.934 -15.657 1.00 46.75 612 GLU A N 1
ATOM 3793 C CA . GLU A 1 612 ? 16.225 -20.011 -16.733 1.00 50.99 612 GLU A CA 1
ATOM 3794 C C . GLU A 1 612 ? 14.745 -20.080 -17.095 1.00 52.26 612 GLU A C 1
ATOM 3795 O O . GLU A 1 612 ? 14.242 -19.248 -17.845 1.00 53.54 612 GLU A O 1
ATOM 3801 N N . GLU A 1 613 ? 14.047 -21.080 -16.578 1.00 52.44 613 GLU A N 1
ATOM 3802 C CA . GLU A 1 613 ? 12.651 -21.281 -16.949 1.00 50.46 613 GLU A CA 1
ATOM 3803 C C . GLU A 1 613 ? 11.678 -20.635 -15.959 1.00 50.98 613 GLU A C 1
ATOM 3804 O O . GLU A 1 613 ? 10.465 -20.710 -16.137 1.00 49.47 613 GLU A O 1
ATOM 3810 N N . LEU A 1 614 ? 12.209 -19.997 -14.919 1.00 44.31 614 LEU A N 1
ATOM 3811 C CA . LEU A 1 614 ? 11.364 -19.334 -13.931 1.00 41.02 614 LEU A CA 1
ATOM 3812 C C . LEU A 1 614 ? 11.217 -17.865 -14.305 1.00 40.64 614 LEU A C 1
ATOM 3813 O O . LEU A 1 614 ? 12.157 -17.255 -14.816 1.00 38.97 614 LEU A O 1
ATOM 3818 N N . ALA A 1 615 ? 10.042 -17.295 -14.057 1.00 36.75 615 ALA A N 1
ATOM 3819 C CA . ALA A 1 615 ? 9.791 -15.893 -14.403 1.00 42.17 615 ALA A CA 1
ATOM 3820 C C . ALA A 1 615 ? 10.835 -14.888 -13.868 1.00 44.70 615 ALA A C 1
ATOM 3821 O O . ALA A 1 615 ? 11.191 -13.937 -14.569 1.00 45.91 615 ALA A O 1
ATOM 3823 N N . CYS A 1 616 ? 11.323 -15.098 -12.642 1.00 37.73 616 CYS A N 1
ATOM 3824 C CA . CYS A 1 616 ? 12.283 -14.169 -12.033 1.00 40.82 616 CYS A CA 1
ATOM 3825 C C . CYS A 1 616 ? 13.634 -14.117 -12.754 1.00 40.19 616 CYS A C 1
ATOM 3826 O O . CYS A 1 616 ? 14.411 -13.182 -12.575 1.00 40.96 616 CYS A O 1
ATOM 3829 N N . ASP A 1 617 ? 13.926 -15.126 -13.559 1.00 39.93 617 ASP A N 1
ATOM 3830 C CA . ASP A 1 617 ? 15.145 -15.094 -14.361 1.00 44.60 617 ASP A CA 1
ATOM 3831 C C . ASP A 1 617 ? 15.158 -13.889 -15.321 1.00 44.93 617 ASP A C 1
ATOM 3832 O O . ASP A 1 617 ? 16.023 -13.019 -15.225 1.00 42.79 617 ASP A O 1
ATOM 3837 N N . LYS A 1 618 ? 14.192 -13.822 -16.232 1.00 46.90 618 LYS A N 1
ATOM 3838 C CA . LYS A 1 618 ? 14.134 -12.710 -17.180 1.00 49.06 618 LYS A CA 1
ATOM 3839 C C . LYS A 1 618 ? 13.561 -11.449 -16.542 1.00 44.43 618 LYS A C 1
ATOM 3840 O O . LYS A 1 618 ? 14.052 -10.350 -16.772 1.00 43.85 618 LYS A O 1
ATOM 3846 N N . GLU A 1 619 ? 12.525 -11.618 -15.729 1.00 47.61 619 GLU A N 1
ATOM 3847 C CA . GLU A 1 619 ? 11.815 -10.479 -15.154 1.00 45.07 619 GLU A CA 1
ATOM 3848 C C . GLU A 1 619 ? 12.589 -9.768 -14.033 1.00 45.15 619 GLU A C 1
ATOM 3849 O O . GLU A 1 619 ? 12.211 -8.669 -13.620 1.00 44.29 619 GLU A O 1
ATOM 3855 N N . VAL A 1 620 ? 13.672 -10.379 -13.550 1.00 39.30 620 VAL A N 1
ATOM 3856 C CA . VAL A 1 620 ? 14.497 -9.726 -12.537 1.00 40.19 620 VAL A CA 1
ATOM 3857 C C . VAL A 1 620 ? 16.002 -9.879 -12.748 1.00 39.56 620 VAL A C 1
ATOM 3858 O O . VAL A 1 620 ? 16.733 -8.890 -12.839 1.00 37.76 620 VAL A O 1
ATOM 3862 N N . PHE A 1 621 ? 16.477 -11.118 -12.782 1.00 36.72 621 PHE A N 1
ATOM 3863 C CA . PHE A 1 621 ? 17.906 -11.325 -12.872 1.00 35.95 621 PHE A CA 1
ATOM 3864 C C . PHE A 1 621 ? 18.507 -10.597 -14.079 1.00 39.59 621 PHE A C 1
ATOM 3865 O O . PHE A 1 621 ? 19.444 -9.808 -13.941 1.00 40.57 621 PHE A O 1
ATOM 3873 N N . TRP A 1 622 ? 17.960 -10.852 -15.262 1.00 40.94 622 TRP A N 1
ATOM 3874 C CA . TRP A 1 622 ? 18.468 -10.203 -16.466 1.00 40.88 622 TRP A CA 1
ATOM 3875 C C . TRP A 1 622 ? 18.033 -8.756 -16.599 1.00 40.40 622 TRP A C 1
ATOM 3876 O O . TRP A 1 622 ? 18.808 -7.920 -17.050 1.00 46.12 622 TRP A O 1
ATOM 3887 N N . LYS A 1 623 ? 16.804 -8.443 -16.213 1.00 41.97 623 LYS A N 1
ATOM 3888 C CA . LYS A 1 623 ? 16.317 -7.082 -16.429 1.00 43.82 623 LYS A CA 1
ATOM 3889 C C . LYS A 1 623 ? 17.036 -6.055 -15.571 1.00 47.59 623 LYS A C 1
ATOM 3890 O O . LYS A 1 623 ? 17.254 -4.921 -16.012 1.00 47.54 623 LYS A O 1
ATOM 3896 N N . ASP A 1 624 ? 17.400 -6.442 -14.347 1.00 44.27 624 ASP A N 1
ATOM 3897 C CA . ASP A 1 624 ? 18.004 -5.489 -13.424 1.00 40.88 624 ASP A CA 1
ATOM 3898 C C . ASP A 1 624 ? 19.514 -5.645 -13.366 1.00 43.23 624 ASP A C 1
ATOM 3899 O O . ASP A 1 624 ? 20.163 -5.140 -12.448 1.00 43.36 624 ASP A O 1
ATOM 3904 N N . GLY A 1 625 ? 20.067 -6.354 -14.348 1.00 42.48 625 GLY A N 1
ATOM 3905 C CA . GLY A 1 625 ? 21.509 -6.437 -14.525 1.00 42.53 625 GLY A CA 1
ATOM 3906 C C . GLY A 1 625 ? 22.312 -7.014 -13.370 1.00 40.02 625 GLY A C 1
ATOM 3907 O O . GLY A 1 625 ? 23.374 -6.486 -13.036 1.00 41.39 625 GLY A O 1
ATOM 3908 N N . PHE A 1 626 ? 21.821 -8.100 -12.776 1.00 37.65 626 PHE A N 1
ATOM 3909 C CA . PHE A 1 626 ? 22.496 -8.731 -11.641 1.00 37.85 626 PHE A CA 1
ATOM 3910 C C . PHE A 1 626 ? 23.874 -9.314 -11.981 1.00 40.10 626 PHE A C 1
ATOM 3911 O O . PHE A 1 626 ? 24.764 -9.356 -11.127 1.00 39.65 626 PHE A O 1
ATOM 3919 N N . LEU A 1 627 ? 24.047 -9.766 -13.220 1.00 38.96 627 LEU A N 1
ATOM 3920 C CA . LEU A 1 627 ? 25.279 -10.448 -13.632 1.00 39.77 627 LEU A CA 1
ATOM 3921 C C . LEU A 1 627 ? 26.520 -9.557 -13.518 1.00 42.78 627 LEU A C 1
ATOM 3922 O O . LEU A 1 627 ? 27.564 -9.982 -13.032 1.00 45.39 627 LEU A O 1
ATOM 3927 N N . LYS A 1 628 ? 26.402 -8.311 -13.945 1.00 44.14 628 LYS A N 1
ATOM 3928 C CA . LYS A 1 628 ? 27.524 -7.389 -13.884 1.00 44.99 628 LYS A CA 1
ATOM 3929 C C . LYS A 1 628 ? 28.054 -7.304 -12.451 1.00 47.62 628 LYS A C 1
ATOM 3930 O O . LYS A 1 628 ? 29.273 -7.290 -12.221 1.00 44.69 628 LYS A O 1
ATOM 3936 N N . HIS A 1 629 ? 27.130 -7.270 -11.491 1.00 43.15 629 HIS A N 1
ATOM 3937 C CA . HIS A 1 629 ? 27.499 -7.075 -10.095 1.00 45.23 629 HIS A CA 1
ATOM 3938 C C . HIS A 1 629 ? 28.091 -8.336 -9.473 1.00 41.47 629 HIS A C 1
ATOM 3939 O O . HIS A 1 629 ? 29.007 -8.252 -8.657 1.00 43.13 629 HIS A O 1
ATOM 3946 N N . LEU A 1 630 ? 27.596 -9.496 -9.894 1.00 40.71 630 LEU A N 1
ATOM 3947 C CA . LEU A 1 630 ? 28.144 -10.772 -9.451 1.00 41.77 630 LEU A CA 1
ATOM 3948 C C . LEU A 1 630 ? 29.558 -10.986 -9.983 1.00 43.11 630 LEU A C 1
ATOM 3949 O O . LEU A 1 630 ? 30.477 -11.309 -9.227 1.00 37.53 630 LEU A O 1
ATOM 3954 N N . GLU A 1 631 ? 29.731 -10.789 -11.285 1.00 40.96 631 GLU A N 1
ATOM 3955 C CA . GLU A 1 631 ? 31.040 -10.932 -11.910 1.00 41.77 631 GLU A CA 1
ATOM 3956 C C . GLU A 1 631 ? 32.056 -9.985 -11.264 1.00 44.02 631 GLU A C 1
ATOM 3957 O O . GLU A 1 631 ? 33.192 -10.380 -10.957 1.00 47.15 631 GLU A O 1
ATOM 3963 N N . GLU A 1 632 ? 31.642 -8.743 -11.030 1.00 40.55 632 GLU A N 1
ATOM 3964 C CA . GLU A 1 632 ? 32.521 -7.740 -10.435 1.00 42.21 632 GLU A CA 1
ATOM 3965 C C . GLU A 1 632 ? 32.897 -8.039 -8.981 1.00 44.94 632 GLU A C 1
ATOM 3966 O O . GLU A 1 632 ? 33.875 -7.493 -8.463 1.00 42.23 632 GLU A O 1
ATOM 3972 N N . PHE A 1 633 ? 32.123 -8.898 -8.324 1.00 43.41 633 PHE A N 1
ATOM 3973 C CA . PHE A 1 633 ? 32.363 -9.175 -6.910 1.00 40.43 633 PHE A CA 1
ATOM 3974 C C . PHE A 1 633 ? 33.533 -10.141 -6.724 1.00 39.90 633 PHE A C 1
ATOM 3975 O O . PHE A 1 633 ? 34.235 -10.093 -5.711 1.00 42.13 633 PHE A O 1
ATOM 3983 N N . LEU A 1 634 ? 33.745 -10.990 -7.724 1.00 39.50 634 LEU A N 1
ATOM 3984 C CA . LEU A 1 634 ? 34.766 -12.037 -7.688 1.00 45.82 634 LEU A CA 1
ATOM 3985 C C . LEU A 1 634 ? 36.111 -11.688 -7.016 1.00 44.98 634 LEU A C 1
ATOM 3986 O O . LEU A 1 634 ? 36.567 -12.432 -6.144 1.00 44.32 634 LEU A O 1
ATOM 3991 N N . PRO A 1 635 ? 36.752 -10.579 -7.427 1.00 45.41 635 PRO A N 1
ATOM 3992 C CA . PRO A 1 635 ? 38.034 -10.211 -6.808 1.00 45.63 635 PRO A CA 1
ATOM 3993 C C . PRO A 1 635 ? 37.902 -9.928 -5.312 1.00 47.67 635 PRO A C 1
ATOM 3994 O O . PRO A 1 635 ? 38.738 -10.386 -4.514 1.00 45.60 635 PRO A O 1
ATOM 3998 N N . LYS A 1 636 ? 36.872 -9.169 -4.943 1.00 44.59 636 LYS A N 1
ATOM 3999 C CA . LYS A 1 636 ? 36.569 -8.902 -3.541 1.00 41.67 636 LYS A CA 1
ATOM 4000 C C . LYS A 1 636 ? 36.301 -10.212 -2.799 1.00 40.70 636 LYS A C 1
ATOM 4001 O O . LYS A 1 636 ? 36.661 -10.354 -1.627 1.00 40.31 636 LYS A O 1
ATOM 4007 N N . MET A 1 637 ? 35.696 -11.175 -3.492 1.00 40.16 637 MET A N 1
ATOM 4008 C CA . MET A 1 637 ? 35.429 -12.478 -2.895 1.00 40.25 637 MET A CA 1
ATOM 4009 C C . MET A 1 637 ? 36.728 -13.255 -2.642 1.00 40.43 637 MET A C 1
ATOM 4010 O O . MET A 1 637 ? 36.916 -13.839 -1.566 1.00 39.00 637 MET A O 1
ATOM 4015 N N . ARG A 1 638 ? 37.626 -13.252 -3.625 1.00 39.61 638 ARG A N 1
ATOM 4016 C CA . ARG A 1 638 ? 38.930 -13.889 -3.455 1.00 43.02 638 ARG A CA 1
ATOM 4017 C C . ARG A 1 638 ? 39.677 -13.285 -2.273 1.00 41.08 638 ARG A C 1
ATOM 4018 O O . ARG A 1 638 ? 40.174 -14.004 -1.404 1.00 42.58 638 ARG A O 1
ATOM 4026 N N . THR A 1 639 ? 39.729 -11.961 -2.235 1.00 40.59 639 THR A N 1
ATOM 4027 C CA . THR A 1 639 ? 40.380 -11.255 -1.145 1.00 42.75 639 THR A CA 1
ATOM 4028 C C . THR A 1 639 ? 39.814 -11.648 0.207 1.00 42.15 639 THR A C 1
ATOM 4029 O O . THR A 1 639 ? 40.560 -11.956 1.137 1.00 46.39 639 THR A O 1
ATOM 4033 N N . LEU A 1 640 ? 38.492 -11.638 0.317 1.00 40.01 640 LEU A N 1
ATOM 4034 C CA . LEU A 1 640 ? 37.859 -11.868 1.601 1.00 39.70 640 LEU A CA 1
ATOM 4035 C C . LEU A 1 640 ? 37.969 -13.327 2.058 1.00 37.99 640 LEU A C 1
ATOM 4036 O O . LEU A 1 640 ? 38.061 -13.601 3.258 1.00 38.15 640 LEU A O 1
ATOM 4041 N N . THR A 1 641 ? 37.954 -14.255 1.107 1.00 38.64 641 THR A N 1
ATOM 4042 C CA . THR A 1 641 ? 37.998 -15.680 1.425 1.00 35.79 641 THR A CA 1
ATOM 4043 C C . THR A 1 641 ? 39.362 -16.039 2.005 1.00 40.87 641 THR A C 1
ATOM 4044 O O . THR A 1 641 ? 39.465 -16.820 2.967 1.00 37.00 641 THR A O 1
ATOM 4048 N N . LYS A 1 642 ? 40.408 -15.452 1.427 1.00 42.79 642 LYS A N 1
ATOM 4049 C CA . LYS A 1 642 ? 41.759 -15.678 1.917 1.00 42.75 642 LYS A CA 1
ATOM 4050 C C . LYS A 1 642 ? 41.949 -15.098 3.314 1.00 43.27 642 LYS A C 1
ATOM 4051 O O . LYS A 1 642 ? 42.718 -15.630 4.096 1.00 39.39 642 LYS A O 1
ATOM 4057 N N . GLY A 1 643 ? 41.230 -14.026 3.627 1.00 40.67 643 GLY A N 1
ATOM 4058 C CA . GLY A 1 643 ? 41.366 -13.371 4.915 1.00 38.10 643 GLY A CA 1
ATOM 4059 C C . GLY A 1 643 ? 40.834 -14.158 6.109 1.00 38.81 643 GLY A C 1
ATOM 4060 O O . GLY A 1 643 ? 41.106 -13.812 7.252 1.00 39.99 643 GLY A O 1
ATOM 4061 N N . ILE A 1 644 ? 40.071 -15.215 5.853 1.00 38.57 644 ILE A N 1
ATOM 4062 C CA . ILE A 1 644 ? 39.499 -16.016 6.930 1.00 37.26 644 ILE A CA 1
ATOM 4063 C C . ILE A 1 644 ? 40.515 -17.059 7.390 1.00 41.23 644 ILE A C 1
ATOM 4064 O O . ILE A 1 644 ? 40.894 -17.940 6.613 1.00 39.72 644 ILE A O 1
ATOM 4069 N N . ASP A 1 645 ? 40.944 -16.967 8.650 1.00 39.92 645 ASP A N 1
ATOM 4070 C CA . ASP A 1 645 ? 41.982 -17.868 9.175 1.00 41.25 645 ASP A CA 1
ATOM 4071 C C . ASP A 1 645 ? 41.496 -19.315 9.317 1.00 40.16 645 ASP A C 1
ATOM 4072 O O . ASP A 1 645 ? 40.515 -19.594 10.020 1.00 40.84 645 ASP A O 1
ATOM 4077 N N . LYS A 1 646 ? 42.212 -20.228 8.664 1.00 41.06 646 LYS A N 1
ATOM 4078 C CA . LYS A 1 646 ? 41.865 -21.652 8.645 1.00 45.30 646 LYS A CA 1
ATOM 4079 C C . LYS A 1 646 ? 41.995 -22.311 10.016 1.00 43.98 646 LYS A C 1
ATOM 4080 O O . LYS A 1 646 ? 41.279 -23.265 10.321 1.00 41.48 646 LYS A O 1
ATOM 4086 N N . ARG A 1 647 ? 42.925 -21.816 10.827 1.00 42.97 647 ARG A N 1
ATOM 4087 C CA . ARG A 1 647 ? 43.170 -22.399 12.145 1.00 45.42 647 ARG A CA 1
ATOM 4088 C C . ARG A 1 647 ? 42.026 -22.083 13.103 1.00 47.69 647 ARG A C 1
ATOM 4089 O O . ARG A 1 647 ? 41.569 -22.950 13.862 1.00 48.10 647 ARG A O 1
ATOM 4097 N N . THR A 1 648 ? 41.558 -20.837 13.050 1.00 47.66 648 THR A N 1
ATOM 4098 C CA . THR A 1 648 ? 40.587 -20.332 14.015 1.00 45.10 648 THR A CA 1
ATOM 4099 C C . THR A 1 648 ? 39.152 -20.410 13.506 1.00 48.81 648 THR A C 1
ATOM 4100 O O . THR A 1 648 ? 38.213 -20.538 14.296 1.00 47.53 648 THR A O 1
ATOM 4104 N N . GLN A 1 649 ? 38.983 -20.326 12.188 1.00 44.53 649 GLN A N 1
ATOM 4105 C CA . GLN A 1 649 ? 37.653 -20.399 11.600 1.00 41.49 649 GLN A CA 1
ATOM 4106 C C . GLN A 1 649 ? 37.581 -21.382 10.431 1.00 40.31 649 GLN A C 1
ATOM 4107 O O . GLN A 1 649 ? 37.245 -21.010 9.312 1.00 39.53 649 GLN A O 1
ATOM 4113 N N . PRO A 1 650 ? 37.880 -22.655 10.699 1.00 42.45 650 PRO A N 1
ATOM 4114 C CA . PRO A 1 650 ? 37.887 -23.650 9.623 1.00 43.59 650 PRO A CA 1
ATOM 4115 C C . PRO A 1 650 ? 36.515 -23.870 8.944 1.00 39.23 650 PRO A C 1
ATOM 4116 O O . PRO A 1 650 ? 36.485 -24.092 7.740 1.00 39.15 650 PRO A O 1
ATOM 4120 N N . GLU A 1 651 ? 35.412 -23.828 9.689 1.00 37.26 651 GLU A N 1
ATOM 4121 C CA . GLU A 1 651 ? 34.101 -24.023 9.076 1.00 43.40 651 GLU A CA 1
ATOM 4122 C C . GLU A 1 651 ? 33.726 -22.863 8.138 1.00 37.70 651 GLU A C 1
ATOM 4123 O O . GLU A 1 651 ? 33.256 -23.084 7.030 1.00 38.76 651 GLU A O 1
ATOM 4129 N N . LEU A 1 652 ? 33.963 -21.630 8.572 1.00 37.50 652 LEU A N 1
ATOM 4130 C CA . LEU A 1 652 ? 33.681 -20.466 7.734 1.00 39.16 652 LEU A CA 1
ATOM 4131 C C . LEU A 1 652 ? 34.554 -20.444 6.481 1.00 37.55 652 LEU A C 1
ATOM 4132 O O . LEU A 1 652 ? 34.062 -20.169 5.378 1.00 33.41 652 LEU A O 1
ATOM 4137 N N . ARG A 1 653 ? 35.842 -20.728 6.645 1.00 34.70 653 ARG A N 1
ATOM 4138 C CA . ARG A 1 653 ? 36.756 -20.729 5.503 1.00 37.31 653 ARG A CA 1
ATOM 4139 C C . ARG A 1 653 ? 36.311 -21.756 4.470 1.00 34.27 653 ARG A C 1
ATOM 4140 O O . ARG A 1 653 ? 36.298 -21.486 3.279 1.00 33.11 653 ARG A O 1
ATOM 4148 N N . THR A 1 654 ? 35.938 -22.936 4.941 1.00 34.80 654 THR A N 1
ATOM 4149 C CA . THR A 1 654 ? 35.483 -23.997 4.048 1.00 39.59 654 THR A CA 1
ATOM 4150 C C . THR A 1 654 ? 34.234 -23.576 3.265 1.00 38.09 654 THR A C 1
ATOM 4151 O O . THR A 1 654 ? 34.090 -23.888 2.094 1.00 34.36 654 THR A O 1
ATOM 4155 N N . ARG A 1 655 ? 33.322 -22.879 3.924 1.00 36.13 655 ARG A N 1
ATOM 4156 C CA . ARG A 1 655 ? 32.092 -22.468 3.269 1.00 36.01 655 ARG A CA 1
ATOM 4157 C C . ARG A 1 655 ? 32.365 -21.311 2.311 1.00 34.76 655 ARG A C 1
ATOM 4158 O O . ARG A 1 655 ? 31.781 -21.236 1.233 1.00 33.09 655 ARG A O 1
ATOM 4166 N N . ALA A 1 656 ? 33.286 -20.431 2.700 1.00 35.35 656 ALA A N 1
ATOM 4167 C CA . ALA A 1 656 ? 33.669 -19.337 1.829 1.00 35.55 656 ALA A CA 1
ATOM 4168 C C . ALA A 1 656 ? 34.349 -19.836 0.541 1.00 35.64 656 ALA A C 1
ATOM 4169 O O . ALA A 1 656 ? 34.065 -19.326 -0.541 1.00 32.15 656 ALA A O 1
ATOM 4171 N N . ASP A 1 657 ? 35.253 -20.813 0.659 1.00 36.99 657 ASP A N 1
ATOM 4172 C CA . ASP A 1 657 ? 35.914 -21.353 -0.533 1.00 37.57 657 ASP A CA 1
ATOM 4173 C C . ASP A 1 657 ? 34.908 -21.996 -1.491 1.00 36.29 657 ASP A C 1
ATOM 4174 O O . ASP A 1 657 ? 34.995 -21.826 -2.712 1.00 35.60 657 ASP A O 1
ATOM 4179 N N . GLU A 1 658 ? 33.954 -22.727 -0.927 1.00 36.22 658 GLU A N 1
ATOM 4180 C CA . GLU A 1 658 ? 32.899 -23.366 -1.710 1.00 36.49 658 GLU A CA 1
ATOM 4181 C C . GLU A 1 658 ? 32.031 -22.333 -2.416 1.00 34.80 658 GLU A C 1
ATOM 4182 O O . GLU A 1 658 ? 31.668 -22.514 -3.578 1.00 38.83 658 GLU A O 1
ATOM 4188 N N . ALA A 1 659 ? 31.698 -21.249 -1.722 1.00 31.33 659 ALA A N 1
ATOM 4189 C CA . ALA A 1 659 ? 30.917 -20.174 -2.324 1.00 32.86 659 ALA A CA 1
ATOM 4190 C C . ALA A 1 659 ? 31.700 -19.430 -3.412 1.00 36.62 659 ALA A C 1
ATOM 4191 O O . ALA A 1 659 ? 31.128 -19.011 -4.422 1.00 35.08 659 ALA A O 1
ATOM 4193 N N . LEU A 1 660 ? 33.000 -19.254 -3.204 1.00 33.70 660 LEU A N 1
ATOM 4194 C CA . LEU A 1 660 ? 33.831 -18.592 -4.203 1.00 36.78 660 LEU A CA 1
ATOM 4195 C C . LEU A 1 660 ? 33.893 -19.442 -5.475 1.00 38.87 660 LEU A C 1
ATOM 4196 O O . LEU A 1 660 ? 33.768 -18.927 -6.590 1.00 38.52 660 LEU A O 1
ATOM 4201 N N . LEU A 1 661 ? 34.076 -20.746 -5.297 1.00 39.43 661 LEU A N 1
ATOM 4202 C CA . LEU A 1 661 ? 34.030 -21.703 -6.405 1.00 38.30 661 LEU A CA 1
ATOM 4203 C C . LEU A 1 661 ? 32.694 -21.646 -7.151 1.00 37.08 661 LEU A C 1
ATOM 4204 O O . LEU A 1 661 ? 32.656 -21.542 -8.385 1.00 35.17 661 LEU A O 1
ATOM 4209 N N . ASN A 1 662 ? 31.595 -21.710 -6.397 1.00 39.10 662 ASN A N 1
ATOM 4210 C CA . ASN A 1 662 ? 30.260 -21.645 -6.991 1.00 34.56 662 ASN A CA 1
ATOM 4211 C C . ASN A 1 662 ? 29.941 -20.297 -7.641 1.00 34.86 662 ASN A C 1
ATOM 4212 O O . ASN A 1 662 ? 29.176 -20.235 -8.605 1.00 33.12 662 ASN A O 1
ATOM 4217 N N . LEU A 1 663 ? 30.512 -19.220 -7.110 1.00 32.99 663 LEU A N 1
ATOM 4218 C CA . LEU A 1 663 ? 30.357 -17.912 -7.744 1.00 37.32 663 LEU A CA 1
ATOM 4219 C C . LEU A 1 663 ? 30.944 -17.911 -9.156 1.00 36.92 663 LEU A C 1
ATOM 4220 O O . LEU A 1 663 ? 30.292 -17.458 -10.107 1.00 38.25 663 LEU A O 1
ATOM 4225 N N . GLY A 1 664 ? 32.165 -18.429 -9.284 1.00 36.85 664 GLY A N 1
ATOM 4226 C CA . GLY A 1 664 ? 32.804 -18.588 -10.582 1.00 36.51 664 GLY A CA 1
ATOM 4227 C C . GLY A 1 664 ? 31.961 -19.432 -11.519 1.00 36.00 664 GLY A C 1
ATOM 4228 O O . GLY A 1 664 ? 31.729 -19.047 -12.669 1.00 39.19 664 GLY A O 1
ATOM 4229 N N . ARG A 1 665 ? 31.494 -20.577 -11.034 1.00 32.81 665 ARG A N 1
ATOM 4230 C CA . ARG A 1 665 ? 30.637 -21.448 -11.836 1.00 37.21 665 ARG A CA 1
ATOM 4231 C C . ARG A 1 665 ? 29.339 -20.789 -12.256 1.00 38.79 665 ARG A C 1
ATOM 4232 O O . ARG A 1 665 ? 28.885 -20.954 -13.384 1.00 39.13 665 ARG A O 1
ATOM 4240 N N . PHE A 1 666 ? 28.726 -20.067 -11.327 1.00 37.88 666 PHE A N 1
ATOM 4241 C CA . PHE A 1 666 ? 27.413 -19.484 -11.559 1.00 35.10 666 PHE A CA 1
ATOM 4242 C C . PHE A 1 666 ? 27.513 -18.391 -12.610 1.00 36.88 666 PHE A C 1
ATOM 4243 O O . PHE A 1 666 ? 26.623 -18.252 -13.447 1.00 37.85 666 PHE A O 1
ATOM 4251 N N . VAL A 1 667 ? 28.608 -17.635 -12.570 1.00 36.84 667 VAL A N 1
ATOM 4252 C CA . VAL A 1 667 ? 28.842 -16.559 -13.523 1.00 40.00 667 VAL A CA 1
ATOM 4253 C C . VAL A 1 667 ? 29.056 -17.070 -14.951 1.00 41.90 667 VAL A C 1
ATOM 4254 O O . VAL A 1 667 ? 28.539 -16.485 -15.900 1.00 39.37 667 VAL A O 1
ATOM 4258 N N . GLN A 1 668 ? 29.817 -18.152 -15.100 1.00 41.31 668 GLN A N 1
ATOM 4259 C CA . GLN A 1 668 ? 30.031 -18.748 -16.421 1.00 45.58 668 GLN A CA 1
ATOM 4260 C C . GLN A 1 668 ? 28.718 -19.324 -16.942 1.00 42.52 668 GLN A C 1
ATOM 4261 O O . GLN A 1 668 ? 28.403 -19.205 -18.125 1.00 40.89 668 GLN A O 1
ATOM 4267 N N . TYR A 1 669 ? 27.953 -19.948 -16.052 1.00 36.77 669 TYR A N 1
ATOM 4268 C CA . TYR A 1 669 ? 26.690 -20.573 -16.447 1.00 38.30 669 TYR A CA 1
ATOM 4269 C C . TYR A 1 669 ? 25.657 -19.552 -16.965 1.00 42.81 669 TYR A C 1
ATOM 4270 O O . TYR A 1 669 ? 25.001 -19.769 -18.001 1.00 38.55 669 TYR A O 1
ATOM 4279 N N . LYS A 1 670 ? 25.506 -18.448 -16.237 1.00 37.02 670 LYS A N 1
ATOM 4280 C CA . LYS A 1 670 ? 24.556 -17.419 -16.622 1.00 37.94 670 LYS A CA 1
ATOM 4281 C C . LYS A 1 670 ? 24.935 -16.800 -17.975 1.00 42.46 670 LYS A C 1
ATOM 4282 O O . LYS A 1 670 ? 24.063 -16.555 -18.807 1.00 40.65 670 LYS A O 1
ATOM 4288 N N . LYS A 1 671 ? 26.229 -16.552 -18.180 1.00 43.73 671 LYS A N 1
ATOM 4289 C CA . LYS A 1 671 ? 26.737 -16.074 -19.470 1.00 46.85 671 LYS A CA 1
ATOM 4290 C C . LYS A 1 671 ? 26.410 -17.053 -20.594 1.00 46.97 671 LYS A C 1
ATOM 4291 O O . LYS A 1 671 ? 25.982 -16.643 -21.678 1.00 47.45 671 LYS A O 1
ATOM 4297 N N . LYS A 1 672 ? 26.606 -18.343 -20.331 1.00 44.43 672 LYS A N 1
ATOM 4298 C CA . LYS A 1 672 ? 26.324 -19.386 -21.318 1.00 44.45 672 LYS A CA 1
ATOM 4299 C C . LYS A 1 672 ? 24.839 -19.446 -21.660 1.00 46.71 672 LYS A C 1
ATOM 4300 O O . LYS A 1 672 ? 24.456 -19.902 -22.738 1.00 46.24 672 LYS A O 1
ATOM 4306 N N . HIS A 1 673 ? 23.996 -18.971 -20.753 1.00 44.13 673 HIS A N 1
ATOM 4307 C CA . HIS A 1 673 ? 22.563 -18.980 -21.009 1.00 42.44 673 HIS A CA 1
ATOM 4308 C C . HIS A 1 673 ? 21.956 -17.572 -21.063 1.00 43.53 673 HIS A C 1
ATOM 4309 O O . HIS A 1 673 ? 20.764 -17.392 -20.811 1.00 45.47 673 HIS A O 1
ATOM 4316 N N . ALA A 1 674 ? 22.771 -16.573 -21.385 1.00 44.52 674 ALA A N 1
ATOM 4317 C CA . ALA A 1 674 ? 22.277 -15.200 -21.454 1.00 46.82 674 ALA A CA 1
ATOM 4318 C C . ALA A 1 674 ? 21.240 -15.046 -22.575 1.00 53.10 674 ALA A C 1
ATOM 4319 O O . ALA A 1 674 ? 21.416 -15.589 -23.674 1.00 51.87 674 ALA A O 1
ATOM 4321 N N . PRO A 1 675 ? 20.156 -14.291 -22.303 1.00 53.88 675 PRO A N 1
ATOM 4322 C CA . PRO A 1 675 ? 19.077 -14.103 -23.282 1.00 53.46 675 PRO A CA 1
ATOM 4323 C C . PRO A 1 675 ? 19.481 -13.128 -24.388 1.00 51.48 675 PRO A C 1
ATOM 4324 O O . PRO A 1 675 ? 19.151 -13.375 -25.550 1.00 60.52 675 PRO A O 1
#

Foldseek 3Di:
DVVLVVLCVPQNVVLVVLCDDDDDVSQLVSLVSCLVLCVDPSSVVSNVVVVVLVCLVPPQCPDPDLSSNLSSLSNLQSNLVPDALVVLVVCVVVVVLVSLLVLLVVLVCQCPDVPPHNVPDDPVVNVSSVSNLLSSLSSLLSNLVSDVVSLVVNLPSVSLLVSLLCCQQVVPDDPVSNLSSLVSLLSSLALDQSSLCCQCVDPPRVSVVSLVVLLQDDPLCNLSSLSNLQSSCLNNVCDLLHHDVVRDDNLSNLVSLLVLLVVDAQPDQADPVRHCSVVSLLSSLQSLLVLLQSNLVVLVSVVSVSSLVSCLPRVLVSLLVLLDHDDDDVSSVVSNLSSLSSLLSNLQSLLVDDCPVNPPVVSLVSCLVVLQVCLVRHLVVVLPPPDPDVSVLLSSLSSLLSSLSSCAQVRDCVPNVLVSLLVVLVVVLVVVCSDSNNSSLRNLLSNLAPPHPLVSVQVNLVSLLVCLVVVPPPALSNVLSSLVSCCRRQVDCPGPNVVSHCQVVPSLVSLVVSLVVLVVRLVVDDCVVCVPSSVSSVVSSVVSVVSSVVCVVVPD

InterPro domains:
  IPR011989 Armadillo-like helical [G3DSA:1.25.10.10] (25-338)
  IPR011989 Armadillo-like helical [G3DSA:1.25.10.10] (339-676)
  IPR016024 Armadillo-type fold [SSF48371] (39-467)
  IPR052616 SYO1-like [PTHR13347] (1-674)
  IPR052616 SYO1-like [cd13394] (14-673)
  IPR057990 SYO1-like, TPR repeats [PF25567] (440-673)

Solvent-accessible surface area: 25949 Å² total; per-residue (Å²): 126,104,131,58,49,117,59,74,86,72,122,0,64,65,16,12,148,71,2,75,58,125,100,32,155,21,22,38,59,2,4,44,37,1,34,107,31,0,109,74,53,129,8,22,105,14,1,44,161,35,110,1,7,106,14,0,34,75,70,0,16,99,31,150,58,47,51,0,67,8,4,0,6,54,2,0,39,17,2,8,101,66,31,124,45,70,12,4,16,82,0,52,196,80,83,1,7,49,32,0,45,122,16,0,80,45,7,5,96,42,28,71,50,85,156,69,42,23,89,153,36,131,136,68,83,17,154,26,10,31,80,9,0,16,3,0,1,28,0,2,10,56,0,4,130,10,114,125,116,1,23,90,21,0,2,83,30,94,23,1,0,66,2,1,5,61,4,1,27,44,70,111,16,59,136,112,17,6,52,58,0,6,58,3,0,34,27,0,0,98,108,2,103,96,0,0,76,19,0,38,103,20,152,96,19,91,0,10,64,44,0,51,160,28,1,84,30,141,44,98,55,8,5,23,0,0,5,0,0,2,13,0,1,33,23,30,76,44,11,16,65,46,76,14,126,134,38,4,7,11,11,68,1,0,46,9,0,4,112,5,0,92,108,6,75,76,61,18,29,88,119,152,90,43,66,144,75,15,44,20,4,56,54,0,0,77,7,0,10,39,0,0,72,32,3,54,60,4,15,99,142,59,143,120,22,35,2,0,65,40,0,18,125,42,0,0,64,34,0,16,81,0,0,68,29,80,109,87,45,115,74,14,78,53,11,22,15,54,0,0,43,0,0,29,38,0,0,57,10,0,7,73,21,93,41,77,158,59,92,37,49,85,5,47,108,35,1,52,86,23,0,54,107,0,0,122,109,0,0,17,45,16,23,96,75,149,61,94,63,60,131,18,13,39,35,5,0,13,0,0,24,0,0,0,80,11,5,68,9,90,7,16,58,92,35,64,2,4,131,79,1,29,66,28,5,98,41,16,79,146,162,103,38,74,33,23,5,3,26,0,0,0,0,0,0,4,9,0,34,60,78,12,66,38,101,14,2,48,62,0,0,64,17,0,5,45,11,2,141,130,22,163,119,19,61,45,4,7,3,0,10,0,0,46,11,1,30,86,2,2,31,62,86,148,54,47,4,8,144,66,0,1,50,143,46,33,5,22,127,29,1,66,100,4,28,68,88,0,107,101,36,5,142,66,7,54,124,208,99,69,77,109,7,39,72,78,0,59,99,2,42,104,42,0,21,140,19,3,119,93,3,97,163,65,58,132

Secondary structure (DSSP, 8-state):
-HHHHHHIIIIIHHHHHHHSSS--SHHHHHHHHHHHHTTSHHHHHHHHHTTHHHHIIIIITT-S-HHHHHHHHHHHHHHHHHS-HHHHHHHHHTTHHHHHHHHHHHHHHHHH-BTTBGGGS-HHHHHHHHHHHHHHHHHHHHHHHH-HHHHHHHHT-HHHHHHHHHHHHH--S-HHHHHHHHHHHHHHHTT-HHHHHHHHT--SS-HHHHHHHHHHSS-TTHHHHHHHHHHHHHHHT-BTTB--GGG-SGGGTHHHHHHHHTT--SS-S--STTTTTHHHHHHHHHHHHHHHHHTHHHHH--TT-HHHHHIIIIIHHHHHHHHTPPP-SHHHHHHHHHHHHHHHHHHHHHHTS--TTTTTHHHHHHHHHHHHHHIIIIIHHHHSS----HHHHHHHHHHHHHHHHHHGGGS--TT-HHHHHHHHHHHHTT--TTSHHHHHHHHHHHHTSTTS-HHHHHHHHHHHHHHHHT-TT--HHHHHHHHHHHHHHS--TTSHHIIIIIITTTHHHHHHHHHHHHHHHHHTS-TTT-HHHHHHHHHHHHHHHHHHHHHHHT--

Radius of gyration: 28.63 Å; Cα contacts (8 Å, |Δi|>4): 703; chains: 1; bounding box: 50×54×91 Å

Sequence (556 aa):
DPELAKLREDKILPVLKDLKSPDAKSRTTAAGAIANIVQDAKCRKLLLREQVVHIVLTETLTDNNIDSRAAGWEILKVLAQEEEADFCVHLYRLDVLTAIEHAAKAVLETLTTSEPPFSKLLKAQQRLVWDITGSLLVLIGLLALARDEIHEAVATKQTILRLLFRLISADIAPQDIYEEAISCLTTLSEDNLKVGQAITDDQETHVYDVLLKLATGTDPRAVMACGVLHNVFTSLQWMDHSPGKDGACDAILIPTLTRALEHVVPGGAKFNGDARYANITLLALVTLASIGTDFQETLVKLEDLPTLRELIQTAVPQLIRLSNLPIDSDESLTIQSHALSALNNISWTISCLEFANGENANIHNAWYPTAKKIWRKTILPILEADSADLKLATQVTSLAWAVARVLHGETPTDGNPHRKFISLYHSSKQQPFQGLGVKCIGVVGSLAHDPAPIEVNREVGVFLVTLLRQSNNVPPAEIVEALNQLFDIYGDEELACDKEVFWKDGFLKHLEEFLPKMRTLTKGIDKRTQPELRTRADEALLNLGRFVQYKKKHAP

CATH classification: 1.25.10.10

Organism: Chaetomium thermophilum (strain DSM 1495 / CBS 144.50 / IMI 039719) (NCBI:txid759272)